Protein AF-A0A7S8HGG0-F1 (afdb_monomer_lite)

pLDDT: mean 82.35, std 10.44, range [28.17, 95.62]

Foldseek 3Di:
DAPVVCCVQAVPQNVVLLVCVVVVNDAQEAEEEAAPFLCQVVVLLLQQQLVPAPDHDSSGHPCPDPSNVCSVVVNQLQEEEDEDPPQADEQVSLVVVVVSVVDCRPPDQAHEYEYEALLRYDPNNLVSCLVCLVPPDGRHHYYYYHHDPPSRDVSVVVSHHYDYRYQDPLVVQLVLLVVVVQDNQQSLLLSQVHSDNVVSVVLSPDPLNVLLLVLLVVLVVCLQDDLVSNLVSCVPRVCVSQVDLVSVLVSLSSNLLLLVQLLQCLPPNPPRDHSRPVCNVVSVVVNVVDDNVLSVQLSVLSVVLSVCSSPPDDNSVSVSVSSCSNSDPWPQQFWFFWAQDQAADTATARAPPDQDDAQFWFWFQDPVGIGITGTHGHTDGDTPVVHDPPHGYTPGTDDPVLVVLVVVQVVVQVVLQVVLVVLCVVVVWQKAWQGWGAGSVNQEIETEIEHPDDTDCPVVLVVSCVVSVHHYHYDYDALVVSCLSVWDAKPVRHIQPCVHYPVDADDDDVVLCVLVVHDPDQVGQDIPSSHGRRVSVVCSVLSVVLPVLDDDQQDWAQAPVGIWGFHDADSVQQWTFTQDPVVNDTDIDHSVRSVVSVVVVVPDDD

Organism: NCBI:txid2593652

Structure (mmCIF, N/CA/C/O backbone):
data_AF-A0A7S8HGG0-F1
#
_entry.id   AF-A0A7S8HGG0-F1
#
loop_
_atom_site.group_PDB
_atom_site.id
_atom_site.type_symbol
_atom_site.label_atom_id
_atom_site.label_alt_id
_atom_site.label_comp_id
_atom_site.label_asym_id
_atom_site.label_entity_id
_atom_site.label_seq_id
_atom_site.pdbx_PDB_ins_code
_atom_site.Cartn_x
_atom_site.Cartn_y
_atom_site.Cartn_z
_atom_site.occupancy
_atom_site.B_iso_or_equiv
_atom_site.auth_seq_id
_atom_site.auth_comp_id
_atom_site.auth_asym_id
_atom_site.auth_atom_id
_atom_site.pdbx_PDB_model_num
ATOM 1 N N . MET A 1 1 ? 26.363 -1.290 -25.869 1.00 64.44 1 MET A N 1
ATOM 2 C CA . MET A 1 1 ? 26.290 -2.754 -25.612 1.00 64.44 1 MET A CA 1
ATOM 3 C C . MET A 1 1 ? 26.848 -3.484 -26.831 1.00 64.44 1 MET A C 1
ATOM 5 O O . MET A 1 1 ? 26.502 -3.084 -27.930 1.00 64.44 1 MET A O 1
ATOM 9 N N . LYS A 1 2 ? 27.721 -4.493 -26.679 1.00 79.56 2 LYS A N 1
ATOM 10 C CA . LYS A 1 2 ? 28.225 -5.301 -27.816 1.00 79.56 2 LYS A CA 1
ATOM 11 C C . LYS A 1 2 ? 27.275 -6.462 -28.144 1.00 79.56 2 LYS A C 1
ATOM 13 O O . LYS A 1 2 ? 26.515 -6.877 -27.272 1.00 79.56 2 LYS A O 1
ATOM 18 N N . TRP A 1 3 ? 27.349 -6.998 -29.365 1.00 81.69 3 TRP A N 1
ATOM 19 C CA . TRP A 1 3 ? 26.479 -8.088 -29.835 1.00 81.69 3 TRP A CA 1
ATOM 20 C C . TRP A 1 3 ? 26.568 -9.350 -28.959 1.00 81.69 3 TRP A C 1
ATOM 22 O O . TRP A 1 3 ? 25.542 -9.861 -28.514 1.00 81.69 3 TRP A O 1
ATOM 32 N N . ASP A 1 4 ? 27.779 -9.770 -28.585 1.00 79.56 4 ASP A N 1
ATOM 33 C CA . ASP A 1 4 ? 27.990 -10.926 -27.697 1.00 79.56 4 ASP A CA 1
ATOM 34 C C . ASP A 1 4 ? 27.328 -10.748 -26.324 1.00 79.56 4 ASP A C 1
ATOM 36 O O . ASP A 1 4 ? 26.725 -11.670 -25.777 1.00 79.56 4 ASP A O 1
ATOM 40 N N . ILE A 1 5 ? 27.393 -9.527 -25.784 1.00 77.31 5 ILE A N 1
ATOM 41 C CA . ILE A 1 5 ? 26.790 -9.174 -24.494 1.00 77.31 5 ILE A CA 1
ATOM 42 C C . ILE A 1 5 ? 25.261 -9.247 -24.590 1.00 77.31 5 ILE A C 1
ATOM 44 O O . ILE A 1 5 ? 24.608 -9.685 -23.645 1.00 77.31 5 ILE A O 1
ATOM 48 N N . PHE A 1 6 ? 24.679 -8.844 -25.723 1.00 81.94 6 PHE A N 1
ATOM 49 C CA . PHE A 1 6 ? 23.240 -8.970 -25.955 1.00 81.94 6 PHE A CA 1
ATOM 50 C C . PHE A 1 6 ? 22.801 -10.440 -25.990 1.00 81.94 6 PHE A C 1
ATOM 52 O O . PHE A 1 6 ? 21.831 -10.792 -25.317 1.00 81.94 6 PHE A O 1
ATOM 59 N N . ILE A 1 7 ? 23.543 -11.307 -26.689 1.00 84.88 7 ILE A N 1
ATOM 60 C CA . ILE A 1 7 ? 23.253 -12.749 -26.742 1.00 84.88 7 ILE A CA 1
ATOM 61 C C . ILE A 1 7 ? 23.331 -13.376 -25.347 1.00 84.88 7 ILE A C 1
ATOM 63 O O . ILE A 1 7 ? 22.435 -14.119 -24.954 1.00 84.88 7 ILE A O 1
ATOM 67 N N . GLN A 1 8 ? 24.370 -13.049 -24.576 1.00 78.50 8 GLN A N 1
ATOM 68 C CA . GLN A 1 8 ? 24.545 -13.584 -23.225 1.00 78.50 8 GLN A CA 1
ATOM 69 C C . GLN A 1 8 ? 23.457 -13.107 -22.258 1.00 78.50 8 GLN A C 1
ATOM 71 O O . GLN A 1 8 ? 22.949 -13.893 -21.462 1.00 78.50 8 GLN A O 1
ATOM 76 N N . ARG A 1 9 ? 23.086 -11.822 -22.317 1.00 77.00 9 ARG A N 1
ATOM 77 C CA . ARG A 1 9 ? 22.124 -11.227 -21.376 1.00 77.00 9 ARG A CA 1
ATOM 78 C C . ARG A 1 9 ? 20.674 -11.534 -21.718 1.00 77.00 9 ARG A C 1
ATOM 80 O O . ARG A 1 9 ? 19.849 -11.596 -20.814 1.00 77.00 9 ARG A O 1
ATOM 87 N N . GLN A 1 10 ? 20.352 -11.686 -23.000 1.00 84.62 10 GLN A N 1
ATOM 88 C CA . GLN A 1 10 ? 18.993 -11.936 -23.481 1.00 84.62 10 GLN A CA 1
ATOM 89 C C . GLN A 1 10 ? 18.995 -13.062 -24.535 1.00 84.62 10 GLN A C 1
ATOM 91 O O . GLN A 1 10 ? 18.701 -12.818 -25.712 1.00 84.62 10 GLN A O 1
ATOM 96 N N . PRO A 1 11 ? 19.309 -14.313 -24.146 1.00 83.56 11 PRO A N 1
ATOM 97 C CA . PRO A 1 11 ? 19.462 -15.427 -25.086 1.00 83.56 11 PRO A CA 1
ATOM 98 C C . PRO A 1 11 ? 18.160 -15.745 -25.831 1.00 83.56 11 PRO A C 1
ATOM 100 O O . PRO A 1 11 ? 18.168 -15.930 -27.043 1.00 83.56 11 PRO A O 1
ATOM 103 N N . LEU A 1 12 ? 17.017 -15.713 -25.136 1.00 84.94 12 LEU A N 1
ATOM 104 C CA . LEU A 1 12 ? 15.709 -15.966 -25.751 1.00 84.94 12 LEU A CA 1
ATOM 105 C C . LEU A 1 12 ? 15.341 -14.887 -26.777 1.00 84.94 12 LEU A C 1
ATOM 107 O O . LEU A 1 12 ? 14.920 -15.202 -27.889 1.00 84.94 12 LEU A O 1
ATOM 111 N N . ALA A 1 13 ? 15.521 -13.610 -26.421 1.00 87.25 13 ALA A N 1
ATOM 112 C CA . ALA A 1 13 ? 15.208 -12.504 -27.320 1.00 87.25 13 ALA A CA 1
ATOM 113 C C . ALA A 1 13 ? 16.126 -12.521 -28.551 1.00 87.25 13 ALA A C 1
ATOM 115 O O . ALA A 1 13 ? 15.637 -12.459 -29.679 1.00 87.25 13 ALA A O 1
ATOM 116 N N . SER A 1 14 ? 17.441 -12.653 -28.346 1.00 88.44 14 SER A N 1
ATOM 117 C CA . SER A 1 14 ? 18.423 -12.694 -29.436 1.00 88.44 14 SER A CA 1
ATOM 118 C C . SER A 1 14 ? 18.169 -13.860 -30.396 1.00 88.44 14 SER A C 1
ATOM 120 O O . SER A 1 14 ? 18.102 -13.645 -31.607 1.00 88.44 14 SER A O 1
ATOM 122 N N . GLU A 1 15 ? 17.910 -15.065 -29.884 1.00 88.31 15 GLU A N 1
ATOM 123 C CA . GLU A 1 15 ? 17.604 -16.235 -30.708 1.00 88.31 15 GLU A CA 1
ATOM 124 C C . GLU A 1 15 ? 16.311 -16.050 -31.522 1.00 88.31 15 GLU A C 1
ATOM 126 O O . GLU A 1 15 ? 16.266 -16.390 -32.709 1.00 88.31 15 GLU A O 1
ATOM 131 N N . MET A 1 16 ? 15.262 -15.470 -30.925 1.00 89.19 16 MET A N 1
ATOM 132 C CA . MET A 1 16 ? 14.014 -15.172 -31.636 1.00 89.19 16 MET A CA 1
ATOM 133 C C . MET A 1 16 ? 14.231 -14.199 -32.797 1.00 89.19 16 MET A C 1
ATOM 135 O O . MET A 1 16 ? 13.675 -14.414 -33.881 1.00 89.19 16 MET A O 1
ATOM 139 N N . PHE A 1 17 ? 15.030 -13.149 -32.596 1.00 90.38 17 PHE A N 1
ATOM 140 C CA . PHE A 1 17 ? 15.331 -12.175 -33.644 1.00 90.38 17 PHE A CA 1
ATOM 141 C C . PHE A 1 17 ? 16.177 -12.779 -34.763 1.00 90.38 17 PHE A C 1
ATOM 143 O O . PHE A 1 17 ? 15.799 -12.645 -35.927 1.00 90.38 17 PHE A O 1
ATOM 150 N N . ILE A 1 18 ? 17.249 -13.502 -34.425 1.00 89.19 18 ILE A N 1
ATOM 151 C CA . ILE A 1 18 ? 18.126 -14.165 -35.403 1.00 89.19 18 ILE A CA 1
ATOM 152 C C . ILE A 1 18 ? 17.312 -15.149 -36.257 1.00 89.19 18 ILE A C 1
ATOM 154 O O . ILE A 1 18 ? 17.275 -15.025 -37.481 1.00 89.19 18 ILE A O 1
ATOM 158 N N . LYS A 1 19 ? 16.534 -16.046 -35.633 1.00 88.75 19 LYS A N 1
ATOM 159 C CA . LYS A 1 19 ? 15.683 -17.009 -36.361 1.00 88.75 19 LYS A CA 1
ATOM 160 C C . LYS A 1 19 ? 14.619 -16.332 -37.229 1.00 88.75 19 LYS A C 1
ATOM 162 O O . LYS A 1 19 ? 14.245 -16.864 -38.276 1.00 88.75 19 LYS A O 1
ATOM 167 N N . SER A 1 20 ? 14.075 -15.197 -36.787 1.00 89.31 20 SER A N 1
ATOM 168 C CA . SER A 1 20 ? 13.072 -14.445 -37.555 1.00 89.31 20 SER A CA 1
ATOM 169 C C . SER A 1 20 ? 13.696 -13.726 -38.750 1.00 89.31 20 SER A C 1
ATOM 171 O O . SER A 1 20 ? 13.073 -13.674 -39.814 1.00 89.31 20 SER A O 1
ATOM 173 N N . TYR A 1 21 ? 14.925 -13.229 -38.595 1.00 88.06 21 TYR A N 1
ATOM 174 C CA . TYR A 1 21 ? 15.713 -12.622 -39.663 1.00 88.06 21 TYR A CA 1
ATOM 175 C C . TYR A 1 21 ? 16.076 -13.648 -40.741 1.00 88.06 21 TYR A C 1
ATOM 177 O O . TYR A 1 21 ? 15.724 -13.452 -41.902 1.00 88.06 21 TYR A O 1
ATOM 185 N N . GLU A 1 22 ? 16.646 -14.796 -40.357 1.00 88.31 22 GLU A N 1
ATOM 186 C CA . GLU A 1 22 ? 16.996 -15.892 -41.279 1.00 88.31 22 GLU A CA 1
ATOM 187 C C . GLU A 1 22 ? 15.798 -16.369 -42.113 1.00 88.31 22 GLU A C 1
ATOM 189 O O . GLU A 1 22 ? 15.918 -16.698 -43.294 1.00 88.31 22 GLU A O 1
ATOM 194 N N . LYS A 1 23 ? 14.607 -16.394 -41.502 1.00 87.62 23 LYS A N 1
ATOM 195 C CA . LYS A 1 23 ? 13.368 -16.837 -42.153 1.00 87.62 23 LYS A CA 1
ATOM 196 C C . LYS A 1 23 ? 12.653 -15.735 -42.937 1.00 87.62 23 LYS A C 1
ATOM 198 O O . LYS A 1 23 ? 11.596 -16.024 -43.496 1.00 87.62 23 LYS A O 1
ATOM 203 N N . ASN A 1 24 ? 13.181 -14.507 -42.981 1.00 83.94 24 ASN A N 1
ATOM 204 C CA . ASN A 1 24 ? 12.519 -13.326 -43.550 1.00 83.94 24 ASN A CA 1
ATOM 205 C C . ASN A 1 24 ? 11.093 -13.110 -42.998 1.00 83.94 24 ASN A C 1
ATOM 207 O O . ASN A 1 24 ? 10.153 -12.823 -43.739 1.00 83.94 24 ASN A O 1
ATOM 211 N N . ARG A 1 25 ? 10.918 -13.290 -41.682 1.00 87.62 25 ARG A N 1
ATOM 212 C CA . ARG A 1 25 ? 9.628 -13.198 -40.966 1.00 87.62 25 ARG A CA 1
ATOM 213 C C . ARG A 1 25 ? 9.642 -12.157 -39.848 1.00 87.62 25 ARG A C 1
ATOM 215 O O . ARG A 1 25 ? 8.936 -12.312 -38.855 1.00 87.62 25 ARG A O 1
ATOM 222 N N . LEU A 1 26 ? 10.455 -11.115 -39.986 1.00 87.31 26 LEU A N 1
ATOM 223 C CA . LEU A 1 26 ? 10.451 -10.018 -39.026 1.00 87.31 26 LEU A CA 1
ATOM 224 C C . LEU A 1 26 ? 9.078 -9.330 -39.004 1.00 87.31 26 LEU A C 1
ATOM 226 O O . LEU A 1 26 ? 8.495 -9.045 -40.052 1.00 87.31 26 LEU A O 1
ATOM 230 N N . ALA A 1 27 ? 8.560 -9.086 -37.802 1.00 88.75 27 ALA A N 1
ATOM 231 C CA . ALA A 1 27 ? 7.303 -8.385 -37.605 1.00 88.75 27 ALA A CA 1
ATOM 232 C C . ALA A 1 27 ? 7.464 -6.892 -37.918 1.00 88.75 27 ALA A C 1
ATOM 234 O O . ALA A 1 27 ? 8.534 -6.312 -37.760 1.00 88.75 27 ALA A O 1
ATOM 235 N N . HIS A 1 28 ? 6.370 -6.249 -38.319 1.00 88.88 28 HIS A N 1
ATOM 236 C CA . HIS A 1 28 ? 6.338 -4.801 -38.530 1.00 88.88 28 HIS A CA 1
ATOM 237 C C . HIS A 1 28 ? 6.375 -4.016 -37.205 1.00 88.88 28 HIS A C 1
ATOM 239 O O . HIS A 1 28 ? 6.660 -2.822 -37.211 1.00 88.88 28 HIS A O 1
ATOM 245 N N . ALA A 1 29 ? 6.098 -4.662 -36.067 1.00 92.81 29 ALA A N 1
ATOM 246 C CA . ALA A 1 29 ? 6.160 -4.033 -34.757 1.00 92.81 29 ALA A CA 1
ATOM 247 C C . ALA A 1 29 ? 6.543 -5.017 -33.647 1.00 92.81 29 ALA A C 1
ATOM 249 O O . ALA A 1 29 ? 5.951 -6.091 -33.520 1.00 92.81 29 ALA A O 1
ATOM 250 N N . TYR A 1 30 ? 7.490 -4.601 -32.810 1.00 94.81 30 TYR A N 1
ATOM 251 C CA . TYR A 1 30 ? 7.943 -5.304 -31.618 1.00 94.81 30 TYR A CA 1
ATOM 252 C C . TYR A 1 30 ? 7.646 -4.481 -30.368 1.00 94.81 30 TYR A C 1
ATOM 254 O O . TYR A 1 30 ? 7.861 -3.270 -30.340 1.00 94.81 30 TYR A O 1
ATOM 262 N N . LEU A 1 31 ? 7.176 -5.150 -29.319 1.00 95.31 31 LEU A N 1
ATOM 263 C CA . LEU A 1 31 ? 7.025 -4.581 -27.985 1.00 95.31 31 LEU A CA 1
ATOM 264 C C . LEU A 1 31 ? 8.015 -5.272 -27.050 1.00 95.31 31 LEU A C 1
ATOM 266 O O . LEU A 1 31 ? 7.864 -6.459 -26.766 1.00 95.31 31 LEU A O 1
ATOM 270 N N . LEU A 1 32 ? 9.019 -4.526 -26.595 1.00 94.69 32 LEU A N 1
ATOM 271 C CA . LEU A 1 32 ? 10.031 -4.997 -25.658 1.00 94.69 32 LEU A CA 1
ATOM 272 C C . LEU A 1 32 ? 9.589 -4.627 -24.239 1.00 94.69 32 LEU A C 1
ATOM 274 O O . LEU A 1 32 ? 9.593 -3.450 -23.865 1.00 94.69 32 LEU A O 1
ATOM 278 N N . GLU A 1 33 ? 9.198 -5.627 -23.456 1.00 91.88 33 GLU A N 1
ATOM 279 C CA . GLU A 1 33 ? 8.802 -5.459 -22.056 1.00 91.88 33 GLU A CA 1
ATOM 280 C C . GLU A 1 33 ? 9.957 -5.848 -21.143 1.00 91.88 33 GLU A C 1
ATOM 282 O O . GLU A 1 33 ? 10.535 -6.912 -21.298 1.00 91.88 33 GLU A O 1
ATOM 287 N N . GLY A 1 34 ? 10.274 -5.037 -20.140 1.00 84.69 34 GLY A N 1
ATOM 288 C CA . GLY A 1 34 ? 11.160 -5.474 -19.064 1.00 84.69 34 GLY A CA 1
ATOM 289 C C . GLY A 1 34 ? 11.436 -4.365 -18.069 1.00 84.69 34 GLY A C 1
ATOM 290 O O . GLY A 1 34 ? 11.157 -3.197 -18.341 1.00 84.69 34 GLY A O 1
ATOM 291 N N . ALA A 1 35 ? 12.031 -4.700 -16.929 1.00 75.69 35 ALA A N 1
ATOM 292 C CA . ALA A 1 35 ? 12.419 -3.706 -15.933 1.00 75.69 35 ALA A CA 1
ATOM 293 C C . ALA A 1 35 ? 13.409 -2.663 -16.501 1.00 75.69 35 ALA A C 1
ATOM 295 O O . ALA A 1 35 ? 14.033 -2.845 -17.555 1.00 75.69 35 ALA A O 1
ATOM 296 N N . LYS A 1 36 ? 13.563 -1.532 -15.809 1.00 72.38 36 LYS A N 1
ATOM 297 C CA . LYS A 1 36 ? 14.544 -0.508 -16.184 1.00 72.38 36 LYS A CA 1
ATOM 298 C C . LYS A 1 36 ? 15.961 -1.102 -16.189 1.00 72.38 36 LYS A C 1
ATOM 300 O O . LYS A 1 36 ? 16.347 -1.839 -15.283 1.00 72.38 36 LYS A O 1
ATOM 305 N N . GLY A 1 37 ? 16.740 -0.792 -17.225 1.00 68.62 37 GLY A N 1
ATOM 306 C CA . GLY A 1 37 ? 18.131 -1.241 -17.349 1.00 68.62 37 GLY A CA 1
ATOM 307 C C . GLY A 1 37 ? 18.342 -2.653 -17.909 1.00 68.62 37 GLY A C 1
ATOM 308 O O . GLY A 1 37 ? 19.487 -3.072 -18.010 1.00 68.62 37 GLY A O 1
ATOM 309 N N . THR A 1 38 ? 17.299 -3.374 -18.340 1.00 78.38 38 THR A N 1
ATOM 310 C CA . THR A 1 38 ? 17.458 -4.683 -19.017 1.00 78.38 38 THR A CA 1
ATOM 311 C C . THR A 1 38 ? 18.084 -4.603 -20.419 1.00 78.38 38 THR A C 1
ATOM 313 O O . THR A 1 38 ? 18.236 -5.628 -21.078 1.00 78.38 38 THR A O 1
ATOM 316 N N . GLY A 1 39 ? 18.464 -3.408 -20.886 1.00 81.38 39 GLY A N 1
ATOM 317 C CA . GLY A 1 39 ? 19.128 -3.212 -22.176 1.00 81.38 39 GLY A CA 1
ATOM 318 C C . GLY A 1 39 ? 18.185 -3.087 -23.375 1.00 81.38 39 GLY A C 1
ATOM 319 O O . GLY A 1 39 ? 18.585 -3.397 -24.492 1.00 81.38 39 GLY A O 1
ATOM 320 N N . LYS A 1 40 ? 16.913 -2.715 -23.163 1.00 88.75 40 LYS A N 1
ATOM 321 C CA . LYS A 1 40 ? 15.885 -2.694 -24.223 1.00 88.75 40 LYS A CA 1
ATOM 322 C C . LYS A 1 40 ? 16.221 -1.737 -25.367 1.00 88.75 40 LYS A C 1
ATOM 324 O O . LYS A 1 40 ? 16.048 -2.097 -26.528 1.00 88.75 40 LYS A O 1
ATOM 329 N N . LEU A 1 41 ? 16.672 -0.525 -25.034 1.00 89.25 41 LEU A N 1
ATOM 330 C CA . LEU A 1 41 ? 17.027 0.490 -26.026 1.00 89.25 41 LEU A CA 1
ATOM 331 C C . LEU A 1 41 ? 18.268 0.049 -26.796 1.00 89.25 41 LEU A C 1
ATOM 333 O O . LEU A 1 41 ? 18.270 0.053 -28.020 1.00 89.25 41 LEU A O 1
ATOM 337 N N . GLU A 1 42 ? 19.289 -0.406 -26.077 1.00 88.06 42 GLU A N 1
ATOM 338 C CA . GLU A 1 42 ? 20.535 -0.892 -26.653 1.00 88.06 42 GLU A CA 1
ATOM 339 C C . GLU A 1 42 ? 20.295 -2.090 -27.580 1.00 88.06 42 GLU A C 1
ATOM 341 O O . GLU A 1 42 ? 20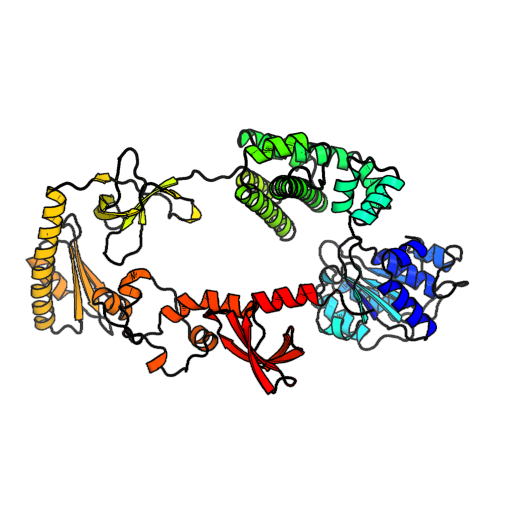.850 -2.134 -28.675 1.00 88.06 42 GLU A O 1
ATOM 346 N N . ALA A 1 43 ? 19.427 -3.027 -27.189 1.00 89.81 43 ALA A N 1
ATOM 347 C CA . ALA A 1 43 ? 19.038 -4.159 -28.022 1.00 89.81 43 ALA A CA 1
ATOM 348 C C . ALA A 1 43 ? 18.282 -3.719 -29.283 1.00 89.81 43 ALA A C 1
ATOM 350 O O . ALA A 1 43 ? 18.617 -4.170 -30.375 1.00 89.81 43 ALA A O 1
ATOM 351 N N . ALA A 1 44 ? 17.299 -2.819 -29.165 1.00 92.12 44 ALA A N 1
ATOM 352 C CA . ALA A 1 44 ? 16.578 -2.288 -30.324 1.00 92.12 44 ALA A CA 1
ATOM 353 C C . ALA A 1 44 ? 17.534 -1.590 -31.307 1.00 92.12 44 ALA A C 1
ATOM 355 O O . ALA A 1 44 ? 17.491 -1.858 -32.507 1.00 92.12 44 ALA A O 1
ATOM 356 N N . THR A 1 45 ? 18.453 -0.765 -30.799 1.00 91.00 45 THR A N 1
ATOM 357 C CA . THR A 1 45 ? 19.481 -0.096 -31.606 1.00 91.00 45 THR A CA 1
ATOM 358 C C . THR A 1 45 ? 20.406 -1.103 -32.295 1.00 91.00 45 THR A C 1
ATOM 360 O O . THR A 1 45 ? 20.629 -0.981 -33.498 1.00 91.00 45 THR A O 1
ATOM 363 N N . LEU A 1 46 ? 20.886 -2.133 -31.586 1.00 90.06 46 LEU A N 1
ATOM 364 C CA . LEU A 1 46 ? 21.725 -3.196 -32.158 1.00 90.06 46 LEU A CA 1
ATOM 365 C C . LEU A 1 46 ? 21.014 -3.973 -33.272 1.00 90.06 46 LEU A C 1
ATOM 367 O O . LEU A 1 46 ? 21.619 -4.271 -34.300 1.00 90.06 46 LEU A O 1
ATOM 371 N N . LEU A 1 47 ? 19.727 -4.278 -33.099 1.00 91.25 47 LEU A N 1
ATOM 372 C CA . LEU A 1 47 ? 18.928 -4.972 -34.111 1.00 91.25 47 LEU A CA 1
ATOM 373 C C . LEU A 1 47 ? 18.749 -4.113 -35.365 1.00 91.25 47 LEU A C 1
ATOM 375 O O . LEU A 1 47 ? 18.931 -4.604 -36.477 1.00 91.25 47 LEU A O 1
ATOM 379 N N . ILE A 1 48 ? 18.452 -2.822 -35.198 1.00 91.62 48 ILE A N 1
ATOM 380 C CA . ILE A 1 48 ? 18.342 -1.877 -36.318 1.00 91.62 48 ILE A CA 1
ATOM 381 C C . ILE A 1 48 ? 19.690 -1.736 -37.034 1.00 91.62 48 ILE A C 1
ATOM 383 O O . ILE A 1 48 ? 19.736 -1.781 -38.265 1.00 91.62 48 ILE A O 1
ATOM 387 N N . GLN A 1 49 ? 20.794 -1.629 -36.283 1.00 90.50 49 GLN A N 1
ATOM 388 C CA . GLN A 1 49 ? 22.144 -1.651 -36.846 1.00 90.50 49 GLN A CA 1
ATOM 389 C C . GLN A 1 49 ? 22.380 -2.925 -37.652 1.00 90.50 49 GLN A C 1
ATOM 391 O O . GLN A 1 49 ? 22.872 -2.830 -38.768 1.00 90.50 49 GLN A O 1
ATOM 396 N N . GLY A 1 50 ? 22.009 -4.092 -37.125 1.00 89.19 50 GLY A N 1
ATOM 397 C CA . GLY A 1 50 ? 22.132 -5.377 -37.808 1.00 89.19 50 GLY A CA 1
ATOM 398 C C . GLY A 1 50 ? 21.380 -5.423 -39.138 1.00 89.19 50 GLY A C 1
ATOM 399 O O . GLY A 1 50 ? 21.939 -5.834 -40.154 1.00 89.19 50 GLY A O 1
ATOM 400 N N . ILE A 1 51 ? 20.135 -4.936 -39.159 1.00 88.75 51 ILE A N 1
ATOM 401 C CA . ILE A 1 51 ? 19.287 -4.939 -40.360 1.00 88.75 51 ILE A CA 1
ATOM 402 C C . ILE A 1 51 ? 19.812 -3.968 -41.429 1.00 88.75 51 ILE A C 1
ATOM 404 O O . ILE A 1 51 ? 19.842 -4.320 -42.607 1.00 88.75 51 ILE A O 1
ATOM 408 N N . LEU A 1 52 ? 20.247 -2.766 -41.034 1.00 88.50 52 LEU A N 1
ATOM 409 C CA . LEU A 1 52 ? 20.741 -1.727 -41.952 1.00 88.50 52 LEU A CA 1
ATOM 410 C C . LEU A 1 52 ? 22.242 -1.832 -42.268 1.00 88.50 52 LEU A C 1
ATOM 412 O O . LEU A 1 52 ? 22.770 -1.038 -43.054 1.00 88.50 52 LEU A O 1
ATOM 416 N N . CYS A 1 53 ? 22.961 -2.767 -41.652 1.00 88.56 53 CYS A N 1
ATOM 417 C CA . CYS A 1 53 ? 24.395 -2.916 -41.848 1.00 88.56 53 CYS A CA 1
ATOM 418 C C . CYS A 1 53 ? 24.717 -3.460 -43.249 1.00 88.56 53 CYS A C 1
ATOM 420 O O . CYS A 1 53 ? 24.133 -4.432 -43.718 1.00 88.56 53 CYS A O 1
ATOM 422 N N . LEU A 1 54 ? 25.710 -2.845 -43.902 1.00 85.12 54 LEU A N 1
ATOM 423 C CA . LEU A 1 54 ? 26.154 -3.214 -45.253 1.00 85.12 54 LEU A CA 1
ATOM 424 C C . LEU A 1 54 ? 26.901 -4.557 -45.310 1.00 85.12 54 LEU A C 1
ATOM 426 O O . LEU A 1 54 ? 27.072 -5.122 -46.387 1.00 85.12 54 LEU A O 1
ATOM 430 N N . GLN A 1 55 ? 27.399 -5.024 -44.167 1.00 86.44 55 GLN A N 1
ATOM 431 C CA . GLN A 1 55 ? 28.246 -6.209 -44.022 1.00 86.44 55 GLN A CA 1
ATOM 432 C C . GLN A 1 55 ? 27.832 -7.004 -42.779 1.00 86.44 55 GLN A C 1
ATOM 434 O O . GLN A 1 55 ? 28.683 -7.404 -41.986 1.00 86.44 55 GLN A O 1
ATOM 439 N N . ASN A 1 56 ? 26.526 -7.148 -42.544 1.00 85.38 56 ASN A N 1
ATOM 440 C CA . ASN A 1 56 ? 26.074 -7.919 -41.393 1.00 85.38 56 ASN A CA 1
ATOM 441 C C . ASN A 1 56 ? 26.458 -9.398 -41.528 1.00 85.38 56 ASN A C 1
ATOM 443 O O . ASN A 1 56 ? 26.612 -9.924 -42.633 1.00 85.38 56 ASN A O 1
ATOM 447 N N . ASN A 1 57 ? 26.602 -10.062 -40.386 1.00 83.56 57 ASN A N 1
ATOM 448 C CA . ASN A 1 57 ? 26.769 -11.506 -40.312 1.00 83.56 57 ASN A CA 1
ATOM 449 C C . ASN A 1 57 ? 25.615 -12.094 -39.503 1.00 83.56 57 ASN A C 1
ATOM 451 O O . ASN A 1 57 ? 25.637 -12.080 -38.280 1.00 83.56 57 ASN A O 1
ATOM 455 N N . ASN A 1 58 ? 24.575 -12.580 -40.179 1.00 81.75 58 ASN A N 1
ATOM 456 C CA . ASN A 1 58 ? 23.403 -13.160 -39.520 1.00 81.75 58 ASN A CA 1
ATOM 457 C C . ASN A 1 58 ? 22.796 -12.249 -38.429 1.00 81.75 58 ASN A C 1
ATOM 459 O O . ASN A 1 58 ? 22.659 -12.644 -37.273 1.00 81.75 58 ASN A O 1
ATOM 463 N N . LEU A 1 59 ? 22.463 -11.010 -38.816 1.00 85.12 59 LEU A N 1
ATOM 464 C CA . LEU A 1 59 ? 21.969 -9.924 -37.951 1.00 85.12 59 LEU A CA 1
ATOM 465 C C . LEU A 1 59 ? 23.029 -9.263 -37.050 1.00 85.12 59 LEU A C 1
ATOM 467 O O . LEU A 1 59 ? 22.767 -8.184 -36.528 1.00 85.12 59 LEU A O 1
ATOM 471 N N . GLU A 1 60 ? 24.235 -9.820 -36.928 1.00 89.12 60 GLU A N 1
ATOM 472 C CA . GLU A 1 60 ? 25.339 -9.163 -36.224 1.00 89.12 60 GLU A CA 1
ATOM 473 C C . GLU A 1 60 ? 25.826 -7.927 -37.005 1.00 89.12 60 GLU A C 1
ATOM 475 O O . GLU A 1 60 ? 26.237 -8.054 -38.167 1.00 89.12 60 GLU A O 1
ATOM 480 N N . PRO A 1 61 ? 25.801 -6.720 -36.410 1.00 88.88 61 PRO A N 1
ATOM 481 C CA . PRO A 1 61 ? 26.326 -5.525 -37.055 1.00 88.88 61 PRO A CA 1
ATOM 482 C C . PRO A 1 61 ? 27.860 -5.521 -37.059 1.00 88.88 61 PRO A C 1
ATOM 484 O O . PRO A 1 61 ? 28.506 -5.810 -36.060 1.00 88.88 61 PRO A O 1
ATOM 487 N N . CYS A 1 62 ? 28.470 -5.083 -38.163 1.00 88.38 62 CYS A N 1
ATOM 488 C CA . CYS A 1 62 ? 29.936 -4.994 -38.278 1.00 88.38 62 CYS A CA 1
ATOM 489 C C . CYS A 1 62 ? 30.582 -3.868 -37.441 1.00 88.38 62 CYS A C 1
ATOM 491 O O . CYS A 1 62 ? 31.807 -3.739 -37.436 1.00 88.38 62 CYS A O 1
ATOM 493 N N . PHE A 1 63 ? 29.774 -2.986 -36.836 1.00 86.44 63 PHE A N 1
ATOM 494 C CA . PHE A 1 63 ? 30.157 -1.783 -36.069 1.00 86.44 63 PHE A CA 1
ATOM 495 C C . PHE A 1 63 ? 31.047 -0.741 -36.775 1.00 86.44 63 PHE A C 1
ATOM 497 O O . PHE A 1 63 ? 31.300 0.325 -36.223 1.00 86.44 63 PHE A O 1
ATOM 504 N N . THR A 1 64 ? 31.495 -1.001 -38.000 1.00 88.50 64 THR A N 1
ATOM 505 C CA . THR A 1 64 ? 32.483 -0.177 -38.715 1.00 88.50 64 THR A CA 1
ATOM 506 C C . THR A 1 64 ? 31.909 0.528 -39.941 1.00 88.50 64 THR A C 1
ATOM 508 O O . THR A 1 64 ? 32.453 1.540 -40.378 1.00 88.50 64 THR A O 1
ATOM 511 N N . CYS A 1 65 ? 30.798 0.037 -40.501 1.00 88.50 65 CYS A N 1
ATOM 512 C CA . CYS A 1 65 ? 30.175 0.653 -41.671 1.00 88.50 65 CYS A CA 1
ATOM 513 C C . CYS A 1 65 ? 29.463 1.973 -41.337 1.00 88.50 65 CYS A C 1
ATOM 515 O O . CYS A 1 65 ? 29.044 2.214 -40.202 1.00 88.50 65 CYS A O 1
ATOM 517 N N . THR A 1 66 ? 29.256 2.803 -42.362 1.00 88.00 66 THR A N 1
ATOM 518 C CA . THR A 1 66 ? 28.645 4.136 -42.246 1.00 88.00 66 THR A CA 1
ATOM 519 C C . THR A 1 66 ? 27.282 4.105 -41.556 1.00 88.00 66 THR A C 1
ATOM 521 O O . THR A 1 66 ? 27.007 4.970 -40.728 1.00 88.00 66 THR A O 1
ATOM 524 N N . ASN A 1 67 ? 26.452 3.094 -41.843 1.00 87.88 67 ASN A N 1
ATOM 525 C CA . ASN A 1 67 ? 25.125 2.956 -41.237 1.00 87.88 67 ASN A CA 1
ATOM 526 C C . ASN A 1 67 ? 25.229 2.631 -39.743 1.00 87.88 67 ASN A C 1
ATOM 528 O O . ASN A 1 67 ? 24.616 3.324 -38.938 1.00 87.88 67 ASN A O 1
ATOM 532 N N . CYS A 1 68 ? 26.060 1.655 -39.352 1.00 86.38 68 CYS A N 1
ATOM 533 C CA . CYS A 1 68 ? 26.262 1.304 -37.941 1.00 86.38 68 CYS A CA 1
ATOM 534 C C . CYS A 1 68 ? 26.734 2.511 -37.122 1.00 86.38 68 CYS A C 1
ATOM 536 O O . CYS A 1 68 ? 26.145 2.819 -36.091 1.00 86.38 68 CYS A O 1
ATOM 538 N N . VAL A 1 69 ? 27.742 3.239 -37.619 1.00 86.50 69 VAL A N 1
ATOM 539 C CA . VAL A 1 69 ? 28.287 4.415 -36.927 1.00 86.50 69 VAL A CA 1
ATOM 540 C C . VAL A 1 69 ? 27.248 5.535 -36.830 1.00 86.50 69 VAL A C 1
ATOM 542 O O . VAL A 1 69 ? 27.105 6.142 -35.772 1.00 86.50 69 VAL A O 1
ATOM 545 N N . ARG A 1 70 ? 26.493 5.814 -37.901 1.00 87.44 70 ARG A N 1
ATOM 546 C CA . ARG A 1 70 ? 25.444 6.851 -37.882 1.00 87.44 70 ARG A CA 1
ATOM 547 C C . ARG A 1 70 ? 24.308 6.515 -36.918 1.00 87.44 70 ARG A C 1
ATOM 549 O O . ARG A 1 70 ? 23.825 7.421 -36.247 1.00 87.44 70 ARG A O 1
ATOM 556 N N . ILE A 1 71 ? 23.899 5.248 -36.843 1.00 87.50 71 ILE A N 1
ATOM 557 C CA . ILE A 1 71 ? 22.844 4.786 -35.929 1.00 87.50 71 ILE A CA 1
ATOM 558 C C . ILE A 1 71 ? 23.314 4.878 -34.474 1.00 87.50 71 ILE A C 1
ATOM 560 O O . ILE A 1 71 ? 22.560 5.364 -33.640 1.00 87.50 71 ILE A O 1
ATOM 564 N N . GLU A 1 72 ? 24.563 4.499 -34.178 1.00 84.31 72 GLU A N 1
ATOM 565 C CA . GLU A 1 72 ? 25.138 4.619 -32.825 1.00 84.31 72 GLU A CA 1
ATOM 566 C C . GLU A 1 72 ? 25.131 6.070 -32.316 1.00 84.31 72 GLU A C 1
ATOM 568 O O . GLU A 1 72 ? 24.815 6.331 -31.161 1.00 84.31 72 GLU A O 1
ATOM 573 N N . HIS A 1 73 ? 25.419 7.032 -33.197 1.00 84.25 73 HIS A N 1
ATOM 574 C CA . HIS A 1 73 ? 25.399 8.460 -32.864 1.00 84.25 73 HIS A CA 1
ATOM 575 C C . HIS A 1 73 ? 24.008 9.109 -33.007 1.00 84.25 73 HIS A C 1
ATOM 577 O O . HIS A 1 73 ? 23.902 10.327 -32.882 1.00 84.25 73 HIS A O 1
ATOM 583 N N . GLY A 1 74 ? 22.957 8.341 -33.321 1.00 83.38 74 GLY A N 1
ATOM 584 C CA . GLY A 1 74 ? 21.586 8.851 -33.464 1.00 83.38 74 GLY A CA 1
ATOM 585 C C . GLY A 1 74 ? 21.342 9.764 -34.675 1.00 83.38 74 GLY A C 1
ATOM 586 O O . GLY A 1 74 ? 20.373 10.513 -34.687 1.00 83.38 74 GLY A O 1
ATOM 587 N N . ASN A 1 75 ? 22.202 9.718 -35.698 1.00 84.25 75 ASN A N 1
ATOM 588 C CA . ASN A 1 75 ? 22.174 10.622 -36.859 1.00 84.25 75 ASN A CA 1
ATOM 589 C C . ASN A 1 75 ? 21.705 9.945 -38.160 1.00 84.25 75 ASN A C 1
ATOM 591 O O . ASN A 1 75 ? 21.937 10.464 -39.254 1.00 84.25 75 ASN A O 1
ATOM 595 N N . HIS A 1 76 ? 21.107 8.756 -38.080 1.00 84.94 76 HIS A N 1
ATOM 596 C CA . HIS A 1 76 ? 20.650 8.039 -39.267 1.00 84.94 76 HIS A CA 1
ATOM 597 C C . HIS A 1 76 ? 19.285 8.578 -39.741 1.00 84.94 76 HIS A C 1
ATOM 599 O O . HIS A 1 76 ? 18.343 8.575 -38.953 1.00 84.94 76 HIS A O 1
ATOM 605 N N . PRO A 1 77 ? 19.130 8.990 -41.016 1.00 80.31 77 PRO A N 1
ATOM 606 C CA . PRO A 1 77 ? 17.918 9.667 -41.496 1.00 80.31 77 PRO A CA 1
ATOM 607 C C . PRO A 1 77 ? 16.656 8.794 -41.461 1.00 80.31 77 PRO A C 1
ATOM 609 O O . PRO A 1 77 ? 15.559 9.325 -41.336 1.00 80.31 77 PRO A O 1
ATOM 612 N N . ASP A 1 78 ? 16.808 7.470 -41.553 1.00 84.69 78 ASP A N 1
ATOM 613 C CA . ASP A 1 78 ? 15.689 6.513 -41.528 1.00 84.69 78 ASP A CA 1
ATOM 614 C C . ASP A 1 78 ? 15.450 5.855 -40.146 1.00 84.69 78 ASP A C 1
ATOM 616 O O . ASP A 1 78 ? 14.675 4.900 -40.048 1.00 84.69 78 ASP A O 1
ATOM 620 N N . VAL A 1 79 ? 16.114 6.328 -39.077 1.00 87.94 79 VAL A N 1
ATOM 621 C CA . VAL A 1 79 ? 15.931 5.825 -37.700 1.00 87.94 79 VAL A CA 1
ATOM 622 C C . VAL A 1 79 ? 15.519 6.971 -36.781 1.00 87.94 79 VAL A C 1
ATOM 624 O O . VAL A 1 79 ? 16.281 7.909 -36.572 1.00 87.94 79 VAL A O 1
ATOM 627 N N . HIS A 1 80 ? 14.328 6.876 -36.189 1.00 88.31 80 HIS A N 1
ATOM 628 C CA . HIS A 1 80 ? 13.801 7.904 -35.289 1.00 88.31 80 HIS A CA 1
ATOM 629 C C . HIS A 1 80 ? 13.565 7.361 -33.881 1.00 88.31 80 HIS A C 1
ATOM 631 O O . HIS A 1 80 ? 12.894 6.347 -33.703 1.00 88.31 80 HIS A O 1
ATOM 637 N N . ILE A 1 81 ? 14.073 8.062 -32.870 1.00 89.12 81 ILE A N 1
ATOM 638 C CA . ILE A 1 81 ? 13.882 7.712 -31.459 1.00 89.12 81 ILE A CA 1
ATOM 639 C C . ILE A 1 81 ? 12.997 8.783 -30.820 1.00 89.12 81 ILE A C 1
ATOM 641 O O . ILE A 1 81 ? 13.308 9.970 -30.894 1.00 89.12 81 ILE A O 1
ATOM 645 N N . ILE A 1 82 ? 11.880 8.368 -30.219 1.00 89.12 82 ILE A N 1
ATOM 646 C CA . ILE A 1 82 ? 11.011 9.228 -29.413 1.00 89.12 82 ILE A CA 1
ATOM 647 C C . ILE A 1 82 ? 11.213 8.883 -27.946 1.00 89.12 82 ILE A C 1
ATOM 649 O O . ILE A 1 82 ? 10.994 7.740 -27.540 1.00 89.12 82 ILE A O 1
ATOM 653 N N . SER A 1 83 ? 11.496 9.908 -27.149 1.00 85.69 83 SER A N 1
ATOM 654 C CA . SER A 1 83 ? 11.467 9.858 -25.693 1.00 85.69 83 SER A CA 1
ATOM 655 C C . SER A 1 83 ? 10.385 10.798 -25.119 1.00 85.69 83 SER A C 1
ATOM 657 O O . SER A 1 83 ? 9.935 11.735 -25.794 1.00 85.69 83 SER A O 1
ATOM 659 N N . PRO A 1 84 ? 9.887 10.543 -23.892 1.00 83.12 84 PRO A N 1
ATOM 660 C CA . PRO A 1 84 ? 8.869 11.382 -23.260 1.00 83.12 84 PRO A CA 1
ATOM 661 C C . PRO A 1 84 ? 9.334 12.825 -23.020 1.00 83.12 84 PRO A C 1
ATOM 663 O O . PRO A 1 84 ? 10.389 13.057 -22.434 1.00 83.12 84 PRO A O 1
ATOM 666 N N . GLU A 1 85 ? 8.490 13.802 -23.361 1.00 77.75 85 GLU A N 1
ATOM 667 C CA . GLU A 1 85 ? 8.670 15.192 -22.927 1.00 77.75 85 GLU A CA 1
ATOM 668 C C . GLU A 1 85 ? 8.134 15.362 -21.495 1.00 77.75 85 GLU A C 1
ATOM 670 O O . GLU A 1 85 ? 6.934 15.539 -21.253 1.00 77.75 85 GLU A O 1
ATOM 675 N N . GLY A 1 86 ? 9.031 15.270 -20.511 1.00 77.88 86 GLY A N 1
ATOM 676 C CA . GLY A 1 86 ? 8.672 15.295 -19.094 1.00 77.88 86 GLY A CA 1
ATOM 677 C C . GLY A 1 86 ? 8.052 13.970 -18.640 1.00 77.88 86 GLY A C 1
ATOM 678 O O . GLY A 1 86 ? 8.706 12.931 -18.656 1.00 77.88 86 GLY A O 1
ATOM 679 N N . GLN A 1 87 ? 6.791 13.988 -18.193 1.00 75.88 87 GLN A N 1
ATOM 680 C CA . GLN A 1 87 ? 6.132 12.795 -17.634 1.00 75.88 87 GLN A CA 1
ATOM 681 C C . GLN A 1 87 ? 5.354 11.953 -18.654 1.00 75.88 87 GLN A C 1
ATOM 683 O O . GLN A 1 87 ? 4.956 10.836 -18.328 1.00 75.88 87 GLN A O 1
ATOM 688 N N . SER A 1 88 ? 5.106 12.459 -19.865 1.00 84.94 88 SER A N 1
ATOM 689 C CA . SER A 1 88 ? 4.198 11.804 -20.813 1.00 84.94 88 SER A CA 1
ATOM 690 C C . SER A 1 88 ? 4.600 12.020 -22.265 1.00 84.94 88 SER A C 1
ATOM 692 O O . SER A 1 88 ? 5.054 13.107 -22.612 1.00 84.94 88 SER A O 1
ATOM 694 N N . ILE A 1 89 ? 4.305 11.043 -23.121 1.00 85.94 89 ILE A N 1
ATOM 695 C CA . ILE A 1 89 ? 4.386 11.192 -24.578 1.00 85.94 89 ILE A CA 1
ATOM 696 C C . ILE A 1 89 ? 3.051 11.735 -25.089 1.00 85.94 89 ILE A C 1
ATOM 698 O O . ILE A 1 89 ? 1.981 11.128 -24.912 1.00 85.94 89 ILE A O 1
ATOM 702 N N . LYS A 1 90 ? 3.111 12.913 -25.708 1.00 87.94 90 LYS A N 1
ATOM 703 C CA . LYS A 1 90 ? 1.931 13.637 -26.193 1.00 87.94 90 LYS A CA 1
ATOM 704 C C . LYS A 1 90 ? 1.604 13.265 -27.636 1.00 87.94 90 LYS A C 1
ATOM 706 O O . LYS A 1 90 ? 2.440 12.764 -28.383 1.00 87.94 90 LYS A O 1
ATOM 711 N N . LYS A 1 91 ? 0.357 13.534 -28.034 1.00 85.56 91 LYS A N 1
ATOM 712 C CA . LYS A 1 91 ? -0.144 13.256 -29.387 1.00 85.56 91 LYS A CA 1
ATOM 713 C C . LYS A 1 91 ? 0.727 13.905 -30.465 1.00 85.56 91 LYS A C 1
ATOM 715 O O . LYS A 1 91 ? 1.009 13.260 -31.468 1.00 85.56 91 LYS A O 1
ATOM 720 N N . ASP A 1 92 ? 1.161 15.141 -30.242 1.00 84.25 92 ASP A N 1
ATOM 721 C CA . ASP A 1 92 ? 1.894 15.921 -31.241 1.00 84.25 92 ASP A CA 1
ATOM 722 C C . ASP A 1 92 ? 3.229 15.267 -31.624 1.00 84.25 92 ASP A C 1
ATOM 724 O O . ASP A 1 92 ? 3.570 15.251 -32.803 1.00 84.25 92 ASP A O 1
ATOM 728 N N . GLN A 1 93 ? 3.916 14.616 -30.675 1.00 85.50 93 GLN A N 1
ATOM 729 C CA . GLN A 1 93 ? 5.143 13.854 -30.943 1.00 85.50 93 GLN A CA 1
ATOM 730 C C . GLN A 1 93 ? 4.879 12.658 -31.879 1.00 85.50 93 GLN A C 1
ATOM 732 O O . GLN A 1 93 ? 5.631 12.422 -32.822 1.00 85.50 93 GLN A O 1
ATOM 737 N N . ILE A 1 94 ? 3.774 11.931 -31.666 1.00 84.62 94 ILE A N 1
ATOM 738 C CA . ILE A 1 94 ? 3.376 10.795 -32.517 1.00 84.62 94 ILE A CA 1
ATOM 739 C C . ILE A 1 94 ? 2.923 11.269 -33.903 1.00 84.62 94 ILE A C 1
ATOM 741 O O . ILE A 1 94 ? 3.240 10.637 -34.908 1.00 84.62 94 ILE A O 1
ATOM 745 N N . VAL A 1 95 ? 2.196 12.386 -33.980 1.00 81.50 95 VAL A N 1
ATOM 746 C CA . VAL A 1 95 ? 1.734 12.949 -35.258 1.00 81.50 95 VAL A CA 1
ATOM 747 C C . VAL A 1 95 ? 2.906 13.495 -36.073 1.00 81.50 95 VAL A C 1
ATOM 749 O O . VAL A 1 95 ? 2.953 13.266 -37.279 1.00 81.50 95 VAL A O 1
ATOM 752 N N . PHE A 1 96 ? 3.867 14.167 -35.435 1.00 81.62 96 PHE A N 1
ATOM 753 C CA . PHE A 1 96 ? 5.098 14.616 -36.087 1.00 81.62 96 PHE A CA 1
ATOM 754 C C . PHE A 1 96 ? 5.862 13.433 -36.689 1.00 81.62 96 PHE A C 1
ATOM 756 O O . PHE A 1 96 ? 6.208 13.444 -37.868 1.00 81.62 96 PHE A O 1
ATOM 763 N N . LEU A 1 97 ? 6.018 12.362 -35.910 1.00 78.38 97 LEU A N 1
ATOM 764 C CA . LEU A 1 97 ? 6.629 11.125 -36.375 1.00 78.38 97 LEU A CA 1
ATOM 765 C C . LEU A 1 97 ? 5.887 10.554 -37.601 1.00 78.38 97 LEU A C 1
ATOM 767 O O . LEU A 1 97 ? 6.514 10.267 -38.617 1.00 78.38 97 LEU A O 1
ATOM 771 N N . GLN A 1 98 ? 4.552 10.473 -37.566 1.00 74.62 98 GLN A N 1
ATOM 772 C CA . GLN A 1 98 ? 3.734 10.036 -38.711 1.00 74.62 98 GLN A CA 1
ATOM 773 C C . GLN A 1 98 ? 3.917 10.903 -39.968 1.00 74.62 98 GLN A C 1
ATOM 775 O O . GLN A 1 98 ? 3.877 10.387 -41.085 1.00 74.62 98 GLN A O 1
ATOM 780 N N . GLN A 1 99 ? 4.141 12.210 -39.820 1.00 74.06 99 GLN A N 1
ATOM 781 C CA . GLN A 1 99 ? 4.376 13.107 -40.956 1.00 74.06 99 GLN A CA 1
ATOM 782 C C . GLN A 1 99 ? 5.740 12.869 -41.617 1.00 74.06 99 GLN A C 1
ATOM 784 O O . GLN A 1 99 ? 5.828 12.884 -42.846 1.00 74.06 99 GLN A O 1
ATOM 789 N N . GLU A 1 100 ? 6.783 12.576 -40.836 1.00 71.44 100 GLU A N 1
ATOM 790 C CA . GLU A 1 100 ? 8.092 12.174 -41.372 1.00 71.44 100 GLU A CA 1
ATOM 791 C C . GLU A 1 100 ? 8.029 10.809 -42.090 1.00 71.44 100 GLU A C 1
ATOM 793 O O . GLU A 1 100 ? 8.766 10.555 -43.049 1.00 71.44 100 GLU A O 1
ATOM 798 N N . PHE A 1 101 ? 7.074 9.948 -41.722 1.00 65.94 101 PHE A N 1
ATOM 799 C CA . PHE A 1 101 ? 6.854 8.666 -42.398 1.00 65.94 101 PHE A CA 1
ATOM 800 C C . PHE A 1 101 ? 6.286 8.786 -43.809 1.00 65.94 101 PHE A C 1
ATOM 802 O O . PHE A 1 101 ? 6.697 8.013 -44.676 1.00 65.94 101 PHE A O 1
ATOM 809 N N . HIS A 1 102 ? 5.401 9.756 -44.062 1.00 63.56 102 HIS A N 1
ATOM 810 C CA . HIS A 1 102 ? 4.801 9.967 -45.384 1.00 63.56 102 HIS A CA 1
ATOM 811 C C . HIS A 1 102 ? 5.797 10.456 -46.447 1.00 63.56 102 HIS A C 1
ATOM 813 O O . HIS A 1 102 ? 5.515 10.359 -47.642 1.00 63.56 102 HIS A O 1
ATOM 819 N N . LYS A 1 103 ? 6.963 10.963 -46.039 1.00 64.31 103 LYS A N 1
ATOM 820 C CA . LYS A 1 103 ? 8.050 11.314 -46.960 1.00 64.31 103 LYS A CA 1
ATOM 821 C C . LYS A 1 103 ? 8.746 10.030 -47.424 1.00 64.31 103 LYS A C 1
ATOM 823 O O . LYS A 1 103 ? 8.973 9.137 -46.614 1.00 64.31 103 LYS A O 1
ATOM 828 N N . ALA A 1 104 ? 9.097 9.901 -48.703 1.00 55.84 104 ALA A N 1
ATOM 829 C CA . ALA A 1 104 ? 9.886 8.754 -49.169 1.00 55.84 104 ALA A CA 1
ATOM 830 C C . ALA A 1 104 ? 11.222 8.673 -48.397 1.00 55.84 104 ALA A C 1
ATOM 832 O O . ALA A 1 104 ? 11.793 9.714 -48.072 1.00 55.84 104 ALA A O 1
ATOM 833 N N . GLY A 1 105 ? 11.681 7.459 -48.059 1.00 54.97 105 GLY A N 1
ATOM 834 C CA . GLY A 1 105 ? 12.987 7.252 -47.416 1.00 54.97 105 GLY A CA 1
ATOM 835 C C . GLY A 1 105 ? 14.098 7.866 -48.265 1.00 54.97 105 GLY A C 1
ATOM 836 O O . GLY A 1 105 ? 14.072 7.743 -49.491 1.00 54.97 105 GLY A O 1
ATOM 837 N N . VAL A 1 106 ? 15.017 8.592 -47.626 1.00 55.25 106 VAL A N 1
ATOM 838 C CA . VAL A 1 106 ? 16.029 9.389 -48.341 1.00 55.25 106 VAL A CA 1
ATOM 839 C C . VAL A 1 106 ? 17.195 8.505 -48.798 1.00 55.25 106 VAL A C 1
ATOM 841 O O . VAL A 1 106 ? 17.750 8.749 -49.867 1.00 55.25 106 VAL A O 1
ATOM 844 N N . GLU A 1 107 ? 17.536 7.459 -48.032 1.00 55.03 107 GLU A N 1
ATOM 845 C CA . GLU A 1 107 ? 18.695 6.590 -48.301 1.00 55.03 107 GLU A CA 1
ATOM 846 C C . GLU A 1 107 ? 18.363 5.080 -48.307 1.00 55.03 107 GLU A C 1
ATOM 848 O O . GLU A 1 107 ? 19.022 4.330 -49.030 1.00 55.03 107 GLU A O 1
ATOM 853 N N . SER A 1 108 ? 17.340 4.609 -47.577 1.00 59.22 108 SER A N 1
ATOM 854 C CA . SER A 1 108 ? 16.966 3.186 -47.536 1.00 59.22 108 SER A CA 1
ATOM 855 C C . SER A 1 108 ? 15.472 2.918 -47.788 1.00 59.22 108 SER A C 1
ATOM 857 O O . SER A 1 108 ? 14.600 3.752 -47.548 1.00 59.22 108 SER A O 1
ATOM 859 N N . ASN A 1 109 ? 15.160 1.705 -48.264 1.00 68.19 109 ASN A N 1
ATOM 860 C CA . ASN A 1 109 ? 13.779 1.224 -48.424 1.00 68.19 109 ASN A CA 1
ATOM 861 C C . ASN A 1 109 ? 13.140 0.782 -47.090 1.00 68.19 109 ASN A C 1
ATOM 863 O O . ASN A 1 109 ? 12.022 0.261 -47.109 1.00 68.19 109 ASN A O 1
ATOM 867 N N . GLN A 1 110 ? 13.844 0.925 -45.957 1.00 79.38 110 GLN A N 1
ATOM 868 C CA . GLN A 1 110 ? 13.380 0.479 -44.646 1.00 79.38 110 GLN A CA 1
ATOM 869 C C . GLN A 1 110 ? 13.498 1.577 -43.591 1.00 79.38 110 GLN A C 1
ATOM 871 O O . GLN A 1 110 ? 14.558 2.160 -43.414 1.00 79.38 110 GLN A O 1
ATOM 876 N N . LYS A 1 111 ? 12.418 1.833 -42.854 1.00 83.94 111 LYS A N 1
ATOM 877 C CA . LYS A 1 111 ? 12.384 2.842 -41.792 1.00 83.94 111 LYS A CA 1
ATOM 878 C C . LYS A 1 111 ? 12.170 2.197 -40.436 1.00 83.94 111 LYS A C 1
ATOM 880 O O . LYS A 1 111 ? 11.358 1.281 -40.306 1.00 83.94 111 LYS A O 1
ATOM 885 N N . PHE A 1 112 ? 12.839 2.730 -39.423 1.00 89.19 112 PHE A N 1
ATOM 886 C CA . PHE A 1 112 ? 12.761 2.228 -38.059 1.00 89.19 112 PHE A CA 1
ATOM 887 C C . PHE A 1 112 ? 12.374 3.338 -37.097 1.00 89.19 112 PHE A C 1
ATOM 889 O O . PHE A 1 112 ? 12.816 4.481 -37.228 1.00 89.19 112 PHE A O 1
ATOM 896 N N . TYR A 1 113 ? 11.574 2.991 -36.096 1.00 88.81 113 TYR A N 1
ATOM 897 C CA . TYR A 1 113 ? 11.333 3.884 -34.976 1.00 88.81 113 TYR A CA 1
ATOM 898 C C . TYR A 1 113 ? 11.379 3.160 -33.647 1.00 88.81 113 TYR A C 1
ATOM 900 O O . TYR A 1 113 ? 10.940 2.016 -33.525 1.00 88.81 113 TYR A O 1
ATOM 908 N N . ILE A 1 114 ? 11.889 3.871 -32.650 1.00 92.88 114 ILE A N 1
ATOM 909 C CA . ILE A 1 114 ? 11.944 3.432 -31.265 1.00 92.88 114 ILE A CA 1
ATOM 910 C C . ILE A 1 114 ? 11.103 4.403 -30.440 1.00 92.88 114 ILE A C 1
ATOM 912 O O . ILE A 1 114 ? 11.327 5.610 -30.483 1.00 92.88 114 ILE A O 1
ATOM 916 N N . ILE A 1 115 ? 10.128 3.885 -29.697 1.00 92.81 115 ILE A N 1
ATOM 917 C CA . ILE A 1 115 ? 9.367 4.651 -28.705 1.00 92.81 115 ILE A CA 1
ATOM 918 C C . ILE A 1 115 ? 9.824 4.190 -27.328 1.00 92.81 115 ILE A C 1
ATOM 920 O O . ILE A 1 115 ? 9.478 3.091 -26.886 1.00 92.81 115 ILE A O 1
ATOM 924 N N . GLU A 1 116 ? 10.601 5.027 -26.652 1.00 91.75 116 GLU A N 1
ATOM 925 C CA . GLU A 1 116 ? 11.006 4.797 -25.270 1.00 91.75 116 GLU A CA 1
ATOM 926 C C . GLU A 1 116 ? 9.839 5.058 -24.317 1.00 91.75 116 GLU A C 1
ATOM 928 O O . GLU A 1 116 ? 9.068 5.991 -24.519 1.00 91.75 116 GLU A O 1
ATOM 933 N N . HIS A 1 117 ? 9.719 4.261 -23.252 1.00 88.62 117 HIS A N 1
ATOM 934 C CA . HIS A 1 117 ? 8.658 4.399 -22.246 1.00 88.62 117 HIS A CA 1
ATOM 935 C C . HIS A 1 117 ? 7.247 4.500 -22.854 1.00 88.62 117 HIS A C 1
ATOM 937 O O . HIS A 1 117 ? 6.474 5.408 -22.541 1.00 88.62 117 HIS A O 1
ATOM 943 N N . ALA A 1 118 ? 6.887 3.551 -23.719 1.00 91.12 118 ALA A N 1
ATOM 944 C CA . ALA A 1 118 ? 5.580 3.466 -24.368 1.00 91.12 118 ALA A CA 1
ATOM 945 C C . ALA A 1 118 ? 4.400 3.471 -23.366 1.00 91.12 118 ALA A C 1
ATOM 947 O O . ALA A 1 118 ? 3.315 3.948 -23.695 1.00 91.12 118 ALA A O 1
ATOM 948 N N . ASP A 1 119 ? 4.614 3.019 -22.124 1.00 89.94 119 ASP A N 1
ATOM 949 C CA . ASP A 1 119 ? 3.651 3.088 -21.009 1.00 89.94 119 ASP A CA 1
ATOM 950 C C . ASP A 1 119 ? 3.348 4.514 -20.518 1.00 89.94 119 ASP A C 1
ATOM 952 O O . ASP A 1 119 ? 2.373 4.725 -19.796 1.00 89.94 119 ASP A O 1
ATOM 956 N N . ARG A 1 120 ? 4.147 5.505 -20.926 1.00 88.56 120 ARG A N 1
ATOM 957 C CA . ARG A 1 120 ? 3.929 6.931 -20.645 1.00 88.56 120 ARG A CA 1
ATOM 958 C C . ARG A 1 120 ? 3.180 7.653 -21.765 1.00 88.56 120 ARG A C 1
ATOM 960 O O . ARG A 1 120 ? 3.033 8.876 -21.716 1.00 88.56 120 ARG A O 1
ATOM 967 N N . MET A 1 121 ? 2.698 6.943 -22.786 1.00 90.31 121 MET A N 1
ATOM 968 C CA . MET A 1 121 ? 1.832 7.544 -23.798 1.00 90.31 121 MET A CA 1
ATOM 969 C C . MET A 1 121 ? 0.499 7.977 -23.197 1.00 90.31 121 MET A C 1
ATOM 971 O O . MET A 1 121 ? -0.177 7.229 -22.496 1.00 90.31 121 MET A O 1
ATOM 975 N N . THR A 1 122 ? 0.070 9.190 -23.539 1.00 89.12 122 THR A N 1
ATOM 976 C CA . THR A 1 122 ? -1.322 9.587 -23.305 1.00 89.12 122 THR A CA 1
ATOM 977 C C . THR A 1 122 ? -2.265 8.702 -24.129 1.00 89.12 122 THR A C 1
ATOM 979 O O . THR A 1 122 ? -1.921 8.294 -25.240 1.00 89.12 122 THR A O 1
ATOM 982 N N . ASN A 1 123 ? -3.495 8.469 -23.656 1.00 87.06 123 ASN A N 1
ATOM 983 C CA . ASN A 1 123 ? -4.501 7.705 -24.415 1.00 87.06 123 ASN A CA 1
ATOM 984 C C . ASN A 1 123 ? -4.693 8.249 -25.841 1.00 87.06 123 ASN A C 1
ATOM 986 O O . ASN A 1 123 ? -4.875 7.491 -26.791 1.00 87.06 123 ASN A O 1
ATOM 990 N N . SER A 1 124 ? -4.613 9.573 -26.015 1.00 87.12 124 SER A N 1
ATOM 991 C CA . SER A 1 124 ? -4.700 10.191 -27.338 1.00 87.12 124 SER A CA 1
ATOM 992 C C . SER A 1 124 ? -3.483 9.896 -28.224 1.00 87.12 124 SER A C 1
ATOM 994 O O . SER A 1 124 ? -3.657 9.770 -29.437 1.00 87.12 124 SER A O 1
ATOM 996 N N . ALA A 1 125 ? -2.275 9.815 -27.661 1.00 88.44 125 ALA A N 1
ATOM 997 C CA . ALA A 1 125 ? -1.063 9.450 -28.393 1.00 88.44 125 ALA A CA 1
ATOM 998 C C . ALA A 1 125 ? -1.104 7.974 -28.814 1.00 88.44 125 ALA A C 1
ATOM 1000 O O . ALA A 1 125 ? -0.943 7.670 -29.995 1.00 88.44 125 ALA A O 1
ATOM 1001 N N . ALA A 1 126 ? -1.448 7.083 -27.881 1.00 88.62 126 ALA A N 1
ATOM 1002 C CA . ALA A 1 126 ? -1.572 5.648 -28.123 1.00 88.62 126 ALA A CA 1
ATOM 1003 C C . ALA A 1 126 ? -2.606 5.329 -29.222 1.00 88.62 126 ALA A C 1
ATOM 1005 O O . ALA A 1 126 ? -2.313 4.586 -30.155 1.00 88.62 126 ALA A O 1
ATOM 1006 N N . ASN A 1 127 ? -3.784 5.963 -29.185 1.00 87.69 127 ASN A N 1
ATOM 1007 C CA . ASN A 1 127 ? -4.803 5.789 -30.227 1.00 87.69 127 ASN A CA 1
ATOM 1008 C C . ASN A 1 127 ? -4.378 6.346 -31.593 1.00 87.69 127 ASN A C 1
ATOM 1010 O O . ASN A 1 127 ? -4.777 5.811 -32.623 1.00 87.69 127 ASN A O 1
ATOM 1014 N N . SER A 1 128 ? -3.559 7.401 -31.618 1.00 86.25 128 SER A N 1
ATOM 1015 C CA . SER A 1 128 ? -3.035 7.939 -32.881 1.00 86.25 128 SER A CA 1
ATOM 1016 C C . SER A 1 128 ? -2.038 6.970 -33.522 1.00 86.25 128 SER A C 1
ATOM 1018 O O . SER A 1 128 ? -2.008 6.856 -34.745 1.00 86.25 128 SER A O 1
ATOM 1020 N N . LEU A 1 129 ? -1.280 6.225 -32.708 1.00 87.19 129 LEU A N 1
ATOM 1021 C CA . LEU A 1 129 ? -0.343 5.198 -33.167 1.00 87.19 129 LEU A CA 1
ATOM 1022 C C . LEU A 1 129 ? -1.049 3.957 -33.746 1.00 87.19 129 LEU A C 1
ATOM 1024 O O . LEU A 1 129 ? -0.505 3.321 -34.644 1.00 87.19 129 LEU A O 1
ATOM 1028 N N . LEU A 1 130 ? -2.264 3.625 -33.291 1.00 85.31 130 LEU A N 1
ATOM 1029 C CA . LEU A 1 130 ? -2.988 2.422 -33.739 1.00 85.31 130 LEU A CA 1
ATOM 1030 C C . LEU A 1 130 ? -3.195 2.368 -35.249 1.00 85.31 130 LEU A C 1
ATOM 1032 O O . LEU A 1 130 ? -2.944 1.328 -35.845 1.00 85.31 130 LEU A O 1
ATOM 1036 N N . LYS A 1 131 ? -3.573 3.492 -35.868 1.00 80.06 131 LYS A N 1
ATOM 1037 C CA . LYS A 1 131 ? -3.770 3.567 -37.324 1.00 80.06 131 LYS A CA 1
ATOM 1038 C C . LYS A 1 131 ? -2.520 3.119 -38.091 1.00 80.06 131 LYS A C 1
ATOM 1040 O O . LYS A 1 131 ? -2.615 2.496 -39.139 1.00 80.06 131 LYS A O 1
ATOM 1045 N N . PHE A 1 132 ? -1.348 3.424 -37.545 1.00 78.69 132 PHE A N 1
ATOM 1046 C CA . PHE A 1 132 ? -0.065 3.076 -38.136 1.00 78.69 132 PHE A CA 1
ATOM 1047 C C . PHE A 1 132 ? 0.310 1.603 -37.917 1.00 78.69 132 PHE A C 1
ATOM 1049 O O . PHE A 1 132 ? 0.860 0.969 -38.810 1.00 78.69 132 PHE A O 1
ATOM 1056 N N . LEU A 1 133 ? -0.003 1.050 -36.742 1.00 84.38 133 LEU A N 1
ATOM 1057 C CA . LEU A 1 133 ? 0.203 -0.373 -36.447 1.00 84.38 133 LEU A CA 1
ATOM 1058 C C . LEU A 1 133 ? -0.787 -1.274 -37.208 1.00 84.38 133 LEU A C 1
ATOM 1060 O O . LEU A 1 133 ? -0.486 -2.429 -37.470 1.00 84.38 133 LEU A O 1
ATOM 1064 N N . GLU A 1 134 ? -1.970 -0.762 -37.556 1.00 82.62 134 GLU A N 1
ATOM 1065 C CA . GLU A 1 134 ? -2.978 -1.467 -38.361 1.00 82.62 134 GLU A CA 1
ATOM 1066 C C . GLU A 1 134 ? -2.605 -1.553 -39.838 1.00 82.62 134 GLU A C 1
ATOM 1068 O O . GLU A 1 134 ? -2.744 -2.609 -40.454 1.00 82.62 134 GLU A O 1
ATOM 1073 N N . GLU A 1 135 ? -2.126 -0.446 -40.399 1.00 77.56 135 GLU A N 1
ATOM 1074 C CA . GLU A 1 135 ? -1.774 -0.326 -41.811 1.00 77.56 135 GLU A CA 1
ATOM 1075 C C . GLU A 1 135 ? -0.317 0.146 -41.949 1.00 77.56 135 GLU A C 1
ATOM 1077 O O . GLU A 1 135 ? -0.065 1.287 -42.352 1.00 77.56 135 GLU A O 1
ATOM 1082 N N . PRO A 1 136 ? 0.672 -0.705 -41.605 1.00 75.50 136 PRO A N 1
ATOM 1083 C CA . PRO A 1 136 ? 2.072 -0.314 -41.661 1.00 75.50 136 PRO A CA 1
ATOM 1084 C C . PRO A 1 136 ? 2.498 -0.050 -43.107 1.00 75.50 136 PRO A C 1
ATOM 1086 O O . PRO A 1 136 ? 2.240 -0.838 -44.025 1.00 75.50 136 PRO A O 1
ATOM 1089 N N . HIS A 1 137 ? 3.209 1.055 -43.323 1.00 73.75 137 HIS A N 1
ATOM 1090 C CA . HIS A 1 137 ? 3.822 1.332 -44.617 1.00 73.75 137 HIS A CA 1
ATOM 1091 C C . HIS A 1 137 ? 4.875 0.267 -44.957 1.00 73.75 137 HIS A C 1
ATOM 1093 O O . HIS A 1 137 ? 5.606 -0.216 -44.087 1.00 73.75 137 HIS A O 1
ATOM 1099 N N . LYS A 1 138 ? 4.978 -0.094 -46.245 1.00 72.94 138 LYS A N 1
ATOM 1100 C CA . LYS A 1 138 ? 5.957 -1.087 -46.713 1.00 72.94 138 LYS A CA 1
ATOM 1101 C C . LYS A 1 138 ? 7.368 -0.684 -46.277 1.00 72.94 138 LYS A C 1
ATOM 1103 O O . LYS A 1 138 ? 7.786 0.441 -46.526 1.00 72.94 138 LYS A O 1
ATOM 1108 N N . GLY A 1 139 ? 8.075 -1.619 -45.644 1.00 77.75 139 GLY A N 1
ATOM 1109 C CA . GLY A 1 139 ? 9.437 -1.408 -45.154 1.00 77.75 139 GLY A CA 1
ATOM 1110 C C . GLY A 1 139 ? 9.533 -0.700 -43.802 1.00 77.75 139 GLY A C 1
ATOM 1111 O O . GLY A 1 139 ? 10.629 -0.319 -43.425 1.00 77.75 139 GLY A O 1
ATOM 1112 N N . THR A 1 140 ? 8.441 -0.518 -43.055 1.00 84.31 140 THR A N 1
ATOM 1113 C CA . THR A 1 140 ? 8.523 0.139 -41.740 1.00 84.31 140 THR A CA 1
ATOM 1114 C C . THR A 1 140 ? 8.489 -0.854 -40.583 1.00 84.31 140 THR A C 1
ATOM 1116 O O . THR A 1 140 ? 7.686 -1.787 -40.600 1.00 84.31 140 THR A O 1
ATOM 1119 N N . MET A 1 141 ? 9.340 -0.634 -39.578 1.00 89.12 141 MET A N 1
ATOM 1120 C CA . MET A 1 141 ? 9.413 -1.441 -38.362 1.00 89.12 141 MET A CA 1
ATOM 1121 C C . MET A 1 141 ? 9.416 -0.590 -37.086 1.00 89.12 141 MET A C 1
ATOM 1123 O O . MET A 1 141 ? 10.126 0.411 -36.987 1.00 89.12 141 MET A O 1
ATOM 1127 N N . ALA A 1 142 ? 8.643 -1.034 -36.096 1.00 91.12 142 ALA A N 1
ATOM 1128 C CA . ALA A 1 142 ? 8.502 -0.411 -34.785 1.00 91.12 142 ALA A CA 1
ATOM 1129 C C . ALA A 1 142 ? 9.224 -1.172 -33.674 1.00 91.12 142 ALA A C 1
ATOM 1131 O O . ALA A 1 142 ? 9.081 -2.392 -33.582 1.00 91.12 142 ALA A O 1
ATOM 1132 N N . PHE A 1 143 ? 9.830 -0.443 -32.742 1.00 94.50 143 PHE A N 1
ATOM 1133 C CA . PHE A 1 143 ? 10.202 -0.938 -31.420 1.00 94.50 143 PHE A CA 1
ATOM 1134 C C . PHE A 1 143 ? 9.542 -0.074 -30.345 1.00 94.50 143 PHE A C 1
ATOM 1136 O O . PHE A 1 143 ? 9.847 1.106 -30.196 1.00 94.50 143 PHE A O 1
ATOM 1143 N N . LEU A 1 144 ? 8.618 -0.654 -29.587 1.00 94.75 144 LEU A N 1
ATOM 1144 C CA . LEU A 1 144 ? 7.997 -0.017 -28.431 1.00 94.75 144 LEU A CA 1
ATOM 1145 C C . LEU A 1 144 ? 8.661 -0.573 -27.175 1.00 94.75 144 LEU A C 1
ATOM 1147 O O . LEU A 1 144 ? 8.661 -1.783 -26.971 1.00 94.75 144 LEU A O 1
ATOM 1151 N N . LEU A 1 145 ? 9.225 0.288 -26.334 1.00 94.81 145 LEU A N 1
ATOM 1152 C CA . LEU A 1 145 ? 9.902 -0.124 -25.107 1.00 94.81 145 LEU A CA 1
ATOM 1153 C C . LEU A 1 145 ? 9.013 0.207 -23.914 1.00 94.81 145 LEU A C 1
ATOM 1155 O O . LEU A 1 145 ? 8.614 1.358 -23.754 1.00 94.81 145 LEU A O 1
ATOM 1159 N N . THR A 1 146 ? 8.719 -0.767 -23.056 1.00 92.38 146 THR A N 1
ATOM 1160 C CA . THR A 1 146 ? 7.881 -0.534 -21.874 1.00 92.38 146 THR A CA 1
ATOM 1161 C C . THR A 1 146 ? 8.432 -1.194 -20.616 1.00 92.38 146 THR A C 1
ATOM 1163 O O . THR A 1 146 ? 9.101 -2.227 -20.670 1.00 92.38 146 THR A O 1
ATOM 1166 N N . GLU A 1 147 ? 8.163 -0.565 -19.472 1.00 88.44 147 GLU A N 1
ATOM 1167 C CA . GLU A 1 147 ? 8.408 -1.132 -18.139 1.00 88.44 147 GLU A CA 1
ATOM 1168 C C . GLU A 1 147 ? 7.133 -1.703 -17.501 1.00 88.44 147 GLU A C 1
ATOM 1170 O O . GLU A 1 147 ? 7.209 -2.447 -16.527 1.00 88.44 147 GLU A O 1
ATOM 1175 N N . GLN A 1 148 ? 5.956 -1.339 -18.021 1.00 84.81 148 GLN A N 1
ATOM 1176 C CA . GLN A 1 148 ? 4.659 -1.644 -17.422 1.00 84.81 148 GLN A CA 1
ATOM 1177 C C . GLN A 1 148 ? 3.656 -2.061 -18.497 1.00 84.81 148 GLN A C 1
ATOM 1179 O O . GLN A 1 148 ? 2.871 -1.246 -18.984 1.00 84.81 148 GLN A O 1
ATOM 1184 N N . LEU A 1 149 ? 3.629 -3.356 -18.822 1.00 86.69 149 LEU A N 1
ATOM 1185 C CA . LEU A 1 149 ? 2.753 -3.904 -19.862 1.00 86.69 149 LEU A CA 1
ATOM 1186 C C . LEU A 1 149 ? 1.270 -3.573 -19.641 1.00 86.69 149 LEU A C 1
ATOM 1188 O O . LEU A 1 149 ? 0.559 -3.252 -20.587 1.00 86.69 149 LEU A O 1
ATOM 1192 N N . HIS A 1 150 ? 0.815 -3.569 -18.385 1.00 86.31 150 HIS A N 1
ATOM 1193 C CA . HIS A 1 150 ? -0.575 -3.273 -18.019 1.00 86.31 150 HIS A CA 1
ATOM 1194 C C . HIS A 1 150 ? -1.029 -1.841 -18.361 1.00 86.31 150 HIS A C 1
ATOM 1196 O O . HIS A 1 150 ? -2.230 -1.582 -18.403 1.00 86.31 150 HIS A O 1
ATOM 1202 N N . ARG A 1 151 ? -0.098 -0.901 -18.585 1.00 86.25 151 ARG A N 1
ATOM 1203 C CA . ARG A 1 151 ? -0.417 0.470 -19.021 1.00 86.25 151 ARG A CA 1
ATOM 1204 C C . ARG A 1 151 ? -0.525 0.612 -20.536 1.00 86.25 151 ARG A C 1
ATOM 1206 O O . ARG A 1 151 ? -1.017 1.632 -21.014 1.00 86.25 151 ARG A O 1
ATOM 1213 N N . ILE A 1 152 ? -0.085 -0.387 -21.295 1.00 91.50 152 ILE A N 1
ATOM 1214 C CA . ILE A 1 152 ? -0.216 -0.400 -22.749 1.00 91.50 152 ILE A CA 1
ATOM 1215 C C . ILE A 1 152 ? -1.644 -0.797 -23.124 1.00 91.50 152 ILE A C 1
ATOM 1217 O O . ILE A 1 152 ? -2.214 -1.740 -22.575 1.00 91.50 152 ILE A O 1
ATOM 1221 N N . LEU A 1 153 ? -2.232 -0.088 -24.092 1.00 88.38 153 LEU A N 1
ATOM 1222 C CA . LEU A 1 153 ? -3.573 -0.410 -24.573 1.00 88.38 153 LEU A CA 1
ATOM 1223 C C . LEU A 1 153 ? -3.607 -1.833 -25.165 1.00 88.38 153 LEU A C 1
ATOM 1225 O O . LEU A 1 153 ? -2.767 -2.151 -26.013 1.00 88.38 153 LEU A O 1
ATOM 1229 N N . PRO A 1 154 ? -4.618 -2.662 -24.834 1.00 88.62 154 PRO A N 1
ATOM 1230 C CA . PRO A 1 154 ? -4.763 -4.005 -25.405 1.00 88.62 154 PRO A CA 1
ATOM 1231 C C . PRO A 1 154 ? -4.774 -4.028 -26.942 1.00 88.62 154 PRO A C 1
ATOM 1233 O O . PRO A 1 154 ? -4.319 -4.981 -27.571 1.00 88.62 154 PRO A O 1
ATOM 1236 N N . THR A 1 155 ? -5.249 -2.947 -27.564 1.00 89.81 155 THR A N 1
ATOM 1237 C CA . THR A 1 155 ? -5.256 -2.763 -29.020 1.00 89.81 155 THR A CA 1
ATOM 1238 C C . THR A 1 155 ? -3.850 -2.679 -29.618 1.00 89.81 155 THR A C 1
ATOM 1240 O O . THR A 1 155 ? -3.633 -3.226 -30.699 1.00 89.81 155 THR A O 1
ATOM 1243 N N . ILE A 1 156 ? -2.886 -2.082 -28.907 1.00 90.62 156 ILE A N 1
ATOM 1244 C CA . ILE A 1 156 ? -1.465 -2.076 -29.287 1.00 90.62 156 ILE A CA 1
ATOM 1245 C C . ILE A 1 156 ? -0.868 -3.468 -29.061 1.00 90.62 156 ILE A C 1
ATOM 1247 O O . ILE A 1 156 ? -0.225 -4.001 -29.960 1.00 90.62 156 ILE A O 1
ATOM 1251 N N . LEU A 1 157 ? -1.147 -4.094 -27.909 1.00 90.50 157 LEU A N 1
ATOM 1252 C CA . LEU A 1 157 ? -0.644 -5.439 -27.586 1.00 90.50 157 LEU A CA 1
ATOM 1253 C C . LEU A 1 157 ? -1.014 -6.469 -28.660 1.00 90.50 157 LEU A C 1
ATOM 1255 O O . LEU A 1 157 ? -0.177 -7.263 -29.066 1.00 90.50 157 LEU A O 1
ATOM 1259 N N . SER A 1 158 ? -2.245 -6.414 -29.176 1.00 89.62 158 SER A N 1
ATOM 1260 C CA . SER A 1 158 ? -2.712 -7.335 -30.224 1.00 89.62 158 SER A CA 1
ATOM 1261 C C . SER A 1 158 ? -2.012 -7.190 -31.586 1.00 89.62 158 SER A C 1
ATOM 1263 O O . SER A 1 158 ? -2.162 -8.068 -32.431 1.00 89.62 158 SER A O 1
ATOM 1265 N N . ARG A 1 159 ? -1.281 -6.090 -31.822 1.00 90.50 159 ARG A N 1
ATOM 1266 C CA . ARG A 1 159 ? -0.643 -5.757 -33.113 1.00 90.50 159 ARG A CA 1
ATOM 1267 C C . ARG A 1 159 ? 0.883 -5.770 -33.058 1.00 90.50 159 ARG A C 1
ATOM 1269 O O . ARG A 1 159 ? 1.525 -5.683 -34.098 1.00 90.50 159 ARG A O 1
ATOM 1276 N N . CYS A 1 160 ? 1.461 -5.911 -31.870 1.00 91.62 160 CYS A N 1
ATOM 1277 C CA . CYS A 1 160 ? 2.901 -5.997 -31.677 1.00 91.62 160 CYS A CA 1
ATOM 1278 C C . CYS A 1 160 ? 3.308 -7.427 -31.324 1.00 91.62 160 CYS A C 1
ATOM 1280 O O . CYS A 1 160 ? 2.641 -8.103 -30.541 1.00 91.62 160 CYS A O 1
ATOM 1282 N N . GLN A 1 161 ? 4.453 -7.873 -31.835 1.00 92.12 161 GLN A N 1
ATOM 1283 C CA . GLN A 1 161 ? 5.088 -9.076 -31.317 1.00 92.12 161 GLN A CA 1
ATOM 1284 C C . GLN A 1 161 ? 5.731 -8.755 -29.967 1.00 92.12 161 GLN A C 1
ATOM 1286 O O . GLN A 1 161 ? 6.645 -7.933 -29.876 1.00 92.12 161 GLN A O 1
ATOM 1291 N N . HIS A 1 162 ? 5.234 -9.398 -28.917 1.00 92.00 162 HIS A N 1
ATOM 1292 C CA . HIS A 1 162 ? 5.719 -9.200 -27.561 1.00 92.00 162 HIS A CA 1
ATOM 1293 C C . HIS A 1 162 ? 6.999 -10.004 -27.299 1.00 92.00 162 HIS A C 1
ATOM 1295 O O . HIS A 1 162 ? 7.035 -11.207 -27.565 1.00 92.00 162 HIS A O 1
ATOM 1301 N N . ILE A 1 163 ? 8.033 -9.341 -26.777 1.00 92.06 163 ILE A N 1
ATOM 1302 C CA . ILE A 1 163 ? 9.304 -9.963 -26.403 1.00 92.06 163 ILE A CA 1
ATOM 1303 C C . ILE A 1 163 ? 9.664 -9.538 -24.973 1.00 92.06 163 ILE A C 1
ATOM 1305 O O . ILE A 1 163 ? 9.984 -8.365 -24.751 1.00 92.06 163 ILE A O 1
ATOM 1309 N N . PRO A 1 164 ? 9.633 -10.473 -24.006 1.00 86.69 164 PRO A N 1
ATOM 1310 C CA . PRO A 1 164 ? 10.033 -10.189 -22.639 1.00 86.69 164 PRO A CA 1
ATOM 1311 C C . PRO A 1 164 ? 11.561 -10.105 -22.526 1.00 86.69 164 PRO A C 1
ATOM 1313 O O . PRO A 1 164 ? 12.298 -10.932 -23.060 1.00 86.69 164 PRO A O 1
ATOM 1316 N N . PHE A 1 165 ? 12.027 -9.098 -21.798 1.00 87.44 165 PHE A N 1
ATOM 1317 C CA . PHE A 1 165 ? 13.408 -8.882 -21.393 1.00 87.44 165 PHE A CA 1
ATOM 1318 C C . PHE A 1 165 ? 13.511 -9.182 -19.908 1.00 87.44 165 PHE A C 1
ATOM 1320 O O . PHE A 1 165 ? 12.930 -8.488 -19.065 1.00 87.44 165 PHE A O 1
ATOM 1327 N N . HIS A 1 166 ? 14.275 -10.215 -19.588 1.00 77.50 166 HIS A N 1
ATOM 1328 C CA . HIS A 1 166 ? 14.422 -10.666 -18.217 1.00 77.50 166 HIS A CA 1
ATOM 1329 C C . HIS A 1 166 ? 15.500 -9.859 -17.491 1.00 77.50 166 HIS A C 1
ATOM 1331 O O . HIS A 1 166 ? 16.452 -9.359 -18.096 1.00 77.50 166 HIS A O 1
ATOM 1337 N N . LEU A 1 167 ? 15.322 -9.705 -16.178 1.00 66.19 167 LEU A N 1
ATOM 1338 C CA . LEU A 1 167 ? 16.357 -9.170 -15.302 1.00 66.19 167 LEU A CA 1
ATOM 1339 C C . LEU A 1 167 ? 17.550 -10.122 -15.313 1.00 66.19 167 LEU A C 1
ATOM 1341 O O . LEU A 1 167 ? 17.383 -11.336 -15.200 1.00 66.19 167 LEU A O 1
ATOM 1345 N N . ILE A 1 168 ? 18.746 -9.556 -15.424 1.00 65.00 168 ILE A N 1
ATOM 1346 C CA . ILE A 1 168 ? 19.974 -10.315 -15.223 1.00 65.00 168 ILE A CA 1
ATOM 1347 C C . ILE A 1 168 ? 19.999 -10.697 -13.738 1.00 65.00 168 ILE A C 1
ATOM 1349 O O . ILE A 1 168 ? 19.818 -9.813 -12.895 1.00 65.00 168 ILE A O 1
ATOM 1353 N N . PRO A 1 169 ? 20.192 -11.979 -13.390 1.00 65.44 169 PRO A N 1
ATOM 1354 C CA . PRO A 1 169 ? 20.396 -12.374 -12.006 1.00 65.44 169 PRO A CA 1
ATOM 1355 C C . PRO A 1 169 ? 21.490 -11.515 -11.362 1.00 65.44 169 PRO A C 1
ATOM 1357 O O . PRO A 1 169 ? 22.584 -11.386 -11.910 1.00 65.44 169 PRO A O 1
ATOM 1360 N N . SER A 1 170 ? 21.207 -10.929 -10.197 1.00 64.81 170 SER A N 1
ATOM 1361 C CA . SER A 1 170 ? 22.090 -9.943 -9.557 1.00 64.81 170 SER A CA 1
ATOM 1362 C C . SER A 1 170 ? 23.502 -10.464 -9.275 1.00 64.81 170 SER A C 1
ATOM 1364 O O . SER A 1 170 ? 24.431 -9.666 -9.217 1.00 64.81 170 SER A O 1
ATOM 1366 N N . HIS A 1 171 ? 23.680 -11.783 -9.143 1.00 72.06 171 HIS A N 1
ATOM 1367 C CA . HIS A 1 171 ? 24.993 -12.406 -8.967 1.00 72.06 171 HIS A CA 1
ATOM 1368 C C . HIS A 1 171 ? 25.880 -12.290 -10.219 1.00 72.06 171 HIS A C 1
ATOM 1370 O O . HIS A 1 171 ? 27.055 -11.976 -10.089 1.00 72.06 171 HIS A O 1
ATOM 1376 N N . LEU A 1 172 ? 25.323 -12.436 -11.430 1.00 71.81 172 LEU A N 1
ATOM 1377 C CA . LEU A 1 172 ? 26.094 -12.285 -12.673 1.00 71.81 172 LEU A CA 1
ATOM 1378 C C . LEU A 1 172 ? 26.543 -10.836 -12.875 1.00 71.81 172 LEU A C 1
ATOM 1380 O O . LEU A 1 172 ? 27.669 -10.572 -13.281 1.00 71.81 172 LEU A O 1
ATOM 1384 N N . LEU A 1 173 ? 25.668 -9.883 -12.544 1.00 79.06 173 LEU A N 1
ATOM 1385 C CA . LEU A 1 173 ? 26.016 -8.468 -12.601 1.00 79.06 173 LEU A CA 1
ATOM 1386 C C . LEU A 1 173 ? 27.070 -8.094 -11.551 1.00 79.06 173 LEU A C 1
ATOM 1388 O O . LEU A 1 173 ? 27.931 -7.260 -11.819 1.00 79.06 173 LEU A O 1
ATOM 1392 N N . LEU A 1 174 ? 27.002 -8.694 -10.361 1.00 83.44 174 LEU A N 1
ATOM 1393 C CA . LEU A 1 174 ? 27.998 -8.499 -9.315 1.00 83.44 174 LEU A CA 1
ATOM 1394 C C . LEU A 1 174 ? 29.386 -8.940 -9.794 1.00 83.44 174 LEU A C 1
ATOM 1396 O O . LEU A 1 174 ? 30.339 -8.175 -9.649 1.00 83.44 174 LEU A O 1
ATOM 1400 N N . ASP A 1 175 ? 29.483 -10.121 -10.406 1.00 83.44 175 ASP A N 1
ATOM 1401 C CA . ASP A 1 175 ? 30.737 -10.641 -10.955 1.00 83.44 175 ASP A CA 1
ATOM 1402 C C . ASP A 1 175 ? 31.297 -9.723 -12.051 1.00 83.44 175 ASP A C 1
ATOM 1404 O O . ASP A 1 175 ? 32.475 -9.358 -12.004 1.00 83.44 175 ASP A O 1
ATOM 1408 N N . ASP A 1 176 ? 30.448 -9.274 -12.983 1.00 81.69 176 ASP A N 1
ATOM 1409 C CA . ASP A 1 176 ? 30.830 -8.320 -14.031 1.00 81.69 176 ASP A CA 1
ATOM 1410 C C . ASP A 1 176 ? 31.354 -6.994 -13.439 1.00 81.69 176 ASP A C 1
ATOM 1412 O O . ASP A 1 176 ? 32.356 -6.449 -13.907 1.00 81.69 176 ASP A O 1
ATOM 1416 N N . LEU A 1 177 ? 30.700 -6.459 -12.399 1.00 85.94 177 LEU A N 1
ATOM 1417 C CA . LEU A 1 177 ? 31.107 -5.211 -11.738 1.00 85.94 177 LEU A CA 1
ATOM 1418 C C . LEU A 1 177 ? 32.454 -5.359 -11.020 1.00 85.94 177 LEU A C 1
ATOM 1420 O O . LEU A 1 177 ? 33.298 -4.464 -11.104 1.00 85.94 177 LEU A O 1
ATOM 1424 N N . LEU A 1 178 ? 32.675 -6.486 -10.338 1.00 88.50 178 LEU A N 1
ATOM 1425 C CA . LEU A 1 178 ? 33.947 -6.787 -9.679 1.00 88.50 178 LEU A CA 1
ATOM 1426 C C . LEU A 1 178 ? 35.084 -6.911 -10.702 1.00 88.50 178 LEU A C 1
ATOM 1428 O O . LEU A 1 178 ? 36.161 -6.351 -10.495 1.00 88.50 178 LEU A O 1
ATOM 1432 N N . GLN A 1 179 ? 34.839 -7.584 -11.830 1.00 87.25 179 GLN A N 1
ATOM 1433 C CA . GLN A 1 179 ? 35.808 -7.687 -12.927 1.00 87.25 179 GLN A CA 1
ATOM 1434 C C . GLN A 1 179 ? 36.098 -6.331 -13.580 1.00 87.25 179 GLN A C 1
ATOM 1436 O O . GLN A 1 179 ? 37.240 -6.057 -13.948 1.00 87.25 179 GLN A O 1
ATOM 1441 N N . ALA A 1 180 ? 35.093 -5.457 -13.672 1.00 84.94 180 ALA A N 1
ATOM 1442 C CA . ALA A 1 180 ? 35.238 -4.090 -14.168 1.00 84.94 180 ALA A CA 1
ATOM 1443 C C . ALA A 1 180 ? 35.958 -3.139 -13.184 1.00 84.94 180 ALA A C 1
ATOM 1445 O O . ALA A 1 180 ? 36.142 -1.961 -13.492 1.00 84.94 180 ALA A O 1
ATOM 1446 N N . GLY A 1 181 ? 36.392 -3.632 -12.017 1.00 86.50 181 GLY A N 1
ATOM 1447 C CA . GLY A 1 181 ? 37.185 -2.880 -11.043 1.00 86.50 181 GLY A CA 1
ATOM 1448 C C . GLY A 1 181 ? 36.368 -2.122 -9.993 1.00 86.50 181 GLY A C 1
ATOM 1449 O O . GLY A 1 181 ? 36.932 -1.303 -9.267 1.00 86.50 181 GLY A O 1
ATOM 1450 N N . VAL A 1 182 ? 35.060 -2.380 -9.879 1.00 89.25 182 VAL A N 1
ATOM 1451 C CA . VAL A 1 182 ? 34.234 -1.815 -8.803 1.00 89.25 182 VAL A CA 1
ATOM 1452 C C . VAL A 1 182 ? 34.596 -2.484 -7.477 1.00 89.25 182 VAL A C 1
ATOM 1454 O O . VAL A 1 182 ? 34.689 -3.706 -7.381 1.00 89.25 182 VAL A O 1
ATOM 1457 N N . HIS A 1 183 ? 34.787 -1.683 -6.426 1.00 89.06 183 HIS A N 1
ATOM 1458 C CA . HIS A 1 183 ? 35.171 -2.190 -5.109 1.00 89.06 183 HIS A CA 1
ATOM 1459 C C . HIS A 1 183 ? 34.097 -3.122 -4.520 1.00 89.06 183 HIS A C 1
ATOM 1461 O O . HIS A 1 183 ? 32.900 -2.830 -4.593 1.00 89.06 183 HIS A O 1
ATOM 1467 N N . SER A 1 184 ? 34.520 -4.202 -3.856 1.00 87.25 184 SER A N 1
ATOM 1468 C CA . SER A 1 184 ? 33.630 -5.236 -3.300 1.00 87.25 184 SER A CA 1
ATOM 1469 C C . SER A 1 184 ? 32.624 -4.716 -2.271 1.00 87.25 184 SER A C 1
ATOM 1471 O O . SER A 1 184 ? 31.565 -5.310 -2.097 1.00 87.25 184 SER A O 1
ATOM 1473 N N . SER A 1 185 ? 32.907 -3.582 -1.622 1.00 86.94 185 SER A N 1
ATOM 1474 C CA . SER A 1 185 ? 31.959 -2.936 -0.704 1.00 86.94 185 SER A CA 1
ATOM 1475 C C . SER A 1 185 ? 30.813 -2.187 -1.390 1.00 86.94 185 SER A C 1
ATOM 1477 O O . SER A 1 185 ? 29.784 -1.951 -0.764 1.00 86.94 185 SER A O 1
ATOM 1479 N N . LEU A 1 186 ? 30.981 -1.792 -2.655 1.00 88.69 186 LEU A N 1
ATOM 1480 C CA . LEU A 1 186 ? 29.989 -1.026 -3.415 1.00 88.69 186 LEU A CA 1
ATOM 1481 C C . LEU A 1 186 ? 29.301 -1.862 -4.492 1.00 88.69 186 LEU A C 1
ATOM 1483 O O . LEU A 1 186 ? 28.169 -1.555 -4.856 1.00 88.69 186 LEU A O 1
ATOM 1487 N N . ALA A 1 187 ? 29.954 -2.911 -4.993 1.00 89.00 187 ALA A N 1
ATOM 1488 C CA . ALA A 1 187 ? 29.420 -3.731 -6.073 1.00 89.00 187 ALA A CA 1
ATOM 1489 C C . ALA A 1 187 ? 28.036 -4.350 -5.751 1.00 89.00 187 ALA A C 1
ATOM 1491 O O . ALA A 1 187 ? 27.152 -4.220 -6.600 1.00 89.00 187 ALA A O 1
ATOM 1492 N N . PRO A 1 188 ? 27.765 -4.907 -4.544 1.00 89.75 188 PRO A N 1
ATOM 1493 C CA . PRO A 1 188 ? 26.435 -5.427 -4.201 1.00 89.75 188 PRO A CA 1
ATOM 1494 C C . PRO A 1 188 ? 25.356 -4.343 -4.190 1.00 89.75 188 PRO A C 1
ATOM 1496 O O . PRO A 1 188 ? 24.267 -4.550 -4.721 1.00 89.75 188 PRO A O 1
ATOM 1499 N N . LEU A 1 189 ? 25.674 -3.166 -3.645 1.00 89.75 189 LEU A N 1
ATOM 1500 C CA . LEU A 1 189 ? 24.781 -2.010 -3.627 1.00 89.75 189 LEU A CA 1
ATOM 1501 C C . LEU A 1 189 ? 24.431 -1.558 -5.049 1.00 89.75 189 LEU A C 1
ATOM 1503 O O . LEU A 1 189 ? 23.262 -1.387 -5.386 1.00 89.75 189 LEU A O 1
ATOM 1507 N N . ILE A 1 190 ? 25.444 -1.391 -5.898 1.00 88.81 190 ILE A N 1
ATOM 1508 C CA . ILE A 1 190 ? 25.284 -0.930 -7.280 1.00 88.81 190 ILE A CA 1
ATOM 1509 C C . ILE A 1 190 ? 24.502 -1.955 -8.107 1.00 88.81 190 ILE A C 1
ATOM 1511 O O . ILE A 1 190 ? 23.621 -1.562 -8.870 1.00 88.81 190 ILE A O 1
ATOM 1515 N N . ALA A 1 191 ? 24.739 -3.252 -7.896 1.00 87.38 191 ALA A N 1
ATOM 1516 C CA . ALA A 1 191 ? 24.006 -4.325 -8.564 1.00 87.38 191 ALA A CA 1
ATOM 1517 C C . ALA A 1 191 ? 22.495 -4.327 -8.251 1.00 87.38 191 ALA A C 1
ATOM 1519 O O . ALA A 1 191 ? 21.717 -4.889 -9.016 1.00 87.38 191 ALA A O 1
ATOM 1520 N N . GLN A 1 192 ? 22.059 -3.703 -7.148 1.00 84.75 192 GLN A N 1
ATOM 1521 C CA . GLN A 1 192 ? 20.633 -3.525 -6.836 1.00 84.75 192 GLN A CA 1
ATOM 1522 C C . GLN A 1 192 ? 20.033 -2.247 -7.449 1.00 84.75 192 GLN A C 1
ATOM 1524 O O . GLN A 1 192 ? 18.813 -2.142 -7.564 1.00 84.75 192 GLN A O 1
ATOM 1529 N N . LEU A 1 193 ? 20.863 -1.270 -7.828 1.00 84.50 193 LEU A N 1
ATOM 1530 C CA . LEU A 1 193 ? 20.426 0.041 -8.328 1.00 84.50 193 LEU A CA 1
ATOM 1531 C C . LEU A 1 193 ? 20.429 0.138 -9.857 1.00 84.50 193 LEU A C 1
ATOM 1533 O O . LEU A 1 193 ? 19.693 0.935 -10.439 1.00 84.50 193 LEU A O 1
ATOM 1537 N N . THR A 1 194 ? 21.281 -0.639 -10.520 1.00 80.38 194 THR A N 1
ATOM 1538 C CA . THR A 1 194 ? 21.400 -0.671 -11.979 1.00 80.38 194 THR A CA 1
ATOM 1539 C C . THR A 1 194 ? 21.479 -2.107 -12.467 1.00 80.38 194 THR A C 1
ATOM 1541 O O . THR A 1 194 ? 21.938 -2.982 -11.752 1.00 80.38 194 THR A O 1
ATOM 1544 N N . ASN A 1 195 ? 21.065 -2.324 -13.713 1.00 71.81 195 ASN A N 1
ATOM 1545 C CA . ASN A 1 195 ? 21.231 -3.585 -14.440 1.00 71.81 195 ASN A CA 1
ATOM 1546 C C . ASN A 1 195 ? 22.301 -3.475 -15.548 1.00 71.81 195 ASN A C 1
ATOM 1548 O O . ASN A 1 195 ? 22.452 -4.366 -16.382 1.00 71.81 195 ASN A O 1
ATOM 1552 N N . ASN A 1 196 ? 23.030 -2.354 -15.585 1.00 73.81 196 ASN A N 1
ATOM 1553 C CA . ASN A 1 196 ? 24.064 -2.055 -16.570 1.00 73.81 196 ASN A CA 1
ATOM 1554 C C . ASN A 1 196 ? 25.416 -1.835 -15.869 1.00 73.81 196 ASN A C 1
ATOM 1556 O O . ASN A 1 196 ? 25.520 -0.977 -14.990 1.00 73.81 196 ASN A O 1
ATOM 1560 N N . VAL A 1 197 ? 26.427 -2.602 -16.293 1.00 77.06 197 VAL A N 1
ATOM 1561 C CA . VAL A 1 197 ? 27.806 -2.585 -15.774 1.00 77.06 197 VAL A CA 1
ATOM 1562 C C . VAL A 1 197 ? 28.483 -1.242 -16.008 1.00 77.06 197 VAL A C 1
ATOM 1564 O O . VAL A 1 197 ? 29.025 -0.691 -15.060 1.00 77.06 197 VAL A O 1
ATOM 1567 N N . ASP A 1 198 ? 28.398 -0.675 -17.214 1.00 75.12 198 ASP A N 1
ATOM 1568 C CA . ASP A 1 198 ? 29.052 0.598 -17.552 1.00 75.12 198 ASP A CA 1
ATOM 1569 C C . ASP A 1 198 ? 28.517 1.724 -16.659 1.00 75.12 198 ASP A C 1
ATOM 1571 O O . ASP A 1 198 ? 29.273 2.464 -16.031 1.00 75.12 198 ASP A O 1
ATOM 1575 N N . LYS A 1 199 ? 27.188 1.770 -16.504 1.00 79.94 199 LYS A N 1
ATOM 1576 C CA . LYS A 1 199 ? 26.522 2.691 -15.576 1.00 79.94 199 LYS A CA 1
ATOM 1577 C C . LYS A 1 199 ? 26.895 2.411 -14.118 1.00 79.94 199 LYS A C 1
ATOM 1579 O O . LYS A 1 199 ? 26.968 3.329 -13.308 1.00 79.94 199 LYS A O 1
ATOM 1584 N N . GLY A 1 200 ? 27.107 1.148 -13.758 1.00 84.06 200 GLY A N 1
ATOM 1585 C CA . GLY A 1 200 ? 27.550 0.764 -12.422 1.00 84.06 200 GLY A CA 1
ATOM 1586 C C . GLY A 1 200 ? 28.972 1.234 -12.116 1.00 84.06 200 GLY A C 1
ATOM 1587 O O . GLY A 1 200 ? 29.217 1.761 -11.033 1.00 84.06 200 GLY A O 1
ATOM 1588 N N . VAL A 1 201 ? 29.886 1.127 -13.083 1.00 84.88 201 VAL A N 1
ATOM 1589 C CA . VAL A 1 201 ? 31.248 1.670 -12.986 1.00 84.88 201 VAL A CA 1
ATOM 1590 C C . VAL A 1 201 ? 31.197 3.190 -12.854 1.00 84.88 201 VAL A C 1
ATOM 1592 O O . VAL A 1 201 ? 31.830 3.733 -11.949 1.00 84.88 201 VAL A O 1
ATOM 1595 N N . GLU A 1 202 ? 30.386 3.867 -13.670 1.00 86.56 202 GLU A N 1
ATOM 1596 C CA . GLU A 1 202 ? 30.171 5.315 -13.572 1.00 86.56 202 GLU A CA 1
ATOM 1597 C C . GLU A 1 202 ? 29.676 5.714 -12.173 1.00 86.56 202 GLU A C 1
ATOM 1599 O O . GLU A 1 202 ? 30.276 6.572 -11.529 1.00 86.56 202 GLU A O 1
ATOM 1604 N N . LEU A 1 203 ? 28.642 5.042 -11.649 1.00 86.88 203 LEU A N 1
ATOM 1605 C CA . LEU A 1 203 ? 28.120 5.287 -10.299 1.00 86.88 203 LEU A CA 1
ATOM 1606 C C . LEU A 1 203 ? 29.172 5.047 -9.210 1.00 86.88 203 LEU A C 1
ATOM 1608 O O . LEU A 1 203 ? 29.215 5.795 -8.235 1.00 86.88 203 LEU A O 1
ATOM 1612 N N . SER A 1 204 ? 30.033 4.038 -9.373 1.00 88.75 204 SER A N 1
ATOM 1613 C CA . SER A 1 204 ? 31.085 3.725 -8.398 1.00 88.75 204 SER A CA 1
ATOM 1614 C C . SER A 1 204 ? 32.145 4.824 -8.282 1.00 88.75 204 SER A C 1
ATOM 1616 O O . SER A 1 204 ? 32.715 5.013 -7.208 1.00 88.75 204 SER A O 1
ATOM 1618 N N . GLN A 1 205 ? 32.390 5.559 -9.370 1.00 88.56 205 GLN A N 1
ATOM 1619 C CA . GLN A 1 205 ? 33.374 6.643 -9.438 1.00 88.56 205 GLN A CA 1
ATOM 1620 C C . GLN A 1 205 ? 32.743 8.021 -9.193 1.00 88.56 205 GLN A C 1
ATOM 1622 O O . GLN A 1 205 ? 33.447 9.024 -9.093 1.00 88.56 205 GLN A O 1
ATOM 1627 N N . ASN A 1 206 ? 31.417 8.087 -9.093 1.00 91.12 206 ASN A N 1
ATOM 1628 C CA . ASN A 1 206 ? 30.684 9.337 -9.009 1.00 91.12 206 ASN A CA 1
ATOM 1629 C C . ASN A 1 206 ? 30.696 9.914 -7.578 1.00 91.12 206 ASN A C 1
ATOM 1631 O O . ASN A 1 206 ? 30.143 9.327 -6.642 1.00 91.12 206 ASN A O 1
ATOM 1635 N N . GLU A 1 207 ? 31.264 11.115 -7.415 1.00 90.69 207 GLU A N 1
ATOM 1636 C CA . GLU A 1 207 ? 31.315 11.819 -6.124 1.00 90.69 207 GLU A CA 1
ATOM 1637 C C . GLU A 1 207 ? 29.923 12.115 -5.544 1.00 90.69 207 GLU A C 1
ATOM 1639 O O . GLU A 1 207 ? 29.713 12.007 -4.332 1.00 90.69 207 GLU A O 1
ATOM 1644 N N . TRP A 1 208 ? 28.945 12.443 -6.396 1.00 92.81 208 TRP A N 1
ATOM 1645 C CA . TRP A 1 208 ? 27.570 12.692 -5.965 1.00 92.81 208 TRP A CA 1
ATOM 1646 C C . TRP A 1 208 ? 26.940 11.433 -5.363 1.00 92.81 208 TRP A C 1
ATOM 1648 O O . TRP A 1 208 ? 26.249 11.523 -4.345 1.00 92.81 208 TRP A O 1
ATOM 1658 N N . PHE A 1 209 ? 27.211 10.257 -5.939 1.00 92.25 209 PHE A N 1
ATOM 1659 C CA . PHE A 1 209 ? 26.701 8.982 -5.429 1.00 92.25 209 PHE A CA 1
ATOM 1660 C C . PHE A 1 209 ? 27.352 8.600 -4.094 1.00 92.25 209 PHE A C 1
ATOM 1662 O O . PHE A 1 209 ? 26.657 8.210 -3.151 1.00 92.25 209 PHE A O 1
ATOM 1669 N N . ALA A 1 210 ? 28.669 8.788 -3.967 1.00 90.81 210 ALA A N 1
ATOM 1670 C CA . ALA A 1 210 ? 29.377 8.590 -2.702 1.00 90.81 210 ALA A CA 1
ATOM 1671 C C . ALA A 1 210 ? 28.801 9.482 -1.586 1.00 90.81 210 ALA A C 1
ATOM 1673 O O . ALA A 1 210 ? 28.569 9.024 -0.460 1.00 90.81 210 ALA A O 1
ATOM 1674 N N . GLN A 1 211 ? 28.497 10.741 -1.913 1.00 93.19 211 GLN A N 1
ATOM 1675 C CA . GLN A 1 211 ? 27.860 11.674 -0.990 1.00 93.19 211 GLN A CA 1
ATOM 1676 C C . GLN A 1 211 ? 26.416 11.272 -0.653 1.00 93.19 211 GLN A C 1
ATOM 1678 O O . GLN A 1 211 ? 26.045 11.296 0.522 1.00 93.19 211 GLN A O 1
ATOM 1683 N N . ALA A 1 212 ? 25.625 10.843 -1.641 1.00 93.75 212 ALA A N 1
ATOM 1684 C CA . ALA A 1 212 ? 24.257 10.363 -1.440 1.00 93.75 212 ALA A CA 1
ATOM 1685 C C . ALA A 1 212 ? 24.220 9.189 -0.452 1.00 93.75 212 ALA A C 1
ATOM 1687 O O . ALA A 1 212 ? 23.474 9.217 0.527 1.00 93.75 212 ALA A O 1
ATOM 1688 N N . ARG A 1 213 ? 25.100 8.198 -0.649 1.00 94.31 213 ARG A N 1
ATOM 1689 C CA . ARG A 1 213 ? 25.264 7.053 0.254 1.00 94.31 213 ARG A CA 1
ATOM 1690 C C . ARG A 1 213 ? 25.556 7.499 1.688 1.00 94.31 213 ARG A C 1
ATOM 1692 O O . ARG A 1 213 ? 24.933 7.001 2.624 1.00 94.31 213 ARG A O 1
ATOM 1699 N N . ARG A 1 214 ? 26.474 8.455 1.868 1.00 94.56 214 ARG A N 1
ATOM 1700 C CA . ARG A 1 214 ? 26.841 8.995 3.187 1.00 94.56 214 ARG A CA 1
ATOM 1701 C C . ARG A 1 214 ? 25.667 9.692 3.877 1.00 94.56 214 ARG A C 1
ATOM 1703 O O . ARG A 1 214 ? 25.464 9.480 5.069 1.00 94.56 214 ARG A O 1
ATOM 1710 N N . ILE A 1 215 ? 24.901 10.500 3.145 1.00 95.44 215 ILE A N 1
ATOM 1711 C CA . ILE A 1 215 ? 23.737 11.219 3.682 1.00 95.44 215 ILE A CA 1
ATOM 1712 C C . ILE A 1 215 ? 22.647 10.239 4.119 1.00 95.44 215 ILE A C 1
ATOM 1714 O O . ILE A 1 215 ? 22.100 10.388 5.207 1.00 95.44 215 ILE A O 1
ATOM 1718 N N . VAL A 1 216 ? 22.368 9.206 3.320 1.00 95.50 216 VAL A N 1
ATOM 1719 C CA . VAL A 1 216 ? 21.354 8.193 3.651 1.00 95.50 216 VAL A CA 1
ATOM 1720 C C . VAL A 1 216 ? 21.743 7.412 4.909 1.00 95.50 216 VAL A C 1
ATOM 1722 O O . VAL A 1 216 ? 20.917 7.225 5.802 1.00 95.50 216 VAL A O 1
ATOM 1725 N N . LEU A 1 217 ? 23.012 7.009 5.023 1.00 94.12 217 LEU A N 1
ATOM 1726 C CA . LEU A 1 217 ? 23.528 6.337 6.219 1.00 94.12 217 LEU A CA 1
ATOM 1727 C C . LEU A 1 217 ? 23.477 7.251 7.452 1.00 94.12 217 LEU A C 1
ATOM 1729 O O . LEU A 1 217 ? 23.059 6.810 8.522 1.00 94.12 217 LEU A O 1
ATOM 1733 N N . LYS A 1 218 ? 23.833 8.535 7.300 1.00 93.62 218 LYS A N 1
ATOM 1734 C CA . LYS A 1 218 ? 23.709 9.543 8.365 1.00 93.62 218 LYS A CA 1
ATOM 1735 C C . LYS A 1 218 ? 22.253 9.693 8.810 1.00 93.62 218 LYS A C 1
ATOM 1737 O O . LYS A 1 218 ? 21.990 9.661 10.010 1.00 93.62 218 LYS A O 1
ATOM 1742 N N . LEU A 1 219 ? 21.311 9.794 7.870 1.00 93.12 219 LEU A N 1
ATOM 1743 C CA . LEU A 1 219 ? 19.885 9.870 8.180 1.00 93.12 219 LEU A CA 1
ATOM 1744 C C . LEU A 1 219 ? 19.440 8.632 8.968 1.00 93.12 219 LEU A C 1
ATOM 1746 O O . LEU A 1 219 ? 18.854 8.780 10.035 1.00 93.12 219 LEU A O 1
ATOM 1750 N N . TYR A 1 220 ? 19.791 7.424 8.513 1.00 92.69 220 TYR A N 1
ATOM 1751 C CA . TYR A 1 220 ? 19.494 6.178 9.228 1.00 92.69 220 TYR A CA 1
ATOM 1752 C C . TYR A 1 220 ? 20.015 6.169 10.674 1.00 92.69 220 TYR A C 1
ATOM 1754 O O . TYR A 1 220 ? 19.303 5.755 11.590 1.00 92.69 220 TYR A O 1
ATOM 1762 N N . GLU A 1 221 ? 21.235 6.653 10.910 1.00 90.31 221 GLU A N 1
ATOM 1763 C CA . GLU A 1 221 ? 21.796 6.742 12.261 1.00 90.31 221 GLU A CA 1
ATOM 1764 C C . GLU A 1 221 ? 21.046 7.730 13.153 1.00 90.31 221 GLU A C 1
ATOM 1766 O O . GLU A 1 221 ? 20.839 7.472 14.341 1.00 90.31 221 GLU A O 1
ATOM 1771 N N . VAL A 1 222 ? 20.654 8.871 12.592 1.00 90.50 222 VAL A N 1
ATOM 1772 C CA . VAL A 1 222 ? 19.952 9.922 13.328 1.00 90.50 222 VAL A CA 1
ATOM 1773 C C . VAL A 1 222 ? 18.493 9.541 13.587 1.00 90.50 222 VAL A C 1
ATOM 1775 O O . VAL A 1 222 ? 17.971 9.885 14.645 1.00 90.50 222 VAL A O 1
ATOM 1778 N N . LEU A 1 223 ? 17.860 8.752 12.710 1.00 87.81 223 LEU A N 1
ATOM 1779 C CA . LEU A 1 223 ? 16.496 8.241 12.905 1.00 87.81 223 LEU A CA 1
ATOM 1780 C C . LEU A 1 223 ? 16.336 7.462 14.221 1.00 87.81 223 LEU A C 1
ATOM 1782 O O . LEU A 1 223 ? 15.244 7.428 14.780 1.00 87.81 223 LEU A O 1
ATOM 1786 N N . LYS A 1 224 ? 17.413 6.867 14.742 1.00 79.75 224 LYS A N 1
ATOM 1787 C CA . LYS A 1 224 ? 17.415 6.142 16.026 1.00 79.75 224 LYS A CA 1
ATOM 1788 C C . LYS A 1 224 ? 17.534 7.036 17.255 1.00 79.75 224 LYS A C 1
ATOM 1790 O O . LYS A 1 224 ? 17.413 6.547 18.374 1.00 79.75 224 LYS A O 1
ATOM 1795 N N . LYS A 1 225 ? 17.875 8.305 17.049 1.00 80.94 225 LYS A N 1
ATOM 1796 C CA . LYS A 1 225 ? 18.080 9.299 18.099 1.00 80.94 225 LYS A CA 1
ATOM 1797 C C . LYS A 1 225 ? 16.815 10.154 18.218 1.00 80.94 225 LYS A C 1
ATOM 1799 O O . LYS A 1 225 ? 15.703 9.640 18.177 1.00 80.94 225 LYS A O 1
ATOM 1804 N N . ASP A 1 226 ? 16.993 11.455 18.389 1.00 77.19 226 ASP A N 1
ATOM 1805 C CA . ASP A 1 226 ? 15.920 12.412 18.606 1.00 77.19 226 ASP A CA 1
ATOM 1806 C C . ASP A 1 226 ? 15.239 12.846 17.282 1.00 77.19 226 ASP A C 1
ATOM 1808 O O . ASP A 1 226 ? 15.940 13.095 16.290 1.00 77.19 226 ASP A O 1
ATOM 1812 N N . PRO A 1 227 ? 13.895 12.973 17.244 1.00 76.19 227 PRO A N 1
ATOM 1813 C CA . PRO A 1 227 ? 13.154 13.425 16.064 1.00 76.19 227 PRO A CA 1
ATOM 1814 C C . PRO A 1 227 ? 13.551 14.793 15.520 1.00 76.19 227 PRO A C 1
ATOM 1816 O O . PRO A 1 227 ? 13.589 14.984 14.305 1.00 76.19 227 PRO A O 1
ATOM 1819 N N . LEU A 1 228 ? 13.905 15.741 16.386 1.00 81.12 228 LEU A N 1
ATOM 1820 C CA . LEU A 1 228 ? 14.328 17.071 15.957 1.00 81.12 228 LEU A CA 1
ATOM 1821 C C . LEU A 1 228 ? 15.667 16.998 15.223 1.00 81.12 228 LEU A C 1
ATOM 1823 O O . LEU A 1 228 ? 15.840 17.659 14.203 1.00 81.12 228 LEU A O 1
ATOM 1827 N N . ILE A 1 229 ? 16.595 16.150 15.679 1.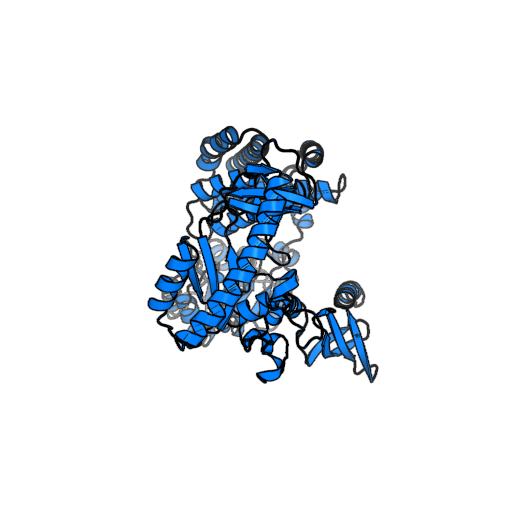00 85.94 229 ILE A N 1
ATOM 1828 C CA . ILE A 1 229 ? 17.889 15.963 15.003 1.00 85.94 229 ILE A CA 1
ATOM 1829 C C . ILE A 1 229 ? 17.679 15.309 13.630 1.00 85.94 229 ILE A C 1
ATOM 1831 O O . ILE A 1 229 ? 18.333 15.700 12.661 1.00 85.94 229 ILE A O 1
ATOM 1835 N N . ALA A 1 230 ? 16.749 14.353 13.521 1.00 87.88 230 ALA A N 1
ATOM 1836 C CA . ALA A 1 230 ? 16.408 13.727 12.241 1.00 87.88 230 ALA A CA 1
ATOM 1837 C C . ALA A 1 230 ? 15.823 14.742 11.256 1.00 87.88 230 ALA A C 1
ATOM 1839 O O . ALA A 1 230 ? 16.228 14.763 10.094 1.00 87.88 230 ALA A O 1
ATOM 1840 N N . MET A 1 231 ? 14.952 15.634 11.732 1.00 88.06 231 MET A N 1
ATOM 1841 C CA . MET A 1 231 ? 14.399 16.717 10.920 1.00 88.06 231 MET A CA 1
ATOM 1842 C C . MET A 1 231 ? 15.462 17.721 10.476 1.00 88.06 231 MET A C 1
ATOM 1844 O O . MET A 1 231 ? 15.478 18.106 9.311 1.00 88.06 231 MET A O 1
ATOM 1848 N N . VAL A 1 232 ? 16.394 18.106 11.351 1.00 88.62 232 VAL A N 1
ATOM 1849 C CA . VAL A 1 232 ? 17.509 18.990 10.968 1.00 88.62 232 VAL A CA 1
ATOM 1850 C C . VAL A 1 232 ? 18.380 18.334 9.895 1.00 88.62 232 VAL A C 1
ATOM 1852 O O . VAL A 1 232 ? 18.644 18.953 8.869 1.00 88.62 232 VAL A O 1
ATOM 1855 N N . SER A 1 233 ? 18.759 17.063 10.069 1.00 89.81 233 SER A N 1
ATOM 1856 C CA . SER A 1 233 ? 19.551 16.338 9.062 1.00 89.81 233 SER A CA 1
ATOM 1857 C C . SER A 1 233 ? 18.795 16.175 7.737 1.00 89.81 233 SER A C 1
ATOM 1859 O O . SER A 1 233 ? 19.395 16.272 6.665 1.00 89.81 233 SER A O 1
ATOM 1861 N N . LEU A 1 234 ? 17.471 16.000 7.785 1.00 91.50 234 LEU A N 1
ATOM 1862 C CA . LEU A 1 234 ? 16.635 15.989 6.588 1.00 91.50 234 LEU A CA 1
ATOM 1863 C C . LEU A 1 234 ? 16.701 17.337 5.847 1.00 91.50 234 LEU A C 1
ATOM 1865 O O . LEU A 1 234 ? 16.923 17.356 4.638 1.00 91.50 234 LEU A O 1
ATOM 1869 N N . GLN A 1 235 ? 16.540 18.461 6.549 1.00 89.12 235 GLN A N 1
ATOM 1870 C CA . GLN A 1 235 ? 16.550 19.792 5.931 1.00 89.12 235 GLN A CA 1
ATOM 1871 C C . GLN A 1 235 ? 17.934 20.191 5.403 1.00 89.12 235 GLN A C 1
ATOM 1873 O O . GLN A 1 235 ? 18.051 20.675 4.278 1.00 89.12 235 GLN A O 1
ATOM 1878 N N . GLU A 1 236 ? 18.979 19.994 6.207 1.00 89.62 236 GLU A N 1
ATOM 1879 C CA . GLU A 1 236 ? 20.326 20.491 5.911 1.00 89.62 236 GLU A CA 1
ATOM 1880 C C . GLU A 1 236 ? 21.105 19.579 4.960 1.00 89.62 236 GLU A C 1
ATOM 1882 O O . GLU A 1 236 ? 21.804 20.078 4.078 1.00 89.62 236 GLU A O 1
ATOM 1887 N N . ASP A 1 237 ? 20.992 18.254 5.114 1.00 92.00 237 ASP A N 1
ATOM 1888 C CA . ASP A 1 237 ? 21.761 17.300 4.312 1.00 92.00 237 ASP A CA 1
ATOM 1889 C C . ASP A 1 237 ? 20.929 16.741 3.150 1.00 92.00 237 ASP A C 1
ATOM 1891 O O . ASP A 1 237 ? 21.327 16.832 1.987 1.00 92.00 237 ASP A O 1
ATOM 1895 N N . TRP A 1 238 ? 19.767 16.147 3.450 1.00 93.19 238 TRP A N 1
ATOM 1896 C CA . TRP A 1 238 ? 18.990 15.395 2.459 1.00 93.19 238 TRP A CA 1
ATOM 1897 C C . TRP A 1 238 ? 18.369 16.308 1.402 1.00 93.19 238 TRP A C 1
ATOM 1899 O O . TRP A 1 238 ? 18.632 16.140 0.210 1.00 93.19 238 TRP A O 1
ATOM 1909 N N . MET A 1 239 ? 17.584 17.304 1.817 1.00 90.44 239 MET A N 1
ATOM 1910 C CA . MET A 1 239 ? 16.899 18.213 0.890 1.00 90.44 239 MET A CA 1
ATOM 1911 C C . MET A 1 239 ? 17.877 19.091 0.094 1.00 90.44 239 MET A C 1
ATOM 1913 O O . MET A 1 239 ? 17.567 19.504 -1.024 1.00 90.44 239 MET A O 1
ATOM 1917 N N . ALA A 1 240 ? 19.074 19.347 0.629 1.00 90.62 240 ALA A N 1
ATOM 1918 C CA . ALA A 1 240 ? 20.123 20.073 -0.081 1.00 90.62 240 ALA A CA 1
ATOM 1919 C C . ALA A 1 240 ? 20.774 19.243 -1.204 1.00 90.62 240 ALA A C 1
ATOM 1921 O O . ALA A 1 240 ? 21.195 19.814 -2.215 1.00 90.62 240 ALA A O 1
ATOM 1922 N N . HIS A 1 241 ? 20.850 17.916 -1.041 1.00 92.81 241 HIS A N 1
ATOM 1923 C CA . HIS A 1 241 ? 21.522 17.005 -1.977 1.00 92.81 241 HIS A CA 1
ATOM 1924 C C . HIS A 1 241 ? 20.584 16.398 -3.026 1.00 92.81 241 HIS A C 1
ATOM 1926 O O . HIS A 1 241 ? 20.961 16.293 -4.193 1.00 92.81 241 HIS A O 1
ATOM 1932 N N . PHE A 1 242 ? 19.361 16.027 -2.633 1.00 92.88 242 PHE A N 1
ATOM 1933 C CA . PHE A 1 242 ? 18.365 15.379 -3.494 1.00 92.88 242 PHE A CA 1
ATOM 1934 C C . PHE A 1 242 ? 17.318 16.388 -3.987 1.00 92.88 242 PHE A C 1
ATOM 1936 O O . PHE A 1 242 ? 16.186 16.427 -3.503 1.00 92.88 242 PHE A O 1
ATOM 1943 N N . LYS A 1 243 ? 17.705 17.238 -4.944 1.00 86.88 243 LYS A N 1
ATOM 1944 C CA . LYS A 1 243 ? 16.862 18.353 -5.420 1.00 86.88 243 LYS A CA 1
ATOM 1945 C C . LYS A 1 243 ? 15.817 17.912 -6.438 1.00 86.88 243 LYS A C 1
ATOM 1947 O O . LYS A 1 243 ? 14.715 18.454 -6.482 1.00 86.88 243 LYS A O 1
ATOM 1952 N N . GLU A 1 244 ? 16.180 16.946 -7.272 1.00 86.06 244 GLU A N 1
ATOM 1953 C CA . GLU A 1 244 ? 15.333 16.443 -8.350 1.00 86.06 244 GLU A CA 1
ATOM 1954 C C . GLU A 1 244 ? 14.601 15.164 -7.937 1.00 86.06 244 GLU A C 1
ATOM 1956 O O . GLU A 1 244 ? 15.062 14.413 -7.079 1.00 86.06 244 GLU A O 1
ATOM 1961 N N . LYS A 1 245 ? 13.461 14.877 -8.578 1.00 83.44 245 LYS A N 1
ATOM 1962 C CA . LYS A 1 245 ? 12.676 13.666 -8.279 1.00 83.44 245 LYS A CA 1
ATOM 1963 C C . LYS A 1 245 ? 13.476 12.385 -8.510 1.00 83.44 245 LYS A C 1
ATOM 1965 O O . LYS A 1 245 ? 13.416 11.485 -7.685 1.00 83.44 245 LYS A O 1
ATOM 1970 N N . GLU A 1 246 ? 14.261 12.333 -9.583 1.00 82.81 246 GLU A N 1
ATOM 1971 C CA . GLU A 1 246 ? 15.102 11.175 -9.908 1.00 82.81 246 GLU A CA 1
ATOM 1972 C C . GLU A 1 246 ? 16.193 10.955 -8.852 1.00 82.81 246 GLU A C 1
ATOM 1974 O O . GLU A 1 246 ? 16.467 9.827 -8.454 1.00 82.81 246 GLU A O 1
ATOM 1979 N N . GLN A 1 247 ? 16.771 12.041 -8.333 1.00 89.88 247 GLN A N 1
ATOM 1980 C CA . GLN A 1 247 ? 17.740 11.990 -7.241 1.00 89.88 247 GLN A CA 1
ATOM 1981 C C . GLN A 1 247 ? 17.086 11.502 -5.943 1.00 89.88 247 GLN A C 1
ATOM 1983 O O . GLN A 1 247 ? 17.645 10.652 -5.251 1.00 89.88 247 GLN A O 1
ATOM 1988 N N . LEU A 1 248 ? 15.893 12.009 -5.624 1.00 89.25 248 LEU A N 1
ATOM 1989 C CA . LEU A 1 248 ? 15.128 11.596 -4.449 1.00 89.25 248 LEU A CA 1
ATOM 1990 C C . LEU A 1 248 ? 14.764 10.106 -4.497 1.00 89.25 248 LEU A C 1
ATOM 1992 O O . LEU A 1 248 ? 14.881 9.419 -3.485 1.00 89.25 248 LEU A O 1
ATOM 1996 N N . GLU A 1 249 ? 14.373 9.599 -5.669 1.00 88.44 249 GLU A N 1
ATOM 1997 C CA . GLU A 1 249 ? 14.126 8.170 -5.889 1.00 88.44 249 GLU A CA 1
ATOM 1998 C C . GLU A 1 249 ? 15.371 7.331 -5.578 1.00 88.44 249 GLU A C 1
ATOM 2000 O O . GLU A 1 249 ? 15.257 6.342 -4.857 1.00 88.44 249 GLU A O 1
ATOM 2005 N N . VAL A 1 250 ? 16.559 7.762 -6.025 1.00 90.44 250 VAL A N 1
ATOM 2006 C CA . VAL A 1 250 ? 17.828 7.092 -5.684 1.00 90.44 250 VAL A CA 1
ATOM 2007 C C . VAL A 1 250 ? 18.081 7.116 -4.175 1.00 90.44 250 VAL A C 1
ATOM 2009 O O . VAL A 1 250 ? 18.468 6.100 -3.604 1.00 90.44 250 VAL A O 1
ATOM 2012 N N . GLY A 1 251 ? 17.841 8.247 -3.505 1.00 93.62 251 GLY A N 1
ATOM 2013 C CA . GLY A 1 251 ? 17.970 8.348 -2.049 1.00 93.62 251 GLY A CA 1
ATOM 2014 C C . GLY A 1 251 ? 17.058 7.362 -1.310 1.00 93.62 251 GLY A C 1
ATOM 2015 O O . GLY A 1 251 ? 17.511 6.654 -0.408 1.00 93.62 251 GLY A O 1
ATOM 2016 N N . LEU A 1 252 ? 15.788 7.270 -1.715 1.00 93.38 252 LEU A N 1
ATOM 2017 C CA . LEU A 1 252 ? 14.844 6.304 -1.148 1.00 93.38 252 LEU A CA 1
ATOM 2018 C C . LEU A 1 252 ? 15.233 4.856 -1.451 1.00 93.38 252 LEU A C 1
ATOM 2020 O O . LEU A 1 252 ? 15.063 4.008 -0.580 1.00 93.38 252 LEU A O 1
ATOM 2024 N N . ASP A 1 253 ? 15.788 4.570 -2.630 1.00 92.69 253 ASP A N 1
ATOM 2025 C CA . ASP A 1 253 ? 16.296 3.237 -2.961 1.00 92.69 253 ASP A CA 1
ATOM 2026 C C . ASP A 1 253 ? 17.457 2.832 -2.055 1.00 92.69 253 ASP A C 1
ATOM 2028 O O . ASP A 1 253 ? 17.451 1.736 -1.499 1.00 92.69 253 ASP A O 1
ATOM 2032 N N . LEU A 1 254 ? 18.404 3.738 -1.808 1.00 94.88 254 LEU A N 1
ATOM 2033 C CA . LEU A 1 254 ? 19.482 3.508 -0.845 1.00 94.88 254 LEU A CA 1
ATOM 2034 C C . LEU A 1 254 ? 18.926 3.228 0.563 1.00 94.88 254 LEU A C 1
ATOM 2036 O O . LEU A 1 254 ? 19.362 2.292 1.231 1.00 94.88 254 LEU A O 1
ATOM 2040 N N . LEU A 1 255 ? 17.930 3.998 1.011 1.00 95.62 255 LEU A N 1
ATOM 2041 C CA . LEU A 1 255 ? 17.311 3.802 2.324 1.00 95.62 255 LEU A CA 1
ATOM 2042 C C . LEU A 1 255 ? 16.543 2.474 2.412 1.00 95.62 255 LEU A C 1
ATOM 2044 O O . LEU A 1 255 ? 16.603 1.783 3.430 1.00 95.62 255 LEU A O 1
ATOM 2048 N N . LEU A 1 256 ? 15.849 2.093 1.339 1.00 95.06 256 LEU A N 1
ATOM 2049 C CA . LEU A 1 256 ? 15.135 0.825 1.234 1.00 95.06 256 LEU A CA 1
ATOM 2050 C C . LEU A 1 256 ? 16.096 -0.365 1.334 1.00 95.06 256 LEU A C 1
ATOM 2052 O O . LEU A 1 256 ? 15.786 -1.342 2.016 1.00 95.06 256 LEU A O 1
ATOM 2056 N N . LEU A 1 257 ? 17.265 -0.275 0.692 1.00 94.06 257 LEU A N 1
ATOM 2057 C CA . LEU A 1 257 ? 18.286 -1.323 0.728 1.00 94.06 257 LEU A CA 1
ATOM 2058 C C . LEU A 1 257 ? 18.879 -1.512 2.132 1.00 94.06 257 LEU A C 1
ATOM 2060 O O . LEU A 1 257 ? 19.140 -2.647 2.516 1.00 94.06 257 LEU A O 1
ATOM 2064 N N . ILE A 1 258 ? 18.981 -0.453 2.946 1.00 95.44 258 ILE A N 1
ATOM 2065 C CA . ILE A 1 258 ? 19.354 -0.587 4.368 1.00 95.44 258 ILE A CA 1
ATOM 2066 C C . ILE A 1 258 ? 18.325 -1.441 5.125 1.00 95.44 258 ILE A C 1
ATOM 2068 O O . ILE A 1 258 ? 18.698 -2.353 5.862 1.00 95.44 258 ILE A O 1
ATOM 2072 N N . TYR A 1 259 ? 17.024 -1.180 4.951 1.00 94.06 259 TYR A N 1
ATOM 2073 C CA . TYR A 1 259 ? 15.983 -1.976 5.615 1.00 94.06 259 TYR A CA 1
ATOM 2074 C C . TYR A 1 259 ? 15.888 -3.404 5.068 1.00 94.06 259 TYR A C 1
ATOM 2076 O O . TYR A 1 259 ? 15.635 -4.325 5.844 1.00 94.06 259 TYR A O 1
ATOM 2084 N N . LYS A 1 260 ? 16.159 -3.605 3.772 1.00 93.38 260 LYS A N 1
ATOM 2085 C CA . LYS A 1 260 ? 16.302 -4.937 3.169 1.00 93.38 260 LYS A CA 1
ATOM 2086 C C . LYS A 1 260 ? 17.432 -5.720 3.831 1.00 93.38 260 LYS A C 1
ATOM 2088 O O . LYS A 1 260 ? 17.235 -6.877 4.180 1.00 93.38 260 LYS A O 1
ATOM 2093 N N . ASP A 1 261 ? 18.579 -5.094 4.061 1.00 94.69 261 ASP A N 1
ATOM 2094 C CA . ASP A 1 261 ? 19.704 -5.765 4.703 1.00 94.69 261 ASP A CA 1
ATOM 2095 C C . ASP A 1 261 ? 19.436 -6.075 6.181 1.00 94.69 261 ASP A C 1
ATOM 2097 O O . ASP A 1 261 ? 19.719 -7.182 6.633 1.00 94.69 261 ASP A O 1
ATOM 2101 N N . LEU A 1 262 ? 18.797 -5.165 6.926 1.00 92.62 262 LEU A N 1
ATOM 2102 C CA . LEU A 1 262 ? 18.339 -5.437 8.298 1.00 92.62 262 LEU A CA 1
ATOM 2103 C C . LEU A 1 262 ? 17.351 -6.609 8.365 1.00 92.62 262 LEU A C 1
ATOM 2105 O O . LEU A 1 262 ? 17.389 -7.395 9.315 1.00 92.62 262 LEU A O 1
ATOM 2109 N N . PHE A 1 263 ? 16.469 -6.726 7.370 1.00 92.81 263 PHE A N 1
ATOM 2110 C CA . PHE A 1 263 ? 15.563 -7.861 7.224 1.00 92.81 263 PHE A CA 1
ATOM 2111 C C . PHE A 1 263 ? 16.344 -9.148 6.927 1.00 92.81 263 PHE A C 1
ATOM 2113 O O . PHE A 1 263 ? 16.146 -10.154 7.607 1.00 92.81 263 PHE A O 1
ATOM 2120 N N . SER A 1 264 ? 17.276 -9.114 5.970 1.00 91.56 264 SER A N 1
ATOM 2121 C CA . SER A 1 264 ? 18.117 -10.264 5.622 1.00 91.56 264 SER A CA 1
ATOM 2122 C C . SER A 1 264 ? 18.919 -10.765 6.822 1.00 91.56 264 SER A C 1
ATOM 2124 O O . SER A 1 264 ? 18.951 -11.967 7.070 1.00 91.56 264 SER A O 1
ATOM 2126 N N . VAL A 1 265 ? 19.511 -9.867 7.617 1.00 93.12 265 VAL A N 1
ATOM 2127 C CA . VAL A 1 265 ? 20.231 -10.232 8.849 1.00 93.12 265 VAL A CA 1
ATOM 2128 C C . VAL A 1 265 ? 19.287 -10.845 9.887 1.00 93.12 265 VAL A C 1
ATOM 2130 O O . VAL A 1 265 ? 19.652 -11.828 10.524 1.00 93.12 265 VAL A O 1
ATOM 2133 N N . HIS A 1 266 ? 18.060 -10.333 10.033 1.00 88.25 266 HIS A N 1
ATOM 2134 C CA . HIS A 1 266 ? 17.053 -10.922 10.926 1.00 88.25 266 HIS A CA 1
ATOM 2135 C C . HIS A 1 266 ? 16.688 -12.367 10.564 1.00 88.25 266 HIS A C 1
ATOM 2137 O O . HIS A 1 266 ? 16.473 -13.185 11.455 1.00 88.25 266 HIS A O 1
ATOM 2143 N N . VAL A 1 267 ? 16.553 -12.657 9.267 1.00 89.31 267 VAL A N 1
ATOM 2144 C CA . VAL A 1 267 ? 16.044 -13.947 8.776 1.00 89.31 267 VAL A CA 1
ATOM 2145 C C . VAL A 1 267 ? 17.166 -14.969 8.603 1.00 89.31 267 VAL A C 1
ATOM 2147 O O . VAL A 1 267 ? 17.002 -16.131 8.968 1.00 89.31 267 VAL A O 1
ATOM 2150 N N . PHE A 1 268 ? 18.302 -14.544 8.053 1.00 90.06 268 PHE A N 1
ATOM 2151 C CA . PHE A 1 268 ? 19.391 -15.430 7.635 1.00 90.06 268 PHE A CA 1
ATOM 2152 C C . PHE A 1 268 ? 20.640 -15.332 8.523 1.00 90.06 268 PHE A C 1
ATOM 2154 O O . PHE A 1 268 ? 21.561 -16.136 8.369 1.00 90.06 268 PHE A O 1
ATOM 2161 N N . GLY A 1 269 ? 20.695 -14.373 9.454 1.00 87.75 269 GLY A N 1
ATOM 2162 C CA . GLY A 1 269 ? 21.818 -14.201 10.375 1.00 87.75 269 GLY A CA 1
ATOM 2163 C C . GLY A 1 269 ? 23.147 -13.995 9.645 1.00 87.75 269 GLY A C 1
ATOM 2164 O O . GLY A 1 269 ? 23.267 -13.148 8.759 1.00 87.75 269 GLY A O 1
ATOM 2165 N N . GLU A 1 270 ? 24.156 -14.795 9.996 1.00 82.25 270 GLU A N 1
ATOM 2166 C CA . GLU A 1 270 ? 25.496 -14.723 9.395 1.00 82.25 270 GLU A CA 1
ATOM 2167 C C . GLU A 1 270 ? 25.521 -15.081 7.899 1.00 82.25 270 GLU A C 1
ATOM 2169 O O . GLU A 1 270 ? 26.412 -14.627 7.175 1.00 82.25 270 GLU A O 1
ATOM 2174 N N . HIS A 1 271 ? 24.532 -15.836 7.413 1.00 84.25 271 HIS A N 1
ATOM 2175 C CA . HIS A 1 271 ? 24.420 -16.229 6.006 1.00 84.25 271 HIS A CA 1
ATOM 2176 C C . HIS A 1 271 ? 23.721 -15.178 5.134 1.00 84.25 271 HIS A C 1
ATOM 2178 O O . HIS A 1 271 ? 23.535 -15.404 3.942 1.00 84.25 271 HIS A O 1
ATOM 2184 N N . ALA A 1 272 ? 23.335 -14.031 5.701 1.00 85.81 272 ALA A N 1
ATOM 2185 C CA . ALA A 1 272 ? 22.701 -12.961 4.946 1.00 85.81 272 ALA A CA 1
ATOM 2186 C C . ALA A 1 272 ? 23.643 -12.394 3.872 1.00 85.81 272 ALA A C 1
ATOM 2188 O O . ALA A 1 272 ? 24.747 -11.933 4.174 1.00 85.81 272 ALA A O 1
ATOM 2189 N N . GLU A 1 273 ? 23.186 -12.374 2.623 1.00 86.50 273 GLU A N 1
ATOM 2190 C CA . GLU A 1 273 ? 23.807 -11.582 1.563 1.00 86.50 273 GLU A CA 1
ATOM 2191 C C . GLU A 1 273 ? 23.365 -10.123 1.699 1.00 86.50 273 GLU A C 1
ATOM 2193 O O . GLU A 1 273 ? 22.179 -9.830 1.861 1.00 86.50 273 GLU A O 1
ATOM 2198 N N . LEU A 1 274 ? 24.339 -9.215 1.679 1.00 90.44 274 LEU A N 1
ATOM 2199 C CA . LEU A 1 274 ? 24.184 -7.830 2.111 1.00 90.44 274 LEU A CA 1
ATOM 2200 C C . LEU A 1 274 ? 24.481 -6.855 0.974 1.00 90.44 274 LEU A C 1
ATOM 2202 O O . LEU A 1 274 ? 25.507 -6.980 0.305 1.00 90.44 274 LEU A O 1
ATOM 2206 N N . CYS A 1 275 ? 23.634 -5.841 0.808 1.00 90.44 275 CYS A N 1
ATOM 2207 C CA . CYS A 1 275 ? 23.842 -4.766 -0.159 1.00 90.44 275 CYS A CA 1
ATOM 2208 C C . CYS A 1 275 ? 24.945 -3.797 0.307 1.00 90.44 275 CYS A C 1
ATOM 2210 O O . CYS A 1 275 ? 25.728 -3.329 -0.514 1.00 90.44 275 CYS A O 1
ATOM 2212 N N . TYR A 1 276 ? 25.058 -3.533 1.614 1.00 92.88 276 TYR A N 1
ATOM 2213 C CA . TYR A 1 276 ? 26.191 -2.817 2.240 1.00 92.88 276 TYR A CA 1
ATOM 2214 C C . TYR A 1 276 ? 27.026 -3.769 3.118 1.00 92.88 276 TYR A C 1
ATOM 2216 O O . TYR A 1 276 ? 26.902 -3.782 4.347 1.00 92.88 276 TYR A O 1
ATOM 2224 N N . PRO A 1 277 ? 27.907 -4.585 2.523 1.00 89.62 277 PRO A N 1
ATOM 2225 C CA . PRO A 1 277 ? 28.698 -5.554 3.282 1.00 89.62 277 PRO A CA 1
ATOM 2226 C C . PRO A 1 277 ? 29.619 -4.900 4.329 1.00 89.62 277 PRO A C 1
ATOM 2228 O O . PRO A 1 277 ? 29.917 -5.518 5.347 1.00 89.62 277 PRO A O 1
ATOM 2231 N N . ASP A 1 278 ? 30.021 -3.640 4.134 1.00 92.94 278 ASP A N 1
ATOM 2232 C CA . ASP A 1 278 ? 30.826 -2.848 5.074 1.00 92.94 278 ASP A CA 1
ATOM 2233 C C . ASP A 1 278 ? 30.066 -2.405 6.339 1.00 92.94 278 ASP A C 1
ATOM 2235 O O . ASP A 1 278 ? 30.691 -1.946 7.293 1.00 92.94 278 ASP A O 1
ATOM 2239 N N . PHE A 1 279 ? 28.740 -2.575 6.385 1.00 93.00 279 PHE A N 1
ATOM 2240 C CA . PHE A 1 279 ? 27.901 -2.258 7.548 1.00 93.00 279 PHE A CA 1
ATOM 2241 C C . PHE A 1 279 ? 27.359 -3.494 8.278 1.00 93.00 279 PHE A C 1
ATOM 2243 O O . PHE A 1 279 ? 26.554 -3.345 9.200 1.00 93.00 279 PHE A O 1
ATOM 2250 N N . ARG A 1 280 ? 27.837 -4.701 7.936 1.00 91.06 280 ARG A N 1
ATOM 2251 C CA . ARG A 1 280 ? 27.400 -5.970 8.544 1.00 91.06 280 ARG A CA 1
ATOM 2252 C C . ARG A 1 280 ? 27.374 -5.920 10.071 1.00 91.06 280 ARG A C 1
ATOM 2254 O O . ARG A 1 280 ? 26.323 -6.142 10.662 1.00 91.06 280 ARG A O 1
ATOM 2261 N N . ASP A 1 281 ? 28.498 -5.587 10.703 1.00 90.44 281 ASP A N 1
ATOM 2262 C CA . ASP A 1 281 ? 28.611 -5.589 12.169 1.00 90.44 281 ASP A CA 1
ATOM 2263 C C . ASP A 1 281 ? 27.613 -4.627 12.821 1.00 90.44 281 ASP A C 1
ATOM 2265 O O . ASP A 1 281 ? 27.013 -4.926 13.856 1.00 90.44 281 ASP A O 1
ATOM 2269 N N . LYS A 1 282 ? 27.386 -3.478 12.175 1.00 91.06 282 LYS A N 1
ATOM 2270 C CA . LYS A 1 282 ? 26.428 -2.477 12.637 1.00 91.06 282 LYS A CA 1
ATOM 2271 C C . LYS A 1 282 ? 24.999 -2.997 12.547 1.00 91.06 282 LYS A C 1
ATOM 2273 O O . LYS A 1 282 ? 24.248 -2.857 13.505 1.00 91.06 282 LYS A O 1
ATOM 2278 N N . TRP A 1 283 ? 24.621 -3.623 11.437 1.00 93.19 283 TRP A N 1
ATOM 2279 C CA . TRP A 1 283 ? 23.282 -4.190 11.292 1.00 93.19 283 TRP A CA 1
ATOM 2280 C C . TRP A 1 283 ? 23.027 -5.346 12.235 1.00 93.19 283 TRP A C 1
ATOM 2282 O O . TRP A 1 283 ? 21.953 -5.397 12.820 1.00 93.19 283 TRP A O 1
ATOM 2292 N N . THR A 1 284 ? 24.012 -6.214 12.453 1.00 89.19 284 THR A N 1
ATOM 2293 C CA . THR A 1 284 ? 23.910 -7.283 13.449 1.00 89.19 284 THR A CA 1
ATOM 2294 C C . THR A 1 284 ? 23.638 -6.711 14.841 1.00 89.19 284 THR A C 1
ATOM 2296 O O . THR A 1 284 ? 22.757 -7.204 15.538 1.00 89.19 284 THR A O 1
ATOM 2299 N N . ALA A 1 285 ? 24.320 -5.627 15.231 1.00 88.62 285 ALA A N 1
ATOM 2300 C CA . ALA A 1 285 ? 24.054 -4.946 16.500 1.00 88.62 285 ALA A CA 1
ATOM 2301 C C . ALA A 1 285 ? 22.666 -4.279 16.537 1.00 88.62 285 ALA A C 1
ATOM 2303 O O . ALA A 1 285 ? 21.965 -4.336 17.547 1.00 88.62 285 ALA A O 1
ATOM 2304 N N . ASP A 1 286 ? 22.257 -3.665 15.430 1.00 86.00 286 ASP A N 1
ATOM 2305 C CA . ASP A 1 286 ? 20.991 -2.948 15.312 1.00 86.00 286 ASP A CA 1
ATOM 2306 C C . ASP A 1 286 ? 19.773 -3.883 15.350 1.00 86.00 286 ASP A C 1
ATOM 2308 O O . ASP A 1 286 ? 18.752 -3.544 15.951 1.00 86.00 286 ASP A O 1
ATOM 2312 N N . VAL A 1 287 ? 19.890 -5.063 14.735 1.00 87.38 287 VAL A N 1
ATOM 2313 C CA . VAL A 1 287 ? 18.867 -6.118 14.692 1.00 87.38 287 VAL A CA 1
ATOM 2314 C C . VAL A 1 287 ? 18.513 -6.627 16.091 1.00 87.38 287 VAL A C 1
ATOM 2316 O O . VAL A 1 287 ? 17.361 -6.960 16.335 1.00 87.38 287 VAL A O 1
ATOM 2319 N N . LEU A 1 288 ? 19.441 -6.576 17.052 1.00 82.62 288 LEU A N 1
ATOM 2320 C CA . LEU A 1 288 ? 19.159 -6.935 18.449 1.00 82.62 288 LEU A CA 1
ATOM 2321 C C . LEU A 1 288 ? 18.179 -5.974 19.146 1.00 82.62 288 LEU A C 1
ATOM 2323 O O . LEU A 1 288 ? 17.618 -6.322 20.183 1.00 82.62 288 LEU A O 1
ATOM 2327 N N . GLN A 1 289 ? 17.990 -4.762 18.615 1.00 78.25 289 GLN A N 1
ATOM 2328 C CA . GLN A 1 289 ? 17.184 -3.701 19.236 1.00 78.25 289 GLN A CA 1
ATOM 2329 C C . GLN A 1 289 ? 15.872 -3.411 18.499 1.00 78.25 289 GLN A C 1
ATOM 2331 O O . GLN A 1 289 ? 15.066 -2.605 18.967 1.00 78.25 289 GLN A O 1
ATOM 2336 N N . ILE A 1 290 ? 15.644 -4.028 17.341 1.00 81.44 290 ILE A N 1
ATOM 2337 C CA . ILE A 1 290 ? 14.469 -3.792 16.500 1.00 81.44 290 ILE A CA 1
ATOM 2338 C C . ILE A 1 290 ? 13.807 -5.125 16.168 1.00 81.44 290 ILE A C 1
ATOM 2340 O O . ILE A 1 290 ? 14.493 -6.099 15.915 1.00 81.44 290 ILE A O 1
ATOM 2344 N N . SER A 1 291 ? 12.476 -5.187 16.161 1.00 84.25 291 SER A N 1
ATOM 2345 C CA . SER A 1 291 ? 11.767 -6.405 15.758 1.00 84.25 291 SER A CA 1
ATOM 2346 C C . SER A 1 291 ? 11.646 -6.515 14.236 1.00 84.25 291 SER A C 1
ATOM 2348 O O . SER A 1 291 ? 11.569 -5.504 13.532 1.00 84.25 291 SER A O 1
ATOM 2350 N N . LEU A 1 292 ? 11.510 -7.743 13.726 1.00 83.38 292 LEU A N 1
ATOM 2351 C CA . LEU A 1 292 ? 11.239 -8.010 12.308 1.00 83.38 292 LEU A CA 1
ATOM 2352 C C . LEU A 1 292 ? 9.996 -7.261 11.787 1.00 83.38 292 LEU A C 1
ATOM 2354 O O . LEU A 1 292 ? 10.011 -6.708 10.687 1.00 83.38 292 LEU A O 1
ATOM 2358 N N . GLN A 1 293 ? 8.933 -7.179 12.595 1.00 83.00 293 GLN A N 1
ATOM 2359 C CA . GLN A 1 293 ? 7.721 -6.422 12.253 1.00 83.00 293 GLN A CA 1
ATOM 2360 C C . GLN A 1 293 ? 8.003 -4.922 12.116 1.00 83.00 293 GLN A C 1
ATOM 2362 O O . GLN A 1 293 ? 7.510 -4.280 11.191 1.00 83.00 293 GLN A O 1
ATOM 2367 N N . ALA A 1 294 ? 8.823 -4.355 13.005 1.00 82.25 294 ALA A N 1
ATOM 2368 C CA . ALA A 1 294 ? 9.201 -2.950 12.923 1.00 82.25 294 ALA A CA 1
ATOM 2369 C C . ALA A 1 294 ? 10.091 -2.663 11.704 1.00 82.25 294 ALA A C 1
ATOM 2371 O O . ALA A 1 294 ? 9.933 -1.612 11.086 1.00 82.25 294 ALA A O 1
ATOM 2372 N N . VAL A 1 295 ? 10.993 -3.580 11.330 1.00 87.06 295 VAL A N 1
ATOM 2373 C CA . VAL A 1 295 ? 11.781 -3.475 10.086 1.00 87.06 295 VAL A CA 1
ATOM 2374 C C . VAL A 1 295 ? 10.859 -3.495 8.865 1.00 87.06 295 VAL A C 1
ATOM 2376 O O . VAL A 1 295 ? 10.957 -2.610 8.019 1.00 87.06 295 VAL A O 1
ATOM 2379 N N . THR A 1 296 ? 9.914 -4.437 8.821 1.00 87.19 296 THR A N 1
ATOM 2380 C CA . THR A 1 296 ? 8.959 -4.585 7.709 1.00 87.19 296 THR A CA 1
ATOM 2381 C C . THR A 1 296 ? 8.096 -3.333 7.545 1.00 87.19 296 THR A C 1
ATOM 2383 O O . THR A 1 296 ? 8.023 -2.769 6.459 1.00 87.19 296 THR A O 1
ATOM 2386 N N . LYS A 1 297 ? 7.541 -2.803 8.642 1.00 86.75 297 LYS A N 1
ATOM 2387 C CA . LYS A 1 297 ? 6.732 -1.574 8.617 1.00 86.75 297 LYS A CA 1
ATOM 2388 C C . LYS A 1 297 ? 7.522 -0.353 8.131 1.00 86.75 297 LYS A C 1
ATOM 2390 O O . LYS A 1 297 ? 6.992 0.503 7.428 1.00 86.75 297 LYS A O 1
ATOM 2395 N N . LYS A 1 298 ? 8.805 -0.258 8.495 1.00 90.69 298 LYS A N 1
ATOM 2396 C CA . LYS A 1 298 ? 9.697 0.803 8.001 1.00 90.69 298 LYS A CA 1
ATOM 2397 C C . LYS A 1 298 ? 9.981 0.641 6.509 1.00 90.69 298 LYS A C 1
ATOM 2399 O O . LYS A 1 298 ? 9.961 1.627 5.781 1.00 90.69 298 LYS A O 1
ATOM 2404 N N . GLN A 1 299 ? 10.184 -0.591 6.050 1.00 91.88 299 GLN A N 1
ATOM 2405 C CA . GLN A 1 299 ? 10.360 -0.904 4.634 1.00 91.88 299 GLN A CA 1
ATOM 2406 C C . GLN A 1 299 ? 9.115 -0.529 3.811 1.00 91.88 299 GLN A C 1
ATOM 2408 O O . GLN A 1 299 ? 9.241 0.110 2.767 1.00 91.88 299 GLN A O 1
ATOM 2413 N N . GLU A 1 300 ? 7.919 -0.851 4.309 1.00 89.31 300 GLU A N 1
ATOM 2414 C CA . GLU A 1 300 ? 6.637 -0.457 3.708 1.00 89.31 300 GLU A CA 1
ATOM 2415 C C . GLU A 1 300 ? 6.490 1.064 3.611 1.00 89.31 300 GLU A C 1
ATOM 2417 O O . GLU A 1 300 ? 6.143 1.572 2.546 1.00 89.31 300 GLU A O 1
ATOM 2422 N N . ALA A 1 301 ? 6.830 1.803 4.674 1.00 90.31 301 ALA A N 1
ATOM 2423 C CA . ALA A 1 301 ? 6.773 3.264 4.666 1.00 90.31 301 ALA A CA 1
ATOM 2424 C C . ALA A 1 301 ? 7.672 3.876 3.575 1.00 90.31 301 ALA A C 1
ATOM 2426 O O . ALA A 1 301 ? 7.250 4.793 2.870 1.00 90.31 301 ALA A O 1
ATOM 2427 N N . VAL A 1 302 ? 8.888 3.347 3.379 1.00 93.50 302 VAL A N 1
ATOM 2428 C CA . VAL A 1 302 ? 9.788 3.802 2.300 1.00 93.50 302 VAL A CA 1
ATOM 2429 C C . VAL A 1 302 ? 9.199 3.492 0.918 1.00 93.50 302 VAL A C 1
ATOM 2431 O O . VAL A 1 302 ? 9.240 4.345 0.028 1.00 93.50 302 VAL A O 1
ATOM 2434 N N . LEU A 1 303 ? 8.620 2.300 0.730 1.00 89.06 303 LEU A N 1
ATOM 2435 C CA . LEU A 1 303 ? 7.981 1.901 -0.531 1.00 89.06 303 LEU A CA 1
ATOM 2436 C C . LEU A 1 303 ? 6.771 2.780 -0.872 1.00 89.06 303 LEU A C 1
ATOM 2438 O O . LEU A 1 303 ? 6.617 3.202 -2.022 1.00 89.06 303 LEU A O 1
ATOM 2442 N N . GLU A 1 304 ? 5.932 3.083 0.116 1.00 87.38 304 GLU A N 1
ATOM 2443 C CA . GLU A 1 304 ? 4.781 3.968 -0.051 1.00 87.38 304 GLU A CA 1
ATOM 2444 C C . GLU A 1 304 ? 5.227 5.386 -0.423 1.00 87.38 304 GLU A C 1
ATOM 2446 O O . GLU A 1 304 ? 4.724 5.963 -1.392 1.00 87.38 304 GLU A O 1
ATOM 2451 N N . SER A 1 305 ? 6.241 5.921 0.265 1.00 89.12 305 SER A N 1
ATOM 2452 C CA . SER A 1 305 ? 6.821 7.217 -0.089 1.00 89.12 305 SER A CA 1
ATOM 2453 C C . SER A 1 305 ? 7.362 7.229 -1.517 1.00 89.12 305 SER A C 1
ATOM 2455 O O . SER A 1 305 ? 7.077 8.165 -2.262 1.00 89.12 305 SER A O 1
ATOM 2457 N N . LYS A 1 306 ? 8.057 6.170 -1.954 1.00 87.12 306 LYS A N 1
ATOM 2458 C CA . LYS A 1 306 ? 8.552 6.063 -3.335 1.00 87.12 306 LYS A CA 1
ATOM 2459 C C . LYS A 1 306 ? 7.411 6.097 -4.355 1.00 87.12 306 LYS A C 1
ATOM 2461 O O . LYS A 1 306 ? 7.501 6.805 -5.357 1.00 87.12 306 LYS A O 1
ATOM 2466 N N . LYS A 1 307 ? 6.307 5.392 -4.089 1.00 82.50 307 LYS A N 1
ATOM 2467 C CA . LYS A 1 307 ? 5.114 5.401 -4.952 1.00 82.50 307 LYS A CA 1
ATOM 2468 C C . LYS A 1 307 ? 4.514 6.808 -5.088 1.00 82.50 307 LYS A C 1
ATOM 2470 O O . LYS A 1 307 ? 4.109 7.195 -6.185 1.00 82.50 307 LYS A O 1
ATOM 2475 N N . ASN A 1 308 ? 4.507 7.581 -4.003 1.00 81.12 308 ASN A N 1
ATOM 2476 C CA . ASN A 1 308 ? 3.894 8.911 -3.948 1.00 81.12 308 ASN A CA 1
ATOM 2477 C C . ASN A 1 308 ? 4.732 10.023 -4.620 1.00 81.12 308 ASN A C 1
ATOM 2479 O O . ASN A 1 308 ? 4.181 11.066 -4.981 1.00 81.12 308 ASN A O 1
ATOM 2483 N N . ILE A 1 309 ? 6.033 9.812 -4.883 1.00 79.62 309 ILE A N 1
ATOM 2484 C CA . ILE A 1 309 ? 6.860 10.752 -5.679 1.00 79.62 309 ILE A CA 1
ATOM 2485 C C . ILE A 1 309 ? 6.290 10.929 -7.098 1.00 79.62 309 ILE A C 1
ATOM 2487 O O . ILE A 1 309 ? 6.292 12.037 -7.660 1.00 79.62 309 ILE A O 1
ATOM 2491 N N . GLY A 1 310 ? 5.757 9.841 -7.666 1.00 64.06 310 GLY A N 1
ATOM 2492 C CA . GLY A 1 310 ? 5.157 9.825 -8.998 1.00 64.06 310 GLY A CA 1
ATOM 2493 C C . GLY A 1 310 ? 3.869 10.649 -9.108 1.00 64.06 310 GLY A C 1
ATOM 2494 O O . GLY A 1 310 ? 3.524 11.100 -10.198 1.00 64.06 310 GLY A O 1
ATOM 2495 N N . SER A 1 311 ? 3.175 10.906 -7.995 1.00 64.44 311 SER A N 1
ATOM 2496 C CA . SER A 1 311 ? 1.855 11.545 -7.960 1.00 64.44 311 SER A CA 1
ATOM 2497 C C . SER A 1 311 ? 1.906 12.995 -7.464 1.00 64.44 311 SER A C 1
ATOM 2499 O O . SER A 1 311 ? 1.374 13.278 -6.403 1.00 64.44 311 SER A O 1
ATOM 2501 N N . ASN A 1 312 ? 2.547 13.914 -8.204 1.00 60.41 312 ASN A N 1
ATOM 2502 C CA . ASN A 1 312 ? 2.506 15.390 -8.019 1.00 60.41 312 ASN A CA 1
ATOM 2503 C C . ASN A 1 312 ? 2.493 15.946 -6.569 1.00 60.41 312 ASN A C 1
ATOM 2505 O O . ASN A 1 312 ? 2.004 17.049 -6.332 1.00 60.41 312 ASN A O 1
ATOM 2509 N N . MET A 1 313 ? 3.053 15.216 -5.604 1.00 68.06 313 MET A N 1
ATOM 2510 C CA . MET A 1 313 ? 3.047 15.574 -4.190 1.00 68.06 313 MET A CA 1
ATOM 2511 C C . MET A 1 313 ? 4.259 16.451 -3.866 1.00 68.06 313 MET A C 1
ATOM 2513 O O . MET A 1 313 ? 5.298 16.364 -4.527 1.00 68.06 313 MET A O 1
ATOM 2517 N N . ASN A 1 314 ? 4.129 17.310 -2.854 1.00 82.69 314 ASN A N 1
ATOM 2518 C CA . ASN A 1 314 ? 5.250 18.093 -2.347 1.00 82.69 314 ASN A CA 1
ATOM 2519 C C . ASN A 1 314 ? 6.294 17.140 -1.734 1.00 82.69 314 ASN A C 1
ATOM 2521 O O . ASN A 1 314 ? 6.015 16.473 -0.738 1.00 82.69 314 ASN A O 1
ATOM 2525 N N . THR A 1 315 ? 7.480 17.070 -2.345 1.00 84.31 315 THR A N 1
ATOM 2526 C CA . THR A 1 315 ? 8.567 16.157 -1.956 1.00 84.31 315 THR A CA 1
ATOM 2527 C C . THR A 1 315 ? 9.097 16.435 -0.555 1.00 84.31 315 THR A C 1
ATOM 2529 O O . THR A 1 315 ? 9.514 15.510 0.130 1.00 84.31 315 THR A O 1
ATOM 2532 N N . HIS A 1 316 ? 9.042 17.689 -0.113 1.00 87.31 316 HIS A N 1
ATOM 2533 C CA . HIS A 1 316 ? 9.492 18.100 1.212 1.00 87.31 316 HIS A CA 1
ATOM 2534 C C . HIS A 1 316 ? 8.575 17.535 2.306 1.00 87.31 316 HIS A C 1
ATOM 2536 O O . HIS A 1 316 ? 9.035 16.779 3.158 1.00 87.31 316 HIS A O 1
ATOM 2542 N N . LEU A 1 317 ? 7.260 17.758 2.182 1.00 85.75 317 LEU A N 1
ATOM 2543 C CA . LEU A 1 317 ? 6.252 17.196 3.091 1.00 85.75 317 LEU A CA 1
ATOM 2544 C C . LEU A 1 317 ? 6.279 15.661 3.106 1.00 85.75 317 LEU A C 1
ATOM 2546 O O . LEU A 1 317 ? 6.149 15.040 4.158 1.00 85.75 317 LEU A O 1
ATOM 2550 N N . LEU A 1 318 ? 6.458 15.045 1.933 1.00 88.12 318 LEU A N 1
ATOM 2551 C CA . LEU A 1 318 ? 6.560 13.593 1.804 1.00 88.12 318 LEU A CA 1
ATOM 2552 C C . LEU A 1 318 ? 7.724 13.032 2.634 1.00 88.12 318 LEU A C 1
ATOM 2554 O O . LEU A 1 318 ? 7.568 12.009 3.300 1.00 88.12 318 LEU A O 1
ATOM 2558 N N . MET A 1 319 ? 8.880 13.696 2.595 1.00 90.44 319 MET A N 1
ATOM 2559 C CA . MET A 1 319 ? 10.056 13.271 3.348 1.00 90.44 319 MET A CA 1
ATOM 2560 C C . MET A 1 319 ? 9.910 13.520 4.848 1.00 90.44 319 MET A C 1
ATOM 2562 O O . MET A 1 319 ? 10.307 12.662 5.634 1.00 90.44 319 MET A O 1
ATOM 2566 N N . GLU A 1 320 ? 9.308 14.638 5.261 1.00 88.38 320 GLU A N 1
ATOM 2567 C CA . GLU A 1 320 ? 8.999 14.888 6.675 1.00 88.38 320 GLU A CA 1
ATOM 2568 C C . GLU A 1 320 ? 8.071 13.799 7.231 1.00 88.38 320 GLU A C 1
ATOM 2570 O O . GLU A 1 320 ? 8.351 13.207 8.274 1.00 88.38 320 GLU A O 1
ATOM 2575 N N . GLN A 1 321 ? 7.014 13.456 6.490 1.00 86.56 321 GLN A N 1
ATOM 2576 C CA . GLN A 1 321 ? 6.105 12.374 6.860 1.00 86.56 321 GLN A CA 1
ATOM 2577 C C . GLN A 1 321 ? 6.823 11.018 6.914 1.00 86.56 321 GLN A C 1
ATOM 2579 O O . GLN A 1 321 ? 6.598 10.242 7.844 1.00 86.56 321 GLN A O 1
ATOM 2584 N N . LEU A 1 322 ? 7.715 10.733 5.958 1.00 90.50 322 LEU A N 1
ATOM 2585 C CA . LEU A 1 322 ? 8.514 9.508 5.971 1.00 90.50 322 LEU A CA 1
ATOM 2586 C C . LEU A 1 322 ? 9.385 9.426 7.229 1.00 90.50 322 LEU A C 1
ATOM 2588 O O . LEU A 1 322 ? 9.369 8.400 7.902 1.00 90.50 322 LEU A O 1
ATOM 2592 N N . VAL A 1 323 ? 10.109 10.492 7.582 1.00 90.50 323 VAL A N 1
ATOM 2593 C CA . VAL A 1 323 ? 10.944 10.527 8.795 1.00 90.50 323 VAL A CA 1
ATOM 2594 C C . VAL A 1 323 ? 10.094 10.262 10.040 1.00 90.50 323 VAL A C 1
ATOM 2596 O O . VAL A 1 323 ? 10.442 9.388 10.833 1.00 90.50 323 VAL A O 1
ATOM 2599 N N . LEU A 1 324 ? 8.934 10.911 10.171 1.00 84.56 324 LEU A N 1
ATOM 2600 C CA . LEU A 1 324 ? 8.008 10.678 11.287 1.00 84.56 324 LEU A CA 1
ATOM 2601 C C . LEU A 1 324 ? 7.500 9.231 11.351 1.00 84.56 324 LEU A C 1
ATOM 2603 O O . LEU A 1 324 ? 7.395 8.663 12.443 1.00 84.56 324 LEU A O 1
ATOM 2607 N N . ASN A 1 325 ? 7.209 8.623 10.201 1.00 85.38 325 ASN A N 1
ATOM 2608 C CA . ASN A 1 325 ? 6.780 7.228 10.110 1.00 85.38 325 ASN A CA 1
ATOM 2609 C C . ASN A 1 325 ? 7.915 6.261 10.485 1.00 85.38 325 ASN A C 1
ATOM 2611 O O . ASN A 1 325 ? 7.686 5.287 11.203 1.00 85.38 325 ASN A O 1
ATOM 2615 N N . LEU A 1 326 ? 9.148 6.544 10.050 1.00 86.06 326 LEU A N 1
ATOM 2616 C CA . LEU A 1 326 ? 10.329 5.711 10.301 1.00 86.06 326 LEU A CA 1
ATOM 2617 C C . LEU A 1 326 ? 10.815 5.760 11.750 1.00 86.06 326 LEU A C 1
ATOM 2619 O O . LEU A 1 326 ? 11.309 4.752 12.265 1.00 86.06 326 LEU A O 1
ATOM 2623 N N . GLN A 1 327 ? 10.666 6.904 12.417 1.00 79.81 327 GLN A N 1
ATOM 2624 C CA . GLN A 1 327 ? 10.946 7.030 13.850 1.00 79.81 327 GLN A CA 1
ATOM 2625 C C . GLN A 1 327 ? 9.852 6.395 14.708 1.00 79.81 327 GLN A C 1
ATOM 2627 O O . GLN A 1 327 ? 10.061 6.157 15.894 1.00 79.81 327 GLN A O 1
ATOM 2632 N N . GLY A 1 328 ? 8.714 6.057 14.097 1.00 63.66 328 GLY A N 1
ATOM 2633 C CA . GLY A 1 328 ? 7.551 5.583 14.814 1.00 63.66 328 GLY A CA 1
ATOM 2634 C C . GLY A 1 328 ? 6.951 6.730 15.609 1.00 63.66 328 GLY A C 1
ATOM 2635 O O . GLY A 1 328 ? 7.049 6.764 16.831 1.00 63.66 328 GLY A O 1
ATOM 2636 N N . SER A 1 329 ? 6.285 7.663 14.935 1.00 42.88 329 SER A N 1
ATOM 2637 C CA . SER A 1 329 ? 5.278 8.480 15.609 1.00 42.88 329 SER A CA 1
ATOM 2638 C C . SER A 1 329 ? 4.154 7.567 16.058 1.00 42.88 329 SER A C 1
ATOM 2640 O O . SER A 1 329 ? 3.193 7.429 15.316 1.00 42.88 329 SER A O 1
ATOM 2642 N N . ARG A 1 330 ? 4.277 6.920 17.220 1.00 48.81 330 ARG A N 1
ATOM 2643 C CA . ARG A 1 330 ? 3.125 6.432 17.980 1.00 48.81 330 ARG A CA 1
ATOM 2644 C C . ARG A 1 330 ? 3.422 6.534 19.473 1.00 48.81 330 ARG A C 1
ATOM 2646 O O . ARG A 1 330 ? 4.112 5.666 20.008 1.00 48.81 330 ARG A O 1
ATOM 2653 N N . PRO A 1 331 ? 2.908 7.554 20.181 1.00 47.75 331 PRO A N 1
ATOM 2654 C CA . PRO A 1 331 ? 2.593 7.348 21.584 1.00 47.75 331 PRO A CA 1
ATOM 2655 C C . PRO A 1 331 ? 1.690 6.112 21.655 1.00 47.75 331 PRO A C 1
ATOM 2657 O O . PRO A 1 331 ? 0.573 6.115 21.145 1.00 47.75 331 PRO A O 1
ATOM 2660 N N . LEU A 1 332 ? 2.199 5.020 22.222 1.00 51.88 332 LEU A N 1
ATOM 2661 C CA . LEU A 1 332 ? 1.336 3.928 22.639 1.00 51.88 332 LEU A CA 1
ATOM 2662 C C . LEU A 1 332 ? 0.405 4.527 23.689 1.00 51.88 332 LEU A C 1
ATOM 2664 O O . LEU A 1 332 ? 0.867 5.031 24.715 1.00 51.88 332 LEU A O 1
ATOM 2668 N N . TYR A 1 333 ? -0.894 4.524 23.421 1.00 64.00 333 TYR A N 1
ATOM 2669 C CA . TYR A 1 333 ? -1.851 4.982 24.410 1.00 64.00 333 TYR A CA 1
ATOM 2670 C C . TYR A 1 333 ? -2.135 3.817 25.345 1.00 64.00 333 TYR A C 1
ATOM 2672 O O . TYR A 1 333 ? -2.534 2.731 24.911 1.00 64.00 333 TYR A O 1
ATOM 2680 N N . LYS A 1 334 ? -1.906 4.035 26.639 1.00 77.12 334 LYS A N 1
ATOM 2681 C CA . LYS A 1 334 ? -2.379 3.120 27.670 1.00 77.12 334 LYS A CA 1
ATOM 2682 C C . LYS A 1 334 ? -3.901 3.229 27.692 1.00 77.12 334 LYS A C 1
ATOM 2684 O O . LYS A 1 334 ? -4.426 4.303 27.973 1.00 77.12 334 LYS A O 1
ATOM 2689 N N . VAL A 1 335 ? -4.607 2.149 27.368 1.00 84.00 335 VAL A N 1
ATOM 2690 C CA . VAL A 1 335 ? -6.074 2.138 27.382 1.00 84.00 335 VAL A CA 1
ATOM 2691 C C . VAL A 1 335 ? -6.629 0.946 28.139 1.00 84.00 335 VAL A C 1
ATOM 2693 O O . VAL A 1 335 ? -5.978 -0.087 28.290 1.00 84.00 335 VAL A O 1
ATOM 2696 N N . ILE A 1 336 ? -7.887 1.078 28.544 1.00 86.69 336 ILE A N 1
ATOM 2697 C CA . ILE A 1 336 ? -8.744 -0.024 28.971 1.00 86.69 336 ILE A CA 1
ATOM 2698 C C . ILE A 1 336 ? -9.959 -0.127 28.049 1.00 86.69 336 ILE A C 1
ATOM 2700 O O . ILE A 1 336 ? -10.449 0.878 27.528 1.00 86.69 336 ILE A O 1
ATOM 2704 N N . GLY A 1 337 ? -10.465 -1.343 27.847 1.00 84.06 337 GLY A N 1
ATOM 2705 C CA . GLY A 1 337 ? -11.673 -1.575 27.055 1.00 84.06 337 GLY A CA 1
ATOM 2706 C C . GLY A 1 337 ? -12.909 -1.658 27.940 1.00 84.06 337 GLY A C 1
ATOM 2707 O O . GLY A 1 337 ? -13.092 -2.639 28.666 1.00 84.06 337 GLY A O 1
ATOM 2708 N N . VAL A 1 338 ? -13.791 -0.665 27.839 1.00 84.94 338 VAL A N 1
ATOM 2709 C CA . VAL A 1 338 ? -15.033 -0.572 28.615 1.00 84.94 338 VAL A CA 1
ATOM 2710 C C . VAL A 1 338 ? -16.234 -0.887 27.728 1.00 84.94 338 VAL A C 1
ATOM 2712 O O . VAL A 1 338 ? -16.356 -0.410 26.598 1.00 84.94 338 VAL A O 1
ATOM 2715 N N . ARG A 1 339 ? -17.154 -1.700 28.246 1.00 82.81 339 ARG A N 1
ATOM 2716 C CA . ARG A 1 339 ? -18.401 -2.077 27.582 1.00 82.81 339 ARG A CA 1
ATOM 2717 C C . ARG A 1 339 ? -19.599 -1.711 28.458 1.00 82.81 339 ARG A C 1
ATOM 2719 O O . ARG A 1 339 ? -19.714 -2.176 29.589 1.00 82.81 339 ARG A O 1
ATOM 2726 N N . PHE A 1 340 ? -20.525 -0.932 27.905 1.00 80.75 340 PHE A N 1
ATOM 2727 C CA . PHE A 1 340 ? -21.720 -0.454 28.618 1.00 80.75 340 PHE A CA 1
ATOM 2728 C C . PHE A 1 340 ? -22.907 -1.422 28.555 1.00 80.75 340 PHE A C 1
ATOM 2730 O O . PHE A 1 340 ? -23.659 -1.565 29.513 1.00 80.75 340 PHE A O 1
ATOM 2737 N N . LYS A 1 341 ? -23.081 -2.120 27.425 1.00 72.12 341 LYS A N 1
ATOM 2738 C CA . LYS A 1 341 ? -24.186 -3.069 27.198 1.00 72.12 341 LYS A CA 1
ATOM 2739 C C . LYS A 1 341 ? -23.645 -4.479 26.981 1.00 72.12 341 LYS A C 1
ATOM 2741 O O . LYS A 1 341 ? -22.573 -4.640 26.408 1.00 72.12 341 LYS A O 1
ATOM 2746 N N . LYS A 1 342 ? -24.395 -5.517 27.374 1.00 63.56 342 LYS A N 1
ATOM 2747 C CA . LYS A 1 342 ? -23.963 -6.930 27.257 1.00 63.56 342 LYS A CA 1
ATOM 2748 C C . LYS A 1 342 ? -23.469 -7.309 25.848 1.00 63.56 342 LYS A C 1
ATOM 2750 O O . LYS A 1 342 ? -22.490 -8.041 25.744 1.00 63.56 342 LYS A O 1
ATOM 2755 N N . ALA A 1 343 ? -24.084 -6.748 24.805 1.00 57.94 343 ALA A N 1
ATOM 2756 C CA . ALA A 1 343 ? -23.719 -6.928 23.399 1.00 57.94 343 ALA A CA 1
ATOM 2757 C C . ALA A 1 343 ? -23.514 -5.583 22.673 1.00 57.94 343 ALA A C 1
ATOM 2759 O O . ALA A 1 343 ? -24.194 -5.253 21.700 1.00 57.94 343 ALA A O 1
ATOM 2760 N N . GLY A 1 344 ? -22.623 -4.753 23.216 1.00 62.28 344 GLY A N 1
ATOM 2761 C CA . GLY A 1 344 ? -22.241 -3.460 22.645 1.00 62.28 344 GLY A CA 1
ATOM 2762 C C . GLY A 1 344 ? -20.777 -3.412 22.210 1.00 62.28 344 GLY A C 1
ATOM 2763 O O . GLY A 1 344 ? -19.974 -4.260 22.610 1.00 62.28 344 GLY A O 1
ATOM 2764 N N . LYS A 1 345 ? -20.437 -2.379 21.426 1.00 66.06 345 LYS A N 1
ATOM 2765 C CA . LYS A 1 345 ? -19.049 -2.042 21.093 1.00 66.06 345 LYS A CA 1
ATOM 2766 C C . LYS A 1 345 ? -18.227 -1.834 22.363 1.00 66.06 345 LYS A C 1
ATOM 2768 O O . LYS A 1 345 ? -18.734 -1.348 23.377 1.00 66.06 345 LYS A O 1
ATOM 2773 N N . ILE A 1 346 ? -16.965 -2.240 22.291 1.00 77.06 346 ILE A N 1
ATOM 2774 C CA . ILE A 1 346 ? -15.971 -1.923 23.311 1.00 77.06 346 ILE A CA 1
ATOM 2775 C C . ILE A 1 346 ? -15.439 -0.535 22.975 1.00 77.06 346 ILE A C 1
ATOM 2777 O O . ILE A 1 346 ? -15.054 -0.283 21.836 1.00 77.06 346 ILE A O 1
ATOM 2781 N N . TYR A 1 347 ? -15.457 0.356 23.954 1.00 78.62 347 TYR A N 1
ATOM 2782 C CA . TYR A 1 347 ? -14.900 1.694 23.837 1.00 78.62 347 TYR A CA 1
ATOM 2783 C C . TYR A 1 347 ? -13.603 1.753 24.636 1.00 78.62 347 TYR A C 1
ATOM 2785 O O . TYR A 1 347 ? -13.538 1.224 25.748 1.00 78.62 347 TYR A O 1
ATOM 2793 N N . TYR A 1 348 ? -12.581 2.383 24.066 1.00 83.50 348 TYR A N 1
ATOM 2794 C CA . TYR A 1 348 ? -11.288 2.548 24.718 1.00 83.50 348 TYR A CA 1
ATOM 2795 C C . TYR A 1 348 ? -11.241 3.858 25.503 1.00 83.50 348 TYR A C 1
ATOM 2797 O O . TYR A 1 348 ? -11.641 4.906 24.995 1.00 83.50 348 TYR A O 1
ATOM 2805 N N . PHE A 1 349 ? -10.757 3.783 26.741 1.00 83.75 349 PHE A N 1
ATOM 2806 C CA . PHE A 1 349 ? -10.594 4.921 27.648 1.00 83.75 349 PHE A CA 1
ATOM 2807 C C . PHE A 1 349 ? -9.199 4.913 28.270 1.00 83.75 349 PHE A C 1
ATOM 2809 O O . PHE A 1 349 ? -8.604 3.849 28.433 1.00 83.75 349 PHE A O 1
ATOM 2816 N N . ASP A 1 350 ? -8.703 6.090 28.644 1.00 84.75 350 ASP A N 1
ATOM 2817 C CA . ASP A 1 350 ? -7.435 6.252 29.363 1.00 84.75 350 ASP A CA 1
ATOM 2818 C C . ASP A 1 350 ? -7.639 5.940 30.866 1.00 84.75 350 ASP A C 1
ATOM 2820 O O . ASP A 1 350 ? -8.452 6.618 31.510 1.00 84.75 350 ASP A O 1
ATOM 2824 N N . PRO A 1 351 ? -6.952 4.928 31.440 1.00 82.38 351 PRO A N 1
ATOM 2825 C CA . PRO A 1 351 ? -7.067 4.582 32.858 1.00 82.38 351 PRO A CA 1
ATOM 2826 C C . PRO A 1 351 ? -6.440 5.626 33.798 1.00 82.38 351 PRO A C 1
ATOM 2828 O O . PRO A 1 351 ? -6.738 5.616 34.992 1.00 82.38 351 PRO A O 1
ATOM 2831 N N . GLY A 1 352 ? -5.589 6.531 33.297 1.00 81.06 352 GLY A N 1
ATOM 2832 C CA . GLY A 1 352 ? -4.813 7.448 34.130 1.00 81.06 352 GLY A CA 1
ATOM 2833 C C . GLY A 1 352 ? -3.929 6.693 35.131 1.00 81.06 352 GLY A C 1
ATOM 2834 O O . GLY A 1 352 ? -3.233 5.746 34.764 1.00 81.06 352 GLY A O 1
ATOM 2835 N N . ASP A 1 353 ? -3.995 7.095 36.403 1.00 76.44 353 ASP A N 1
ATOM 2836 C CA . ASP A 1 353 ? -3.241 6.486 37.514 1.00 76.44 353 ASP A CA 1
ATOM 2837 C C . ASP A 1 353 ? -4.044 5.415 38.285 1.00 76.44 353 ASP A C 1
ATOM 2839 O O . ASP A 1 353 ? -3.620 4.948 39.344 1.00 76.44 353 ASP A O 1
ATOM 2843 N N . LEU A 1 354 ? -5.234 5.040 37.800 1.00 78.25 354 LEU A N 1
ATOM 2844 C CA . LEU A 1 354 ? -6.097 4.063 38.466 1.00 78.25 354 LEU A CA 1
ATOM 2845 C C . LEU A 1 354 ? -5.666 2.633 38.126 1.00 78.25 354 LEU A C 1
ATOM 2847 O O . LEU A 1 354 ? -5.492 2.291 36.960 1.00 78.25 354 LEU A O 1
ATOM 2851 N N . VAL A 1 355 ? -5.573 1.774 39.144 1.00 78.12 355 VAL A N 1
ATOM 2852 C CA . VAL A 1 355 ? -5.348 0.332 38.967 1.00 78.12 355 VAL A CA 1
ATOM 2853 C C . VAL A 1 355 ? -6.704 -0.347 38.794 1.00 78.12 355 VAL A C 1
ATOM 2855 O O . VAL A 1 355 ? -7.473 -0.444 39.750 1.00 78.12 355 VAL A O 1
ATOM 2858 N N . ILE A 1 356 ? -7.008 -0.777 37.571 1.00 82.00 356 ILE A N 1
ATOM 2859 C CA . ILE A 1 356 ? -8.316 -1.321 37.187 1.00 82.00 356 ILE A CA 1
ATOM 2860 C C . ILE A 1 356 ? -8.136 -2.766 36.712 1.00 82.00 356 ILE A C 1
ATOM 2862 O O . ILE A 1 356 ? -7.322 -3.025 35.827 1.00 82.00 356 ILE A O 1
ATOM 2866 N N . SER A 1 357 ? -8.900 -3.703 37.278 1.00 82.06 357 SER A N 1
ATOM 2867 C CA . SER A 1 357 ? -8.819 -5.128 36.932 1.00 82.06 357 SER A CA 1
ATOM 2868 C C . SER A 1 357 ? -9.903 -5.542 35.932 1.00 82.06 357 SER A C 1
ATOM 2870 O O . SER A 1 357 ? -10.938 -4.885 35.775 1.00 82.06 357 SER A O 1
ATOM 2872 N N . LEU A 1 358 ? -9.695 -6.672 35.246 1.00 79.81 358 LEU A N 1
ATOM 2873 C CA . LEU A 1 358 ? -10.724 -7.276 34.397 1.00 79.81 358 LEU A CA 1
ATOM 2874 C C . LEU A 1 358 ? -12.002 -7.521 35.214 1.00 79.81 358 LEU A C 1
ATOM 2876 O O . LEU A 1 358 ? -11.938 -8.068 36.310 1.00 79.81 358 LEU A O 1
ATOM 2880 N N . HIS A 1 359 ? -13.169 -7.232 34.635 1.00 82.31 359 HIS A N 1
ATOM 2881 C CA . HIS A 1 359 ? -14.498 -7.358 35.256 1.00 82.31 359 HIS A CA 1
ATOM 2882 C C . HIS A 1 359 ? -14.894 -6.282 36.271 1.00 82.31 359 HIS A C 1
ATOM 2884 O O . HIS A 1 359 ? -16.057 -6.302 36.692 1.00 82.31 359 HIS A O 1
ATOM 2890 N N . ASP A 1 360 ? -14.020 -5.326 36.585 1.00 86.44 360 ASP A N 1
ATOM 2891 C CA . ASP A 1 360 ? -14.402 -4.168 37.390 1.00 86.44 360 ASP A CA 1
ATOM 2892 C C . ASP A 1 360 ? -15.423 -3.290 36.658 1.00 86.44 360 ASP A C 1
ATOM 2894 O O . ASP A 1 360 ? -15.552 -3.303 35.427 1.00 86.44 360 ASP A O 1
ATOM 2898 N N . TYR A 1 361 ? -16.179 -2.523 37.438 1.00 86.88 361 TYR A N 1
ATOM 2899 C CA . TYR A 1 361 ? -17.102 -1.526 36.917 1.00 86.88 361 TYR A CA 1
ATOM 2900 C C . TYR A 1 361 ? -16.514 -0.138 37.109 1.00 86.88 361 TYR A C 1
ATOM 2902 O O . TYR A 1 361 ? -15.996 0.187 38.176 1.00 86.88 361 TYR A O 1
ATOM 2910 N N . VAL A 1 362 ? -16.604 0.681 36.071 1.00 89.06 362 VAL A N 1
ATOM 2911 C CA . VAL A 1 362 ? -16.012 2.015 36.023 1.00 89.06 362 VAL A CA 1
ATOM 2912 C C . VAL A 1 362 ? -17.046 3.040 35.594 1.00 89.06 362 VAL A C 1
ATOM 2914 O O . VAL A 1 362 ? -17.971 2.745 34.830 1.00 89.06 362 VAL A O 1
ATOM 2917 N N . ILE A 1 363 ? -16.866 4.256 36.094 1.00 86.50 363 ILE A N 1
ATOM 2918 C CA . ILE A 1 363 ? -17.642 5.424 35.709 1.00 86.50 363 ILE A CA 1
ATOM 2919 C C . ILE A 1 363 ? -16.817 6.244 34.719 1.00 86.50 363 ILE A C 1
ATOM 2921 O O . ILE A 1 363 ? -15.678 6.624 35.009 1.00 86.50 363 ILE A O 1
ATOM 2925 N N . VAL A 1 364 ? -17.397 6.514 33.551 1.00 86.38 364 VAL A N 1
ATOM 2926 C CA . VAL A 1 364 ? -16.750 7.266 32.468 1.00 86.38 364 VAL A CA 1
ATOM 2927 C C . VAL A 1 364 ? -17.688 8.333 31.917 1.00 86.38 364 VAL A C 1
ATOM 2929 O O . VAL A 1 364 ? -18.902 8.149 31.861 1.00 86.38 364 VAL A O 1
ATOM 2932 N N . GLU A 1 365 ? -17.126 9.458 31.485 1.00 80.31 365 GLU A N 1
ATOM 2933 C CA . GLU A 1 365 ? -17.893 10.557 30.901 1.00 80.31 365 GLU A CA 1
ATOM 2934 C C . GLU A 1 365 ? -17.938 10.424 29.375 1.00 80.31 365 GLU A C 1
ATOM 2936 O O . GLU A 1 365 ? -16.962 10.683 28.676 1.00 80.31 365 GLU A O 1
ATOM 2941 N N . THR A 1 366 ? -19.072 10.040 28.802 1.00 75.00 366 THR A N 1
ATOM 2942 C CA . THR A 1 366 ? -19.246 9.958 27.345 1.00 75.00 366 THR A CA 1
ATOM 2943 C C . THR A 1 366 ? -19.859 11.245 26.792 1.00 75.00 366 THR A C 1
ATOM 2945 O O . THR A 1 366 ? -20.101 12.209 27.509 1.00 75.00 366 THR A O 1
ATOM 2948 N N . VAL A 1 367 ? -20.085 11.322 25.478 1.00 71.12 367 VAL A N 1
ATOM 2949 C CA . VAL A 1 367 ? -20.858 12.433 24.883 1.00 71.12 367 VAL A CA 1
ATOM 2950 C C . VAL A 1 367 ? -22.318 12.463 25.359 1.00 71.12 367 VAL A C 1
ATOM 2952 O O . VAL A 1 367 ? -22.996 13.472 25.191 1.00 71.12 367 VAL A O 1
ATOM 2955 N N . ARG A 1 368 ? -22.813 11.363 25.943 1.00 65.94 368 ARG A N 1
ATOM 2956 C CA . ARG A 1 368 ? -24.178 11.240 26.471 1.00 65.94 368 ARG A CA 1
ATOM 2957 C C . ARG A 1 368 ? -24.285 11.608 27.955 1.00 65.94 368 ARG A C 1
ATOM 2959 O O . ARG A 1 368 ? -25.403 11.680 28.459 1.00 65.94 368 ARG A O 1
ATOM 2966 N N . GLY A 1 369 ? -23.162 11.891 28.615 1.00 73.25 369 GLY A N 1
ATOM 2967 C CA . GLY A 1 369 ? -23.069 12.146 30.052 1.00 73.25 369 GLY A CA 1
ATOM 2968 C C . GLY A 1 369 ? -22.285 11.050 30.770 1.00 73.25 369 GLY A C 1
ATOM 2969 O O . GLY A 1 369 ? -21.510 10.324 30.146 1.00 73.25 369 GLY A O 1
ATOM 2970 N N . ILE A 1 370 ? -22.479 10.941 32.081 1.00 81.19 370 ILE A N 1
ATOM 2971 C CA . ILE A 1 370 ? -21.823 9.928 32.906 1.00 81.19 370 ILE A CA 1
ATOM 2972 C C . ILE A 1 370 ? -22.469 8.565 32.626 1.00 81.19 370 ILE A C 1
ATOM 2974 O O . ILE A 1 370 ? -23.694 8.433 32.618 1.00 81.19 370 ILE A O 1
ATOM 2978 N N . GLU A 1 371 ? -21.653 7.544 32.372 1.00 82.56 371 GLU A N 1
ATOM 2979 C CA . GLU A 1 371 ? -22.112 6.182 32.101 1.00 82.56 371 GLU A CA 1
ATOM 2980 C C . GLU A 1 371 ? -21.386 5.157 32.984 1.00 82.56 371 GLU A C 1
ATOM 2982 O O . GLU A 1 371 ? -20.206 5.295 33.312 1.00 82.56 371 GLU A O 1
ATOM 2987 N N . TYR A 1 372 ? -22.121 4.104 33.349 1.00 84.56 372 TYR A N 1
ATOM 2988 C CA . TYR A 1 372 ? -21.631 2.953 34.104 1.00 84.56 372 TYR A CA 1
ATOM 2989 C C . TYR A 1 372 ? -21.255 1.831 33.135 1.00 84.56 372 TYR A C 1
ATOM 2991 O O . TYR A 1 372 ? -22.116 1.287 32.439 1.00 84.56 372 TYR A O 1
ATOM 2999 N N . GLY A 1 373 ? -19.969 1.492 33.067 1.00 85.56 373 GLY A N 1
ATOM 3000 C CA . GLY A 1 373 ? -19.436 0.496 32.142 1.00 85.56 373 GLY A CA 1
ATOM 3001 C C . GLY A 1 373 ? -18.685 -0.623 32.853 1.00 85.56 373 GLY A C 1
ATOM 3002 O O . GLY A 1 373 ? -18.161 -0.442 33.948 1.00 85.56 373 GLY A O 1
ATOM 3003 N N . LYS A 1 374 ? -18.621 -1.797 32.223 1.00 86.06 374 LYS A N 1
ATOM 3004 C CA . LYS A 1 374 ? -17.825 -2.935 32.693 1.00 86.06 374 LYS A CA 1
ATOM 3005 C C . LYS A 1 374 ? -16.526 -3.034 31.907 1.00 86.06 374 LYS A C 1
ATOM 3007 O O . LYS A 1 374 ? -16.545 -2.950 30.680 1.00 86.06 374 LYS A O 1
ATOM 3012 N N . VAL A 1 375 ? -15.421 -3.286 32.592 1.00 86.81 375 VAL A N 1
ATOM 3013 C CA . VAL A 1 375 ? -14.110 -3.507 31.977 1.00 86.81 375 VAL A CA 1
ATOM 3014 C C . VAL A 1 375 ? -14.051 -4.925 31.415 1.00 86.81 375 VAL A C 1
ATOM 3016 O O . VAL A 1 375 ? -14.247 -5.908 32.133 1.00 86.81 375 VAL A O 1
ATOM 3019 N N . VAL A 1 376 ? -13.833 -5.027 30.103 1.00 83.06 376 VAL A N 1
ATOM 3020 C CA . VAL A 1 376 ? -13.772 -6.300 29.358 1.00 83.06 376 VAL A CA 1
ATOM 3021 C C . VAL A 1 376 ? -12.372 -6.564 28.809 1.00 83.06 376 VAL A C 1
ATOM 3023 O O . VAL A 1 376 ? -12.042 -7.709 28.522 1.00 83.06 376 VAL A O 1
ATOM 3026 N N . ILE A 1 377 ? -11.551 -5.521 28.677 1.00 80.19 377 ILE A N 1
ATOM 3027 C CA . ILE A 1 377 ? -10.144 -5.619 28.287 1.00 80.19 377 ILE A CA 1
ATOM 3028 C C . ILE A 1 377 ? -9.329 -4.897 29.358 1.00 80.19 377 ILE A C 1
ATOM 3030 O O . ILE A 1 377 ? -9.618 -3.736 29.656 1.00 80.19 377 ILE A O 1
ATOM 3034 N N . GLU A 1 378 ? -8.351 -5.605 29.922 1.00 80.56 378 GLU A N 1
ATOM 3035 C CA . GLU A 1 378 ? -7.341 -5.069 30.842 1.00 80.56 378 GLU A CA 1
ATOM 3036 C C . GLU A 1 378 ? -6.470 -3.989 30.188 1.00 80.56 378 GLU A C 1
ATOM 3038 O O . GLU A 1 378 ? -6.619 -3.677 29.005 1.00 80.56 378 GLU A O 1
ATOM 3043 N N . GLU A 1 379 ? -5.560 -3.411 30.976 1.00 80.19 379 GLU A N 1
ATOM 3044 C CA . GLU A 1 379 ? -4.593 -2.429 30.497 1.00 80.19 379 GLU A CA 1
ATOM 3045 C C . GLU A 1 379 ? -3.835 -2.963 29.276 1.00 80.19 379 GLU A C 1
ATOM 3047 O O . GLU A 1 379 ? -3.026 -3.889 29.360 1.00 80.19 379 GLU A O 1
ATOM 3052 N N . LYS A 1 380 ? -4.111 -2.361 28.119 1.00 77.38 380 LYS A N 1
ATOM 3053 C CA . LYS A 1 380 ? -3.477 -2.700 26.852 1.00 77.38 380 LYS A CA 1
ATOM 3054 C C . LYS A 1 380 ? -2.917 -1.435 26.229 1.00 77.38 380 LYS A C 1
ATOM 3056 O O . LYS A 1 380 ? -3.542 -0.378 26.245 1.00 77.38 380 LYS A O 1
ATOM 3061 N N . TRP A 1 381 ? -1.736 -1.567 25.649 1.00 75.69 381 TRP A N 1
ATOM 3062 C CA . TRP A 1 381 ? -1.155 -0.535 24.811 1.00 75.69 381 TRP A CA 1
ATOM 3063 C C . TRP A 1 381 ? -1.709 -0.697 23.405 1.00 75.69 381 TRP A C 1
ATOM 3065 O O . TRP A 1 381 ? -1.568 -1.762 22.797 1.00 75.69 381 TRP A O 1
ATOM 3075 N N . VAL A 1 382 ? -2.396 0.333 22.929 1.00 66.44 382 VAL A N 1
ATOM 3076 C CA . VAL A 1 382 ? -3.023 0.329 21.609 1.00 66.44 382 VAL A CA 1
ATOM 3077 C C . VAL A 1 382 ? -2.527 1.491 20.777 1.00 66.44 382 VAL A C 1
ATOM 3079 O O . VAL A 1 382 ? -1.990 2.488 21.270 1.00 66.44 382 VAL A O 1
ATOM 3082 N N . ASP A 1 383 ? -2.720 1.307 19.488 1.00 64.56 383 ASP A N 1
ATOM 3083 C CA . ASP A 1 383 ? -2.333 2.232 18.461 1.00 64.56 383 ASP A CA 1
ATOM 3084 C C . ASP A 1 383 ? -3.326 3.387 18.303 1.00 64.56 383 ASP A C 1
ATOM 3086 O O . ASP A 1 383 ? -4.514 3.207 18.558 1.00 64.56 383 ASP A O 1
ATOM 3090 N N . GLU A 1 384 ? -2.880 4.541 17.796 1.00 59.94 384 GLU A N 1
ATOM 3091 C CA . GLU A 1 384 ? -3.770 5.657 17.441 1.00 59.94 384 GLU A CA 1
ATOM 3092 C C . GLU A 1 384 ? -4.849 5.239 16.430 1.00 59.94 384 GLU A C 1
ATOM 3094 O O . GLU A 1 384 ? -5.961 5.751 16.466 1.00 59.94 384 GLU A O 1
ATOM 3099 N N . HIS A 1 385 ? -4.548 4.287 15.544 1.00 49.22 385 HIS A N 1
ATOM 3100 C CA . HIS A 1 385 ? -5.493 3.846 14.511 1.00 49.22 385 HIS A CA 1
ATOM 3101 C C . HIS A 1 385 ? -6.600 2.940 15.074 1.00 49.22 385 HIS A C 1
ATOM 3103 O O . HIS A 1 385 ? -7.661 2.815 14.465 1.00 49.22 385 HIS A O 1
ATOM 3109 N N . ASP A 1 386 ? -6.374 2.357 16.254 1.00 55.53 386 ASP A N 1
ATOM 3110 C CA . ASP A 1 386 ? -7.330 1.490 16.944 1.00 55.53 386 ASP A CA 1
ATOM 3111 C C . ASP A 1 386 ? -8.234 2.271 17.918 1.00 55.53 386 ASP A C 1
ATOM 3113 O O . ASP A 1 386 ? -9.157 1.700 18.510 1.00 55.53 386 ASP A O 1
ATOM 3117 N N . VAL A 1 387 ? -7.989 3.578 18.106 1.00 62.31 387 VAL A N 1
ATOM 3118 C CA . VAL A 1 387 ? -8.704 4.419 19.076 1.00 62.31 387 VAL A CA 1
ATOM 3119 C C . VAL A 1 387 ? -9.275 5.688 18.459 1.00 62.31 387 VAL A C 1
ATOM 3121 O O . VAL A 1 387 ? -8.709 6.307 17.567 1.00 62.31 387 VAL A O 1
ATOM 3124 N N . VAL A 1 388 ? -10.419 6.123 18.983 1.00 61.25 388 VAL A N 1
ATOM 3125 C CA . VAL A 1 388 ? -11.008 7.414 18.614 1.00 61.25 388 VAL A CA 1
ATOM 3126 C C . VAL A 1 388 ? -10.447 8.481 19.550 1.00 61.25 388 VAL A C 1
ATOM 3128 O O . VAL A 1 388 ? -10.801 8.519 20.729 1.00 61.25 388 VAL A O 1
ATOM 3131 N N . LEU A 1 389 ? -9.568 9.340 19.031 1.00 64.19 389 LEU A N 1
ATOM 3132 C CA . LEU A 1 389 ? -9.020 10.477 19.772 1.00 64.19 389 LEU A CA 1
ATOM 3133 C C . LEU A 1 389 ? -9.985 11.681 19.782 1.00 64.19 389 LEU A C 1
ATOM 3135 O O . LEU A 1 389 ? -10.703 11.901 18.803 1.00 64.19 389 LEU A O 1
ATOM 3139 N N . PRO A 1 390 ? -9.986 12.504 20.851 1.00 68.75 390 PRO A N 1
ATOM 3140 C CA . PRO A 1 390 ? -9.201 12.366 22.082 1.00 68.75 390 PRO A CA 1
ATOM 3141 C C . PRO A 1 390 ? -9.746 11.271 23.013 1.00 68.75 390 PRO A C 1
ATOM 3143 O O . PRO A 1 390 ? -10.953 11.193 23.254 1.00 68.75 390 PRO A O 1
ATOM 3146 N N . LEU A 1 391 ? -8.843 10.462 23.584 1.00 73.56 391 LEU A N 1
ATOM 3147 C CA . LEU A 1 391 ? -9.205 9.488 24.615 1.00 73.56 391 LEU A CA 1
ATOM 3148 C C . LEU A 1 391 ? -9.744 10.220 25.842 1.00 73.56 391 LEU A C 1
ATOM 3150 O O . LEU A 1 391 ? -9.090 11.093 26.416 1.00 73.56 391 LEU A O 1
ATOM 3154 N N . LYS A 1 392 ? -10.952 9.845 26.257 1.00 81.12 392 LYS A N 1
ATOM 3155 C CA . LYS A 1 392 ? -11.519 10.322 27.514 1.00 81.12 392 LYS A CA 1
ATOM 3156 C C . LYS A 1 392 ? -10.956 9.508 28.676 1.00 81.12 392 LYS A C 1
ATOM 3158 O O . LYS A 1 392 ? -10.716 8.308 28.540 1.00 81.12 392 LYS A O 1
ATOM 3163 N N . LYS A 1 393 ? -10.762 10.166 29.817 1.00 82.06 393 LYS A N 1
ATOM 3164 C CA . LYS A 1 393 ? -10.238 9.535 31.032 1.00 82.06 393 LYS A CA 1
ATOM 3165 C C . LYS A 1 393 ? -11.334 8.814 31.803 1.00 82.06 393 LYS A C 1
ATOM 3167 O O . LYS A 1 393 ? -12.482 9.262 31.826 1.00 82.06 393 LYS A O 1
ATOM 3172 N N . VAL A 1 394 ? -10.961 7.726 32.466 1.00 84.88 394 VAL A N 1
ATOM 3173 C CA . VAL A 1 394 ? -11.808 7.086 33.474 1.00 84.88 394 VAL A CA 1
ATOM 3174 C C . VAL A 1 394 ? -11.922 8.009 34.680 1.00 84.88 394 VAL A C 1
ATOM 3176 O O . VAL A 1 394 ? -10.914 8.468 35.211 1.00 84.88 394 VAL A O 1
ATOM 3179 N N . THR A 1 395 ? -13.149 8.297 35.115 1.00 82.88 395 THR A N 1
ATOM 3180 C CA . THR A 1 395 ? -13.372 9.207 36.243 1.00 82.88 395 THR A CA 1
ATOM 3181 C C . THR A 1 395 ? -13.046 8.520 37.565 1.00 82.88 395 THR A C 1
ATOM 3183 O O . THR A 1 395 ? -12.315 9.076 38.379 1.00 82.88 395 THR A O 1
ATOM 3186 N N . ARG A 1 396 ? -13.604 7.321 37.794 1.00 85.19 396 ARG A N 1
ATOM 3187 C CA . ARG A 1 396 ? -13.360 6.499 38.992 1.00 85.19 396 ARG A CA 1
ATOM 3188 C C . ARG A 1 396 ? -13.873 5.066 38.827 1.00 85.19 396 ARG A C 1
ATOM 3190 O O . ARG A 1 396 ? -14.704 4.791 37.958 1.00 85.19 396 ARG A O 1
ATOM 3197 N N . ILE A 1 397 ? -13.417 4.178 39.708 1.00 83.94 397 ILE A N 1
ATOM 3198 C CA . ILE A 1 397 ? -13.995 2.840 39.902 1.00 83.94 397 ILE A CA 1
ATOM 3199 C C . ILE A 1 397 ? -15.370 2.998 40.573 1.00 83.94 397 ILE A C 1
ATOM 3201 O O . ILE A 1 397 ? -15.566 3.897 41.392 1.00 83.94 397 ILE A O 1
ATOM 3205 N N . ALA A 1 398 ? -16.343 2.181 40.170 1.00 84.44 398 ALA A N 1
ATOM 3206 C CA . ALA A 1 398 ? -17.709 2.265 40.667 1.00 84.44 398 ALA A CA 1
ATOM 3207 C C . ALA A 1 398 ? -17.847 1.657 42.071 1.00 84.44 398 ALA A C 1
ATOM 3209 O O . ALA A 1 398 ? -17.405 0.536 42.328 1.00 84.44 398 ALA A O 1
ATOM 3210 N N . ASP A 1 399 ? -18.535 2.378 42.953 1.00 84.81 399 ASP A N 1
ATOM 3211 C CA . ASP A 1 399 ? -18.772 1.981 44.339 1.00 84.81 399 ASP A CA 1
ATOM 3212 C C . ASP A 1 399 ? -20.052 1.141 44.484 1.00 84.81 399 ASP A C 1
ATOM 3214 O O . ASP A 1 399 ? -20.908 1.066 43.597 1.00 84.81 399 ASP A O 1
ATOM 3218 N N . THR A 1 400 ? -20.252 0.559 45.671 1.00 80.88 400 THR A N 1
ATOM 3219 C CA . THR A 1 400 ? -21.487 -0.171 46.017 1.00 80.88 400 THR A CA 1
ATOM 3220 C C . THR A 1 400 ? -22.745 0.693 45.885 1.00 80.88 400 THR A C 1
ATOM 3222 O O . THR A 1 400 ? -23.796 0.180 45.501 1.00 80.88 400 THR A O 1
ATOM 3225 N N . LYS A 1 401 ? -22.639 2.008 46.125 1.00 81.44 401 LYS A N 1
ATOM 3226 C CA . LYS A 1 401 ? -23.730 2.973 45.908 1.00 81.44 401 LYS A CA 1
ATOM 3227 C C . LYS A 1 401 ? -24.096 3.128 44.432 1.00 81.44 401 LYS A C 1
ATOM 3229 O O . LYS A 1 401 ? -25.278 3.175 44.117 1.00 81.44 401 LYS A O 1
ATOM 3234 N N . ASP A 1 402 ? -23.116 3.154 43.531 1.00 82.62 402 ASP A N 1
ATOM 3235 C CA . ASP A 1 402 ? -23.377 3.290 42.091 1.00 82.62 402 ASP A CA 1
ATOM 3236 C C . ASP A 1 402 ? -24.114 2.066 41.549 1.00 82.62 402 ASP A C 1
ATOM 3238 O O . ASP A 1 402 ? -25.022 2.185 40.728 1.00 82.62 402 ASP A O 1
ATOM 3242 N N . LYS A 1 403 ? -23.765 0.881 42.061 1.00 81.00 403 LYS A N 1
ATOM 3243 C CA . LYS A 1 403 ? -24.456 -0.362 41.720 1.00 81.00 403 LYS A CA 1
ATOM 3244 C C . LYS A 1 403 ? -25.928 -0.335 42.147 1.00 81.00 403 LYS A C 1
ATOM 3246 O O . LYS A 1 403 ? -26.784 -0.726 41.357 1.00 81.00 403 LYS A O 1
ATOM 3251 N N . LEU A 1 404 ? -26.220 0.171 43.350 1.00 84.50 404 LEU A N 1
ATOM 3252 C CA . LEU A 1 404 ? -27.596 0.365 43.823 1.00 84.50 404 LEU A CA 1
ATOM 3253 C C . LEU A 1 404 ? -28.354 1.365 42.940 1.00 84.50 404 LEU A C 1
ATOM 3255 O O . LEU A 1 404 ? -29.467 1.071 42.514 1.00 84.50 404 LEU A O 1
ATOM 3259 N N . SER A 1 405 ? -27.731 2.487 42.567 1.00 81.75 405 SER A N 1
ATOM 3260 C CA . SER A 1 405 ? -28.336 3.467 41.653 1.00 81.75 405 SER A CA 1
ATOM 3261 C C . SER A 1 405 ? -28.708 2.858 40.297 1.00 81.75 405 SER A C 1
ATOM 3263 O O . SER A 1 405 ? -29.770 3.164 39.756 1.00 81.75 405 SER A O 1
ATOM 3265 N N . VAL A 1 406 ? -27.875 1.968 39.743 1.00 82.31 406 VAL A N 1
ATOM 3266 C CA . VAL A 1 406 ? -28.177 1.257 38.486 1.00 82.31 406 VAL A CA 1
ATOM 3267 C C . VAL A 1 406 ? -29.353 0.292 38.652 1.00 82.31 406 VAL A C 1
ATOM 3269 O O . VAL A 1 406 ? -30.194 0.196 37.756 1.00 82.31 406 VAL A O 1
ATOM 3272 N N . GLU A 1 407 ? -29.438 -0.414 39.780 1.00 83.25 407 GLU A N 1
ATOM 3273 C CA . GLU A 1 407 ? -30.568 -1.302 40.076 1.00 83.25 407 GLU A CA 1
ATOM 3274 C C . GLU A 1 407 ? -31.881 -0.523 40.231 1.00 83.25 407 GLU A C 1
ATOM 3276 O O . GLU A 1 407 ? -32.880 -0.902 39.616 1.00 83.25 407 GLU A O 1
ATOM 3281 N N . GLU A 1 408 ? -31.866 0.606 40.941 1.00 85.44 408 GLU A N 1
ATOM 3282 C CA . GLU A 1 408 ? -33.023 1.501 41.055 1.00 85.44 408 GLU A CA 1
ATOM 3283 C C . GLU A 1 408 ? -33.411 2.136 39.709 1.00 85.44 408 GLU A C 1
ATOM 3285 O O . GLU A 1 408 ? -34.590 2.244 39.375 1.00 85.44 408 GLU A O 1
ATOM 3290 N N . ASN A 1 409 ? -32.434 2.534 38.887 1.00 85.19 409 ASN A N 1
ATOM 3291 C CA . ASN A 1 409 ? -32.708 3.046 37.540 1.00 85.19 409 ASN A CA 1
ATOM 3292 C C . ASN A 1 409 ? -33.396 1.978 36.686 1.00 85.19 409 ASN A C 1
ATOM 3294 O O . ASN A 1 409 ? -34.283 2.285 35.891 1.00 85.19 409 ASN A O 1
ATOM 3298 N N . LYS A 1 410 ? -33.016 0.710 36.861 1.00 83.25 410 LYS A N 1
ATOM 3299 C CA . LYS A 1 410 ? -33.602 -0.413 36.133 1.00 83.25 410 LYS A CA 1
ATOM 3300 C C . LYS A 1 410 ? -35.028 -0.725 36.588 1.00 83.25 410 LYS A C 1
ATOM 3302 O O . LYS A 1 410 ? -35.836 -1.111 35.746 1.00 83.25 410 LYS A O 1
ATOM 3307 N N . SER A 1 411 ? -35.357 -0.569 37.872 1.00 86.00 411 SER A N 1
ATOM 3308 C CA . SER A 1 411 ? -36.746 -0.691 38.337 1.00 86.00 411 SER A CA 1
ATOM 3309 C C . SER A 1 411 ? -37.600 0.476 37.841 1.00 86.00 411 SER A C 1
ATOM 3311 O O . SER A 1 411 ? -38.643 0.236 37.240 1.00 86.00 411 SER A O 1
ATOM 3313 N N . ALA A 1 412 ? -37.107 1.712 37.959 1.00 86.12 412 ALA A N 1
ATOM 3314 C CA . ALA A 1 412 ? -37.803 2.902 37.466 1.00 86.12 412 ALA A CA 1
ATOM 3315 C C . ALA A 1 412 ? -38.029 2.867 35.943 1.00 86.12 412 ALA A C 1
ATOM 3317 O O . ALA A 1 412 ? -39.077 3.284 35.460 1.00 86.12 412 ALA A O 1
ATOM 3318 N N . SER A 1 413 ? -37.083 2.313 35.175 1.00 86.56 413 SER A N 1
ATOM 3319 C CA . SER A 1 413 ? -37.236 2.118 33.723 1.00 86.56 413 SER A CA 1
ATOM 3320 C C . SER A 1 413 ? -38.420 1.209 33.379 1.00 86.56 413 SER A C 1
ATOM 3322 O O . SER A 1 413 ? -39.131 1.473 32.414 1.00 86.56 413 SER A O 1
ATOM 3324 N N . LYS A 1 414 ? -38.665 0.157 34.175 1.00 87.94 414 LYS A N 1
ATOM 3325 C CA . LYS A 1 414 ? -39.803 -0.753 33.964 1.00 87.94 414 LYS A CA 1
ATOM 3326 C C . LYS A 1 414 ? -41.135 -0.073 34.263 1.00 87.94 414 LYS A C 1
ATOM 3328 O O . LYS A 1 414 ? -42.054 -0.179 33.461 1.00 87.94 414 LYS A O 1
ATOM 3333 N N . GLU A 1 415 ? -41.211 0.664 35.368 1.00 87.88 415 GLU A N 1
ATOM 3334 C CA . GLU A 1 415 ? -42.400 1.458 35.706 1.00 87.88 415 GLU A CA 1
ATOM 3335 C C . GLU A 1 415 ? -42.685 2.503 34.616 1.00 87.88 415 GLU A C 1
ATOM 3337 O O . GLU A 1 415 ? -43.821 2.668 34.171 1.00 87.88 415 GLU A O 1
ATOM 3342 N N . ALA A 1 416 ? -41.637 3.166 34.117 1.00 87.88 416 ALA A N 1
ATOM 3343 C CA . ALA A 1 416 ? -41.758 4.140 33.040 1.00 87.88 416 ALA A CA 1
ATOM 3344 C C . ALA A 1 416 ? -42.212 3.520 31.711 1.00 87.88 416 ALA A C 1
ATOM 3346 O O . ALA A 1 416 ? -42.987 4.144 30.983 1.00 87.88 416 ALA A O 1
ATOM 3347 N N . TYR A 1 417 ? -41.768 2.298 31.406 1.00 89.88 417 TYR A N 1
ATOM 3348 C CA . TYR A 1 417 ? -42.219 1.540 30.240 1.00 89.88 417 TYR A CA 1
ATOM 3349 C C . TYR A 1 417 ? -43.730 1.274 30.298 1.00 89.88 417 TYR A C 1
ATOM 3351 O O . TYR A 1 417 ? -44.443 1.579 29.344 1.00 89.88 417 TYR A O 1
ATOM 3359 N N . GLU A 1 418 ? -44.238 0.783 31.433 1.00 89.75 418 GLU A N 1
ATOM 3360 C CA . GLU A 1 418 ? -45.664 0.475 31.615 1.00 89.75 418 GLU A CA 1
ATOM 3361 C C . GLU A 1 418 ? -46.551 1.721 31.491 1.00 89.75 418 GLU A C 1
ATOM 3363 O O . GLU A 1 418 ? -47.552 1.709 30.770 1.00 89.75 418 GLU A O 1
ATOM 3368 N N . ILE A 1 419 ? -46.156 2.821 32.138 1.00 89.31 419 ILE A N 1
ATOM 3369 C CA . ILE A 1 419 ? -46.880 4.099 32.077 1.00 89.31 419 ILE A CA 1
ATOM 3370 C C . ILE A 1 419 ? -46.901 4.647 30.646 1.00 89.31 419 ILE A C 1
ATOM 3372 O O . ILE A 1 419 ? -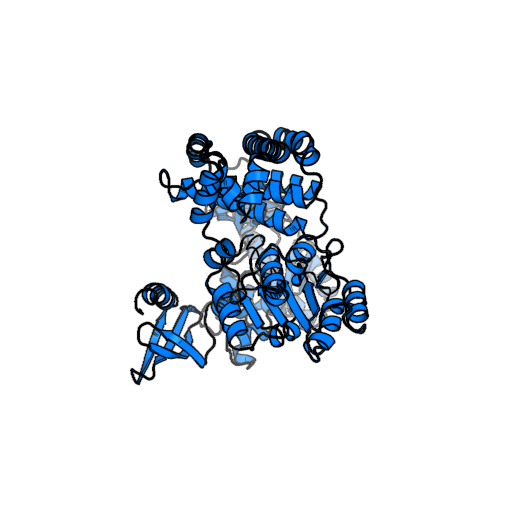47.922 5.164 30.189 1.00 89.31 419 ILE A O 1
ATOM 3376 N N . CYS A 1 420 ? -45.781 4.544 29.928 1.00 88.56 420 CYS A N 1
ATOM 3377 C CA . CYS A 1 420 ? -45.686 5.037 28.560 1.00 88.56 420 CYS A CA 1
ATOM 3378 C C . CYS A 1 420 ? -46.565 4.225 27.604 1.00 88.56 420 CYS A C 1
ATOM 3380 O O . CYS A 1 420 ? -47.288 4.827 26.816 1.00 88.56 420 CYS A O 1
ATOM 3382 N N . CYS A 1 421 ? -46.600 2.895 27.729 1.00 88.44 421 CYS A N 1
ATOM 3383 C CA . CYS A 1 421 ? -47.514 2.056 26.947 1.00 88.44 421 CYS A CA 1
ATOM 3384 C C . CYS A 1 421 ? -48.982 2.455 27.156 1.00 88.44 421 CYS A C 1
ATOM 3386 O O . CYS A 1 421 ? -49.686 2.710 26.185 1.00 88.44 421 CYS A O 1
ATOM 3388 N N . GLN A 1 422 ? -49.420 2.630 28.409 1.00 89.94 422 GLN A N 1
ATOM 3389 C CA . GLN A 1 422 ? -50.791 3.077 28.700 1.00 89.94 422 GLN A CA 1
ATOM 3390 C C . GLN A 1 422 ? -51.109 4.438 28.072 1.00 89.94 422 GLN A C 1
ATOM 3392 O O . GLN A 1 422 ? -52.234 4.689 27.644 1.00 89.94 422 GLN A O 1
ATOM 3397 N N . LYS A 1 423 ? -50.126 5.341 28.034 1.00 87.62 423 LYS A N 1
ATOM 3398 C CA . LYS A 1 423 ? -50.280 6.670 27.442 1.00 87.62 423 LYS A CA 1
ATOM 3399 C C . LYS A 1 423 ? -50.296 6.637 25.917 1.00 87.62 423 LYS A C 1
ATOM 3401 O O . LYS A 1 423 ? -51.066 7.381 25.323 1.00 87.62 423 LYS A O 1
ATOM 3406 N N . ILE A 1 424 ? -49.496 5.778 25.293 1.00 89.12 424 ILE A N 1
ATOM 3407 C CA . ILE A 1 424 ? -49.521 5.558 23.841 1.00 89.12 424 ILE A CA 1
ATOM 3408 C C . ILE A 1 424 ? -50.909 5.068 23.411 1.00 89.12 424 ILE A C 1
ATOM 3410 O O . ILE A 1 424 ? -51.463 5.618 22.461 1.00 89.12 424 ILE A O 1
ATOM 3414 N N . ASP A 1 425 ? -51.499 4.140 24.170 1.00 88.81 425 ASP A N 1
ATOM 3415 C CA . ASP A 1 425 ? -52.852 3.636 23.915 1.00 88.81 425 ASP A CA 1
ATOM 3416 C C . ASP A 1 425 ? -53.924 4.725 24.112 1.00 88.81 425 ASP A C 1
ATOM 3418 O O . ASP A 1 425 ? -54.844 4.841 23.309 1.00 88.81 425 ASP A O 1
ATOM 3422 N N . GLN A 1 426 ? -53.802 5.565 25.149 1.00 89.25 426 GLN A N 1
ATOM 3423 C CA . GLN A 1 426 ? -54.738 6.676 25.407 1.00 89.25 426 GLN A CA 1
ATOM 3424 C C . GLN A 1 426 ? -54.738 7.748 24.313 1.00 89.25 426 GLN A C 1
ATOM 3426 O O . GLN A 1 426 ? -55.773 8.360 24.061 1.00 89.25 426 GLN A O 1
ATOM 3431 N N . HIS A 1 427 ? -53.574 8.015 23.720 1.00 86.12 427 HIS A N 1
ATOM 3432 C CA . HIS A 1 427 ? -53.400 9.025 22.673 1.00 86.12 427 HIS A CA 1
ATOM 3433 C C . HIS A 1 427 ? -53.560 8.447 21.256 1.00 86.12 427 HIS A C 1
ATOM 3435 O O . HIS A 1 427 ? -53.385 9.192 20.295 1.00 86.12 427 HIS A O 1
ATOM 3441 N N . GLU A 1 428 ? -53.877 7.150 21.127 1.00 86.69 428 GLU A N 1
ATOM 3442 C CA . GLU A 1 428 ? -54.051 6.425 19.854 1.00 86.69 428 GLU A CA 1
ATOM 3443 C C . GLU A 1 428 ? -52.906 6.683 18.855 1.00 86.69 428 GLU A C 1
ATOM 3445 O O . GLU A 1 428 ? -53.115 6.984 17.680 1.00 86.69 428 GLU A O 1
ATOM 3450 N N . LEU A 1 429 ? -51.660 6.613 19.336 1.00 87.94 429 LEU A N 1
ATOM 3451 C CA . LEU A 1 429 ? -50.483 6.890 18.512 1.00 87.94 429 LEU A CA 1
ATOM 3452 C C . LEU A 1 429 ? -50.019 5.639 17.757 1.00 87.94 429 LEU A C 1
ATOM 3454 O O . LEU A 1 429 ? -49.763 4.603 18.367 1.00 87.94 429 LEU A O 1
ATOM 3458 N N . ASP A 1 430 ? -49.780 5.778 16.450 1.00 86.00 430 ASP A N 1
ATOM 3459 C CA . ASP A 1 430 ? -49.216 4.732 15.580 1.00 86.00 430 ASP A CA 1
ATOM 3460 C C . ASP A 1 430 ? -47.709 4.504 15.841 1.00 86.00 430 ASP A C 1
ATOM 3462 O O . ASP A 1 430 ? -46.846 4.754 14.992 1.00 86.00 430 ASP A O 1
ATOM 3466 N N . MET A 1 431 ? -47.363 4.060 17.050 1.00 88.00 431 MET A N 1
ATOM 3467 C CA . MET A 1 431 ? -45.998 3.720 17.449 1.00 88.00 431 MET A CA 1
ATOM 3468 C C . MET A 1 431 ? -45.946 2.505 18.373 1.00 88.00 431 MET A C 1
ATOM 3470 O O . MET A 1 431 ? -46.858 2.250 19.151 1.00 88.00 431 MET A O 1
ATOM 3474 N N . LYS A 1 432 ? -44.820 1.789 18.342 1.00 86.31 432 LYS A N 1
ATOM 3475 C CA . LYS A 1 432 ? -44.539 0.667 19.240 1.00 86.31 432 LYS A CA 1
ATOM 3476 C C . LYS A 1 432 ? -43.344 0.984 20.130 1.00 86.31 432 LYS A C 1
ATOM 3478 O O . LYS A 1 432 ? -42.239 1.210 19.636 1.00 86.31 432 LYS A O 1
ATOM 3483 N N . LEU A 1 433 ? -43.553 0.973 21.445 1.00 89.50 433 LEU A N 1
ATOM 3484 C CA . LEU A 1 433 ? -42.481 1.171 22.418 1.00 89.50 433 LEU A CA 1
ATOM 3485 C C . LEU A 1 433 ? -41.607 -0.088 22.519 1.00 89.50 433 LEU A C 1
ATOM 3487 O O . LEU A 1 433 ? -42.098 -1.181 22.805 1.00 89.50 433 LEU A O 1
ATOM 3491 N N . VAL A 1 434 ? -40.304 0.070 22.293 1.00 86.88 434 VAL A N 1
ATOM 3492 C CA . VAL A 1 434 ? -39.335 -1.034 22.306 1.00 86.88 434 VAL A CA 1
ATOM 3493 C C . VAL A 1 434 ? -38.612 -1.119 23.643 1.00 86.88 434 VAL A C 1
ATOM 3495 O O . VAL A 1 434 ? -38.548 -2.202 24.215 1.00 86.88 434 VAL A O 1
ATOM 3498 N N . ASP A 1 435 ? -38.085 -0.003 24.152 1.00 86.62 435 ASP A N 1
ATOM 3499 C CA . ASP A 1 435 ? -37.320 0.015 25.405 1.00 86.62 435 ASP A CA 1
ATOM 3500 C C . ASP A 1 435 ? -37.315 1.410 26.053 1.00 86.62 435 ASP A C 1
ATOM 3502 O O . ASP A 1 435 ? -37.537 2.419 25.377 1.00 86.62 435 ASP A O 1
ATOM 3506 N N . VAL A 1 436 ? -37.037 1.474 27.357 1.00 88.12 436 VAL A N 1
ATOM 3507 C CA . VAL A 1 436 ? -36.893 2.722 28.121 1.00 88.12 436 VAL A CA 1
ATOM 3508 C C . VAL A 1 436 ? -35.620 2.667 28.951 1.00 88.12 436 VAL A C 1
ATOM 3510 O O . VAL A 1 436 ? -35.420 1.750 29.741 1.00 88.12 436 VAL A O 1
ATOM 3513 N N . GLU A 1 437 ? -34.765 3.676 28.803 1.00 85.44 437 GLU A N 1
ATOM 3514 C CA . GLU A 1 437 ? -33.497 3.770 29.526 1.00 85.44 437 GLU A CA 1
ATOM 3515 C C . GLU A 1 437 ? -33.388 5.104 30.271 1.00 85.44 437 GLU A C 1
ATOM 3517 O O . GLU A 1 437 ? -33.521 6.182 29.688 1.00 85.44 437 GLU A O 1
ATOM 3522 N N . TYR A 1 438 ? -33.073 5.037 31.564 1.00 85.19 438 TYR A N 1
ATOM 3523 C CA . TYR A 1 438 ? -32.611 6.198 32.322 1.00 85.19 438 TYR A CA 1
ATOM 3524 C C . TYR A 1 438 ? -31.108 6.394 32.119 1.00 85.19 438 TYR A C 1
ATOM 3526 O O . TYR A 1 438 ? -30.327 5.444 32.206 1.00 85.19 438 TYR A O 1
ATOM 3534 N N . THR A 1 439 ? -30.682 7.643 31.919 1.00 82.75 439 THR A N 1
ATOM 3535 C CA . THR A 1 439 ? -29.260 7.995 32.063 1.00 82.75 439 THR A CA 1
ATOM 3536 C C . THR A 1 439 ? -28.801 7.719 33.493 1.00 82.75 439 THR A C 1
ATOM 3538 O O . THR A 1 439 ? -29.603 7.866 34.416 1.00 82.75 439 THR A O 1
ATOM 3541 N N . PHE A 1 440 ? -27.521 7.392 33.695 1.00 78.75 440 PHE A N 1
ATOM 3542 C CA . PHE A 1 440 ? -26.974 7.109 35.028 1.00 78.75 440 PHE A CA 1
ATOM 3543 C C . PHE A 1 440 ? -27.302 8.220 36.044 1.00 78.75 440 PHE A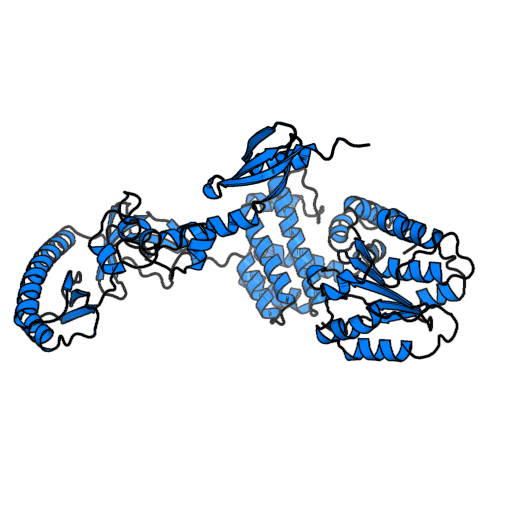 C 1
ATOM 3545 O O . PHE A 1 440 ? -27.827 7.926 37.115 1.00 78.75 440 PHE A O 1
ATOM 3552 N N . ASP A 1 441 ? -27.143 9.488 35.645 1.00 77.00 441 ASP A N 1
ATOM 3553 C CA . ASP A 1 441 ? -27.412 10.672 36.479 1.00 77.00 441 ASP A CA 1
ATOM 3554 C C . ASP A 1 441 ? -28.906 11.006 36.670 1.00 77.00 441 ASP A C 1
ATOM 3556 O O . ASP A 1 441 ? -29.235 12.043 37.239 1.00 77.00 441 ASP A O 1
ATOM 3560 N N . ARG A 1 442 ? -29.834 10.199 36.132 1.00 79.31 442 ARG A N 1
ATOM 3561 C CA . ARG A 1 442 ? -31.291 10.470 36.077 1.00 79.31 442 ARG A CA 1
ATOM 3562 C C . ARG A 1 442 ? -31.698 11.812 35.449 1.00 79.31 442 ARG A C 1
ATOM 3564 O O . ARG A 1 442 ? -32.860 12.190 35.522 1.00 79.31 442 ARG A O 1
ATOM 3571 N N . ASN A 1 443 ? -30.791 12.513 34.773 1.00 81.44 443 ASN A N 1
ATOM 3572 C CA . ASN A 1 443 ? -31.089 13.798 34.134 1.00 81.44 443 ASN A CA 1
ATOM 3573 C C . ASN A 1 443 ? -32.018 13.670 32.918 1.00 81.44 443 ASN A C 1
ATOM 3575 O O . ASN A 1 443 ? -32.717 14.627 32.566 1.00 81.44 443 ASN A O 1
ATOM 3579 N N . LYS A 1 444 ? -32.000 12.517 32.238 1.00 85.94 444 LYS A N 1
ATOM 3580 C CA . LYS A 1 444 ? -32.830 12.247 31.062 1.00 85.94 444 LYS A CA 1
ATOM 3581 C C . LYS A 1 444 ? -33.385 10.826 31.079 1.00 85.94 444 LYS A C 1
ATOM 3583 O O . LYS A 1 444 ? -32.718 9.896 31.536 1.00 85.94 444 LYS A O 1
ATOM 3588 N N . VAL A 1 445 ? -34.575 10.676 30.507 1.00 88.38 445 VAL A N 1
ATOM 3589 C CA . VAL A 1 445 ? -35.206 9.380 30.227 1.00 88.38 445 VAL A CA 1
ATOM 3590 C C . VAL A 1 445 ? -35.381 9.248 28.724 1.00 88.38 445 VAL A C 1
ATOM 3592 O O . VAL A 1 445 ? -35.959 10.135 28.090 1.00 88.38 445 VAL A O 1
ATOM 3595 N N . ILE A 1 446 ? -34.856 8.165 28.159 1.00 88.88 446 ILE A N 1
ATOM 3596 C CA . ILE A 1 446 ? -34.859 7.904 26.723 1.00 88.88 446 ILE A CA 1
ATOM 3597 C C . ILE A 1 446 ? -35.851 6.781 26.435 1.00 88.88 446 ILE A C 1
ATOM 3599 O O . ILE A 1 446 ? -35.700 5.672 26.939 1.00 88.88 446 ILE A O 1
ATOM 3603 N N . PHE A 1 447 ? -36.845 7.070 25.603 1.00 90.62 447 PHE A N 1
ATOM 3604 C CA . PHE A 1 447 ? -37.864 6.126 25.154 1.00 90.62 447 PHE A CA 1
ATOM 3605 C C . PHE A 1 447 ? -37.569 5.743 23.705 1.00 90.62 447 PHE A C 1
ATOM 3607 O O . PHE A 1 447 ? -37.619 6.590 22.808 1.00 90.62 447 PHE A O 1
ATOM 3614 N N . TYR A 1 448 ? -37.247 4.475 23.468 1.00 89.44 448 TYR A N 1
ATOM 3615 C CA . TYR A 1 448 ? -36.986 3.941 22.137 1.00 89.44 448 TYR A CA 1
ATOM 3616 C C . TYR A 1 448 ? -38.271 3.372 21.545 1.00 89.44 448 TYR A C 1
ATOM 3618 O O . TYR A 1 448 ? -38.898 2.503 22.150 1.00 89.44 448 TYR A O 1
ATOM 3626 N N . PHE A 1 449 ? -38.650 3.826 20.352 1.00 90.50 449 PHE A N 1
ATOM 3627 C CA . PHE A 1 449 ? -39.867 3.369 19.679 1.00 90.50 449 PHE A CA 1
ATOM 3628 C C . PHE A 1 449 ? -39.639 3.101 18.189 1.00 90.50 449 PHE A C 1
ATOM 3630 O O . PHE A 1 449 ? -38.730 3.663 17.571 1.00 90.50 449 PHE A O 1
ATOM 3637 N N . THR A 1 450 ? -40.480 2.252 17.603 1.00 88.38 450 THR A N 1
ATOM 3638 C CA . THR A 1 450 ? -40.568 2.028 16.156 1.00 88.38 450 THR A CA 1
ATOM 3639 C C . THR A 1 450 ? -41.893 2.552 15.614 1.00 88.38 450 THR A C 1
ATOM 3641 O O . THR A 1 450 ? -42.922 2.505 16.287 1.00 88.38 450 THR A O 1
ATOM 3644 N N . ALA A 1 451 ? -41.851 3.105 14.403 1.00 89.06 451 ALA A N 1
ATOM 3645 C CA . ALA A 1 451 ? -43.016 3.582 13.664 1.00 89.06 451 ALA A CA 1
ATOM 3646 C C . ALA A 1 451 ? -42.695 3.590 12.163 1.00 89.06 451 ALA A C 1
ATOM 3648 O O . ALA A 1 451 ? -41.560 3.908 11.786 1.00 89.06 451 ALA A O 1
ATOM 3649 N N . ASP A 1 452 ? -43.683 3.278 11.322 1.00 80.94 452 ASP A N 1
ATOM 3650 C CA . ASP A 1 452 ? -43.537 3.256 9.857 1.00 80.94 452 ASP A CA 1
ATOM 3651 C C . ASP A 1 452 ? -43.548 4.665 9.234 1.00 80.94 452 ASP A C 1
ATOM 3653 O O . ASP A 1 452 ? -43.056 4.872 8.123 1.00 80.94 452 ASP A O 1
ATOM 3657 N N . GLY A 1 453 ? -44.067 5.656 9.965 1.00 82.69 453 GLY A N 1
ATOM 3658 C CA . GLY A 1 453 ? -44.200 7.043 9.526 1.00 82.69 453 GLY A CA 1
ATOM 3659 C C . GLY A 1 453 ? -43.779 8.064 10.583 1.00 82.69 453 GLY A C 1
ATOM 3660 O O . GLY A 1 453 ? -43.162 7.741 11.600 1.00 82.69 453 GLY A O 1
ATOM 3661 N N . ARG A 1 454 ? -44.099 9.337 10.324 1.00 82.62 454 ARG A N 1
ATOM 3662 C CA . ARG A 1 454 ? -43.938 10.409 11.315 1.00 82.62 454 ARG A CA 1
ATOM 3663 C C . ARG A 1 454 ? -45.094 10.343 12.304 1.00 82.62 454 ARG A C 1
ATOM 3665 O O . ARG A 1 454 ? -46.242 10.410 11.884 1.00 82.62 454 ARG A O 1
ATOM 3672 N N . VAL A 1 455 ? -44.775 10.284 13.590 1.00 85.25 455 VAL A N 1
ATOM 3673 C CA . VAL A 1 455 ? -45.762 10.282 14.674 1.00 85.25 455 VAL A CA 1
ATOM 3674 C C . VAL A 1 455 ? -45.702 11.623 15.397 1.00 85.25 455 VAL A C 1
ATOM 3676 O O . VAL A 1 455 ? -44.610 12.091 15.724 1.00 85.25 455 VAL A O 1
ATOM 3679 N N . ASP A 1 456 ? -46.850 12.262 15.632 1.00 86.75 456 ASP A N 1
ATOM 3680 C CA . ASP A 1 456 ? -46.911 13.495 16.423 1.00 86.75 456 ASP A CA 1
ATOM 3681 C C . ASP A 1 456 ? -47.050 13.154 17.910 1.00 86.75 456 ASP A C 1
ATOM 3683 O O . ASP A 1 456 ? -48.127 12.855 18.409 1.00 86.75 456 ASP A O 1
ATOM 3687 N N . PHE A 1 457 ? -45.931 13.175 18.626 1.00 87.00 457 PHE A N 1
ATOM 3688 C CA . PHE A 1 457 ? -45.853 12.810 20.042 1.00 87.00 457 PHE A CA 1
ATOM 3689 C C . PHE A 1 457 ? -45.881 14.024 20.987 1.00 87.00 457 PHE A C 1
ATOM 3691 O O . PHE A 1 457 ? -45.482 13.916 22.147 1.00 87.00 457 PHE A O 1
ATOM 3698 N N . ARG A 1 458 ? -46.309 15.207 20.521 1.00 86.81 458 ARG A N 1
ATOM 3699 C CA . ARG A 1 458 ? -46.262 16.441 21.330 1.00 86.81 458 ARG A CA 1
ATOM 3700 C C . ARG A 1 458 ? -47.052 16.351 22.633 1.00 86.81 458 ARG A C 1
ATOM 3702 O O . ARG A 1 458 ? -46.563 16.829 23.656 1.00 86.81 458 ARG A O 1
ATOM 3709 N N . ASP A 1 459 ? -48.231 15.742 22.610 1.00 86.25 459 ASP A N 1
ATOM 3710 C CA . ASP A 1 459 ? -49.070 15.615 23.806 1.00 86.25 459 ASP A CA 1
ATOM 3711 C C . ASP A 1 459 ? -48.602 14.477 24.724 1.00 86.25 459 ASP A C 1
ATOM 3713 O O . ASP A 1 459 ? -48.542 14.663 25.939 1.00 86.25 459 ASP A O 1
ATOM 3717 N N . LEU A 1 460 ? -48.090 13.380 24.154 1.00 87.81 460 LEU A N 1
ATOM 3718 C CA . LEU A 1 460 ? -47.408 12.324 24.908 1.00 87.81 460 LEU A CA 1
ATOM 3719 C C . LEU A 1 460 ? -46.207 12.870 25.701 1.00 87.81 460 LEU A C 1
ATOM 3721 O O . LEU A 1 460 ? -46.042 12.554 26.877 1.00 87.81 460 LEU A O 1
ATOM 3725 N N . VAL A 1 461 ? -45.381 13.730 25.094 1.00 87.50 461 VAL A N 1
ATOM 3726 C CA . VAL A 1 461 ? -44.228 14.337 25.784 1.00 87.50 461 VAL A CA 1
ATOM 3727 C C . VAL A 1 461 ? -44.667 15.207 26.958 1.00 87.50 461 VAL A C 1
ATOM 3729 O O . VAL A 1 461 ? -44.007 15.178 27.995 1.00 87.50 461 VAL A O 1
ATOM 3732 N N . LYS A 1 462 ? -45.766 15.965 26.833 1.00 86.56 462 LYS A N 1
ATOM 3733 C CA . LYS A 1 462 ? -46.289 16.784 27.942 1.00 86.56 462 LYS A CA 1
ATOM 3734 C C . LYS A 1 462 ? -46.734 15.907 29.109 1.00 86.56 462 LYS A C 1
ATOM 3736 O O . LYS A 1 462 ? -46.367 16.190 30.250 1.00 86.56 462 LYS A O 1
ATOM 3741 N N . ASP A 1 463 ? -47.460 14.832 28.817 1.00 87.50 463 ASP A N 1
ATOM 3742 C CA . ASP A 1 463 ? -47.926 13.881 29.824 1.00 87.50 463 ASP A CA 1
ATOM 3743 C C . ASP A 1 463 ? -46.748 13.210 30.538 1.00 87.50 463 ASP A C 1
ATOM 3745 O O . ASP A 1 463 ? -46.664 13.253 31.767 1.00 87.50 463 ASP A O 1
ATOM 3749 N N . LEU A 1 464 ? -45.788 12.666 29.784 1.00 87.44 464 LEU A N 1
ATOM 3750 C CA . LEU A 1 464 ? -44.600 12.016 30.345 1.00 87.44 464 LEU A CA 1
ATOM 3751 C C . LEU A 1 464 ? -43.740 13.001 31.151 1.00 87.44 464 LEU A C 1
ATOM 3753 O O . LEU A 1 464 ? -43.278 12.670 32.243 1.00 87.44 464 LEU A O 1
ATOM 3757 N N . ALA A 1 465 ? -43.563 14.232 30.665 1.00 86.62 465 ALA A N 1
ATOM 3758 C CA . ALA A 1 465 ? -42.825 15.265 31.387 1.00 86.62 465 ALA A CA 1
ATOM 3759 C C . ALA A 1 465 ? -43.510 15.649 32.710 1.00 86.62 465 ALA A C 1
ATOM 3761 O O . ALA A 1 465 ? -42.819 15.907 33.698 1.00 86.62 465 ALA A O 1
ATOM 3762 N N . SER A 1 466 ? -44.848 15.645 32.758 1.00 85.88 466 SER A N 1
ATOM 3763 C CA . SER A 1 466 ? -45.602 15.920 33.987 1.00 85.88 466 SER A CA 1
ATOM 3764 C C . SER A 1 466 ? -45.409 14.834 35.056 1.00 85.88 466 SER A C 1
ATOM 3766 O O . SER A 1 466 ? -45.292 15.154 36.241 1.00 85.88 466 SER A O 1
ATOM 3768 N N . ILE A 1 467 ? -45.312 13.569 34.630 1.00 85.06 467 ILE A N 1
ATOM 3769 C CA . ILE A 1 467 ? -45.191 12.398 35.508 1.00 85.06 467 ILE A CA 1
ATOM 3770 C C . ILE A 1 467 ? -43.761 12.268 36.037 1.00 85.06 467 ILE A C 1
ATOM 3772 O O . ILE A 1 467 ? -43.545 12.225 37.246 1.00 85.06 467 ILE A O 1
ATOM 3776 N N . PHE A 1 468 ? -42.770 12.236 35.142 1.00 83.25 468 PHE A N 1
ATOM 3777 C CA . PHE A 1 468 ? -41.392 11.904 35.514 1.00 83.25 468 PHE A CA 1
ATOM 3778 C C . PHE A 1 468 ? -40.564 13.116 35.948 1.00 83.25 468 PHE A C 1
ATOM 3780 O O . PHE A 1 468 ? -39.450 12.933 36.436 1.00 83.25 468 PHE A O 1
ATOM 3787 N N . ARG A 1 469 ? -41.071 14.349 35.763 1.00 81.62 469 ARG A N 1
ATOM 3788 C CA . ARG A 1 469 ? -40.399 15.622 36.121 1.00 81.62 469 ARG A CA 1
ATOM 3789 C C . ARG A 1 469 ? -38.925 15.687 35.693 1.00 81.62 469 ARG A C 1
ATOM 3791 O O . ARG A 1 469 ? -38.098 16.321 36.339 1.00 81.62 469 ARG A O 1
ATOM 3798 N N . THR A 1 470 ? -38.613 15.013 34.594 1.00 82.75 470 THR A N 1
ATOM 3799 C CA . THR A 1 470 ? -37.271 14.798 34.048 1.00 82.75 470 THR A CA 1
ATOM 3800 C C . THR A 1 470 ? -37.331 15.073 32.551 1.00 82.75 470 THR A C 1
ATOM 3802 O O . THR A 1 470 ? -38.400 14.992 31.940 1.00 82.75 470 THR A O 1
ATOM 3805 N N . ARG A 1 471 ? -36.202 15.411 31.924 1.00 84.69 471 ARG A N 1
ATOM 3806 C CA . ARG A 1 471 ? -36.171 15.638 30.478 1.00 84.69 471 ARG A CA 1
ATOM 3807 C C . ARG A 1 471 ? -36.439 14.328 29.726 1.00 84.69 471 ARG A C 1
ATOM 3809 O O . ARG A 1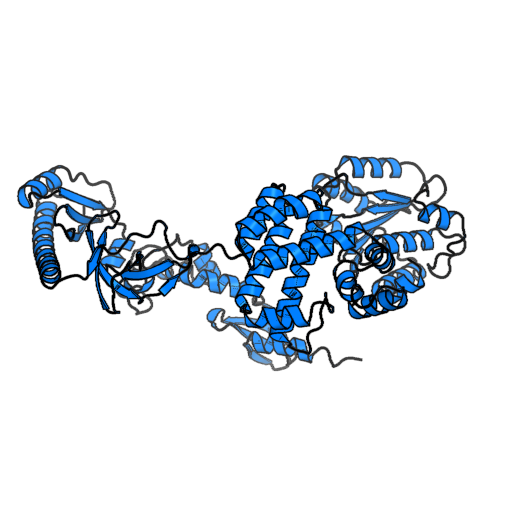 471 ? -35.676 13.373 29.850 1.00 84.69 471 ARG A O 1
ATOM 3816 N N . ILE A 1 472 ? -37.504 14.318 28.931 1.00 89.38 472 ILE A N 1
ATOM 3817 C CA . ILE A 1 472 ? -37.921 13.176 28.111 1.00 89.38 472 ILE A CA 1
ATOM 3818 C C . ILE A 1 472 ? -37.307 13.292 26.714 1.00 89.38 472 ILE A C 1
ATOM 3820 O O . ILE A 1 472 ? -37.382 14.349 26.084 1.00 89.38 472 ILE A O 1
ATOM 3824 N N . GLU A 1 473 ? -36.711 12.208 26.228 1.00 88.56 473 GLU A N 1
ATOM 3825 C CA . GLU A 1 473 ? -36.192 12.081 24.868 1.00 88.56 473 GLU A CA 1
ATOM 3826 C C . GLU A 1 473 ? -36.847 10.873 24.192 1.00 88.56 473 GLU A C 1
ATOM 3828 O O . GLU A 1 473 ? -36.694 9.739 24.634 1.00 88.56 473 GLU A O 1
ATOM 3833 N N . LEU A 1 474 ? -37.597 11.117 23.120 1.00 88.75 474 LEU A N 1
ATOM 3834 C CA . LEU A 1 474 ? -38.192 10.066 22.296 1.00 88.75 474 LEU A CA 1
ATOM 3835 C C . LEU A 1 474 ? -37.281 9.813 21.099 1.00 88.75 474 LEU A C 1
ATOM 3837 O O . LEU A 1 474 ? -36.987 10.733 20.333 1.00 88.75 474 LEU A O 1
ATOM 3841 N N . ARG A 1 475 ? -36.839 8.567 20.930 1.00 88.19 475 ARG A N 1
ATOM 3842 C CA . ARG A 1 475 ? -35.917 8.175 19.867 1.00 88.19 475 ARG A CA 1
ATOM 3843 C C . ARG A 1 475 ? -36.530 7.099 18.984 1.00 88.19 475 ARG A C 1
ATOM 3845 O O . ARG A 1 475 ? -36.711 5.961 19.409 1.00 88.19 475 ARG A O 1
ATOM 3852 N N . GLN A 1 476 ? -36.770 7.460 17.726 1.00 87.50 476 GLN A N 1
ATOM 3853 C CA . GLN A 1 476 ? -37.173 6.500 16.709 1.00 87.50 476 GLN A CA 1
ATOM 3854 C C . GLN A 1 476 ? -35.973 5.624 16.335 1.00 87.50 476 GLN A C 1
ATOM 3856 O O . GLN A 1 476 ? -34.904 6.134 15.981 1.00 87.50 476 GLN A O 1
ATOM 3861 N N . ILE A 1 477 ? -36.147 4.310 16.421 1.00 86.81 477 ILE A N 1
ATOM 3862 C CA . ILE A 1 477 ? -35.155 3.316 16.006 1.00 86.81 477 ILE A CA 1
ATOM 3863 C C . ILE A 1 477 ? -35.662 2.539 14.790 1.00 86.81 477 ILE A C 1
ATOM 3865 O O . ILE A 1 477 ? -36.858 2.496 14.513 1.00 86.81 477 ILE A O 1
ATOM 3869 N N . GLY A 1 478 ? -34.748 1.963 14.007 1.00 84.69 478 GLY A N 1
ATOM 3870 C CA . GLY A 1 478 ? -35.126 1.147 12.855 1.00 84.69 478 GLY A CA 1
ATOM 3871 C C . GLY A 1 478 ? -35.496 -0.285 13.252 1.00 84.69 478 GLY A C 1
ATOM 3872 O O . GLY A 1 478 ? -35.053 -0.785 14.282 1.00 84.69 478 GLY A O 1
ATOM 3873 N N . VAL A 1 479 ? -36.193 -0.999 12.362 1.00 84.94 479 VAL A N 1
ATOM 3874 C CA . VAL A 1 479 ? -36.559 -2.428 12.523 1.00 84.94 479 VAL A CA 1
ATOM 3875 C C . VAL A 1 479 ? -35.379 -3.352 12.870 1.00 84.94 479 VAL A C 1
ATOM 3877 O O . VAL A 1 479 ? -35.541 -4.384 13.517 1.00 84.94 479 VAL A O 1
ATOM 3880 N N . ARG A 1 480 ? -34.155 -3.000 12.449 1.00 84.69 480 ARG A N 1
ATOM 3881 C CA . ARG A 1 480 ? -32.941 -3.769 12.769 1.00 84.69 480 ARG A CA 1
ATOM 3882 C C . ARG A 1 480 ? -32.456 -3.524 14.198 1.00 84.69 480 ARG A C 1
ATOM 3884 O O . ARG A 1 480 ? -32.023 -4.472 14.849 1.00 84.69 480 ARG A O 1
ATOM 3891 N N . ASP A 1 481 ? -32.528 -2.285 14.670 1.00 82.31 481 ASP A N 1
ATOM 3892 C CA . ASP A 1 481 ? -32.178 -1.942 16.049 1.00 82.31 481 ASP A CA 1
ATOM 3893 C C . ASP A 1 481 ? -33.213 -2.508 17.027 1.00 82.31 481 ASP A C 1
ATOM 3895 O O . ASP A 1 481 ? -32.835 -3.003 18.085 1.00 82.31 481 ASP A O 1
ATOM 3899 N N . GLU A 1 482 ? -34.492 -2.551 16.634 1.00 82.38 482 GLU A N 1
ATOM 3900 C CA . GLU A 1 482 ? -35.541 -3.267 17.372 1.00 82.38 482 GLU A CA 1
ATOM 3901 C C . GLU A 1 482 ? -35.183 -4.751 17.539 1.00 82.38 482 GLU A C 1
ATOM 3903 O O . GLU A 1 482 ? -35.127 -5.253 18.662 1.00 82.38 482 GLU A O 1
ATOM 3908 N N . ALA A 1 483 ? -34.845 -5.443 16.444 1.00 82.06 483 ALA A N 1
ATOM 3909 C CA . ALA A 1 483 ? -34.430 -6.847 16.500 1.00 82.06 483 ALA A CA 1
ATOM 3910 C C . ALA A 1 483 ? -33.158 -7.061 17.345 1.00 82.06 483 ALA A C 1
ATOM 3912 O O . ALA A 1 483 ? -33.007 -8.092 17.998 1.00 82.06 483 ALA A O 1
ATOM 3913 N N . LYS A 1 484 ? -32.237 -6.090 17.361 1.00 82.81 484 LYS A N 1
ATOM 3914 C CA . LYS A 1 484 ? -31.034 -6.122 18.206 1.00 82.81 484 LYS A CA 1
ATOM 3915 C C . LYS A 1 484 ? -31.368 -5.997 19.695 1.00 82.81 484 LYS A C 1
ATOM 3917 O O . LYS A 1 484 ? -30.730 -6.674 20.498 1.00 82.81 484 LYS A O 1
ATOM 3922 N N . MET A 1 485 ? -32.320 -5.135 20.055 1.00 77.94 485 MET A N 1
ATOM 3923 C CA . MET A 1 485 ? -32.733 -4.909 21.445 1.00 77.94 485 MET A CA 1
ATOM 3924 C C . MET A 1 485 ? -33.548 -6.078 22.001 1.00 77.94 485 MET A C 1
ATOM 3926 O O . MET A 1 485 ? -33.266 -6.545 23.101 1.00 77.94 485 MET A O 1
ATOM 3930 N N . LEU A 1 486 ? -34.509 -6.583 21.225 1.00 79.75 486 LEU A N 1
ATOM 3931 C CA . LEU A 1 486 ? -35.329 -7.733 21.618 1.00 79.75 486 LEU A CA 1
ATOM 3932 C C . LEU A 1 486 ? -34.531 -9.046 21.594 1.00 79.75 486 LEU A C 1
ATOM 3934 O O . LEU A 1 486 ? -34.807 -9.961 22.369 1.00 79.75 486 LEU A O 1
ATOM 3938 N N . GLY A 1 487 ? -33.527 -9.136 20.718 1.00 77.19 487 GLY A N 1
ATOM 3939 C CA . GLY A 1 487 ? -32.825 -10.380 20.438 1.00 77.19 487 GLY A CA 1
ATOM 3940 C C . GLY A 1 487 ? -33.697 -11.361 19.649 1.00 77.19 487 GLY A C 1
ATOM 3941 O O . GLY A 1 487 ? -34.769 -11.030 19.145 1.00 77.19 487 GLY A O 1
ATOM 3942 N N . GLY A 1 488 ? -33.207 -12.588 19.486 1.00 83.44 488 GLY A N 1
ATOM 3943 C CA . GLY A 1 488 ? -33.916 -13.632 18.749 1.00 83.44 488 GLY A CA 1
ATOM 3944 C C . GLY A 1 488 ? -32.982 -14.705 18.210 1.00 83.44 488 GLY A C 1
ATOM 3945 O O . GLY A 1 488 ? -31.768 -14.652 18.425 1.00 83.44 488 GLY A O 1
ATOM 3946 N N . ILE A 1 489 ? -33.556 -15.667 17.491 1.00 84.81 489 ILE A N 1
ATOM 3947 C CA . ILE A 1 489 ? -32.829 -16.757 16.836 1.00 84.81 489 ILE A CA 1
ATOM 3948 C C . ILE A 1 489 ? -32.904 -16.535 15.328 1.00 84.81 489 ILE A C 1
ATOM 3950 O O . ILE A 1 489 ? -33.989 -16.497 14.756 1.00 84.81 489 ILE A O 1
ATOM 3954 N N . GLY A 1 490 ? -31.752 -16.351 14.689 1.00 83.38 490 GLY A N 1
ATOM 3955 C CA . GLY A 1 490 ? -31.668 -16.192 13.243 1.00 83.38 490 GLY A CA 1
ATOM 3956 C C . GLY A 1 490 ? -32.069 -17.467 12.488 1.00 83.38 490 GLY A C 1
ATOM 3957 O O . GLY A 1 490 ? -32.141 -18.546 13.076 1.00 83.38 490 GLY A O 1
ATOM 3958 N N . PRO A 1 491 ? -32.256 -17.382 11.160 1.00 80.88 491 PRO A N 1
ATOM 3959 C CA . PRO A 1 491 ? -32.588 -18.545 10.328 1.00 80.88 491 PRO A CA 1
ATOM 3960 C C . PRO A 1 491 ? -31.525 -19.658 10.387 1.00 80.88 491 PRO A C 1
ATOM 3962 O O . PRO A 1 491 ? -31.828 -20.814 10.120 1.00 80.88 491 PRO A O 1
ATOM 3965 N N . CYS A 1 492 ? -30.296 -19.331 10.794 1.00 81.50 492 CYS A N 1
ATOM 3966 C CA . CYS A 1 492 ? -29.216 -20.285 11.047 1.00 81.50 492 CYS A CA 1
ATOM 3967 C C . CYS A 1 492 ? -29.351 -21.069 12.371 1.00 81.50 492 CYS A C 1
ATOM 3969 O O . CYS A 1 492 ? -28.461 -21.846 12.708 1.00 81.50 492 CYS A O 1
ATOM 3971 N N . GLY A 1 493 ? -30.405 -20.839 13.162 1.00 83.25 493 GLY A N 1
ATOM 3972 C CA . GLY A 1 493 ? -30.624 -21.506 14.451 1.00 83.25 493 GLY A CA 1
ATOM 3973 C C . GLY A 1 493 ? -29.769 -20.972 15.607 1.00 83.25 493 GLY A C 1
ATOM 3974 O O . GLY A 1 493 ? -29.849 -21.488 16.719 1.00 83.25 493 GLY A O 1
ATOM 3975 N N . ARG A 1 494 ? -28.961 -19.928 15.379 1.00 83.19 494 ARG A N 1
ATOM 3976 C CA . ARG A 1 494 ? -28.143 -19.261 16.407 1.00 83.19 494 ARG A CA 1
ATOM 3977 C C . ARG A 1 494 ? -28.792 -17.961 16.873 1.00 83.19 494 ARG A C 1
ATOM 3979 O O . ARG A 1 494 ? -29.622 -17.393 16.167 1.00 83.19 494 ARG A O 1
ATOM 3986 N N . MET A 1 495 ? -28.384 -17.456 18.040 1.00 82.50 495 MET A N 1
ATOM 3987 C CA . MET A 1 495 ? -28.773 -16.108 18.469 1.00 82.50 495 MET A CA 1
ATOM 3988 C C . MET A 1 495 ? -28.355 -15.064 17.429 1.00 82.50 495 MET A C 1
ATOM 3990 O O . MET A 1 495 ? -27.332 -15.218 16.761 1.00 82.50 495 MET A O 1
ATOM 3994 N N . LEU A 1 496 ? -29.141 -13.997 17.302 1.00 83.44 496 LEU A N 1
ATOM 3995 C CA . LEU A 1 496 ? -28.871 -12.933 16.343 1.00 83.44 496 LEU A CA 1
ATOM 3996 C C . LEU A 1 496 ? -27.450 -12.357 16.505 1.00 83.44 496 LEU A C 1
ATOM 3998 O O . LEU A 1 496 ? -27.039 -11.913 17.580 1.00 83.44 496 LEU A O 1
ATOM 4002 N N . CYS A 1 497 ? -26.702 -12.307 15.401 1.00 80.00 497 CYS A N 1
ATOM 4003 C CA . CYS A 1 497 ? -25.336 -11.773 15.371 1.00 80.00 497 CYS A CA 1
ATOM 4004 C C . CYS A 1 497 ? -25.291 -10.288 15.790 1.00 80.00 497 CYS A C 1
ATOM 4006 O O . CYS A 1 497 ? -24.338 -9.836 16.427 1.00 80.00 497 CYS A O 1
ATOM 4008 N N . CYS A 1 498 ? -26.358 -9.536 15.482 1.00 78.62 498 CYS A N 1
ATOM 4009 C CA . CYS A 1 498 ? -26.512 -8.129 15.857 1.00 78.62 498 CYS A CA 1
ATOM 4010 C C . CYS A 1 498 ? -26.601 -7.903 17.371 1.00 78.62 498 CYS A C 1
ATOM 4012 O O . CYS A 1 498 ? -26.133 -6.872 17.852 1.00 78.62 498 CYS A O 1
ATOM 4014 N N . SER A 1 499 ? -27.165 -8.859 18.111 1.00 77.75 499 SER A N 1
ATOM 4015 C CA . SER A 1 499 ? -27.341 -8.806 19.563 1.00 77.75 499 SER A CA 1
ATOM 4016 C C . SER A 1 499 ? -26.258 -9.573 20.323 1.00 77.75 499 SER A C 1
ATOM 4018 O O . SER A 1 499 ? -26.410 -9.797 21.519 1.00 77.75 499 SER A O 1
ATOM 4020 N N . THR A 1 500 ? -25.198 -10.034 19.654 1.00 76.00 500 THR A N 1
ATOM 4021 C CA . THR A 1 500 ? -24.120 -10.821 20.276 1.00 76.00 500 THR A CA 1
ATOM 4022 C C . THR A 1 500 ? -22.759 -10.164 20.088 1.00 76.00 500 THR A C 1
ATOM 4024 O O . THR A 1 500 ? -22.204 -9.678 21.072 1.00 76.00 500 THR A O 1
ATOM 4027 N N . PHE A 1 501 ? -22.228 -10.116 18.861 1.00 74.25 501 PHE A N 1
ATOM 4028 C CA . PHE A 1 501 ? -20.843 -9.679 18.624 1.00 74.25 501 PHE A CA 1
ATOM 4029 C C . PHE A 1 501 ? -20.677 -8.554 17.596 1.00 74.25 501 PHE A C 1
ATOM 4031 O O . PHE A 1 501 ? -19.793 -7.726 17.781 1.00 74.25 501 PHE A O 1
ATOM 4038 N N . LEU A 1 502 ? -21.514 -8.477 16.552 1.00 73.25 502 LEU A N 1
ATOM 4039 C CA . LEU A 1 502 ? -21.336 -7.472 15.489 1.00 73.25 502 LEU A CA 1
ATOM 4040 C C . LEU A 1 502 ? -21.546 -6.045 16.008 1.00 73.25 502 LEU A C 1
ATOM 4042 O O . LEU A 1 502 ? -20.744 -5.156 15.741 1.00 73.25 502 LEU A O 1
ATOM 4046 N N . GLY A 1 503 ? -22.615 -5.822 16.778 1.00 65.69 503 GLY A N 1
ATOM 4047 C CA . GLY A 1 503 ? -22.936 -4.515 17.352 1.00 65.69 503 GLY A CA 1
ATOM 4048 C C . GLY A 1 503 ? -23.412 -3.494 16.313 1.00 65.69 503 GLY A C 1
ATOM 4049 O O . GLY A 1 503 ? -24.581 -3.118 16.355 1.00 65.69 503 GLY A O 1
ATOM 4050 N N . ASP A 1 504 ? -22.547 -3.068 15.396 1.00 68.62 504 ASP A N 1
ATOM 4051 C CA . ASP A 1 504 ? -22.863 -2.112 14.329 1.00 68.62 504 ASP A CA 1
ATOM 4052 C C . ASP A 1 504 ? -22.772 -2.763 12.947 1.00 68.62 504 ASP A C 1
ATOM 4054 O O . ASP A 1 504 ? -22.156 -3.814 12.772 1.00 68.62 504 ASP A O 1
ATOM 4058 N N . PHE A 1 505 ? -23.429 -2.146 11.962 1.00 70.06 505 PHE A N 1
ATOM 4059 C CA . PHE A 1 505 ? -23.597 -2.729 10.634 1.00 70.06 505 PHE A CA 1
ATOM 4060 C C . PHE A 1 505 ? -23.255 -1.727 9.548 1.00 70.06 505 PHE A C 1
ATOM 4062 O O . PHE A 1 505 ? -23.752 -0.601 9.544 1.00 70.06 505 PHE A O 1
ATOM 4069 N N . GLU A 1 506 ? -22.493 -2.200 8.577 1.00 74.94 506 GLU A N 1
ATOM 4070 C CA . GLU A 1 506 ? -22.317 -1.532 7.300 1.00 74.94 506 GLU A CA 1
ATOM 4071 C C . GLU A 1 506 ? -23.507 -1.813 6.365 1.00 74.94 506 GLU A C 1
ATOM 4073 O O . GLU A 1 506 ? -24.257 -2.786 6.559 1.00 74.94 506 GLU A O 1
ATOM 4078 N N . PRO A 1 507 ? -23.738 -0.951 5.359 1.00 81.38 507 PRO A N 1
ATOM 4079 C CA . PRO A 1 507 ? -24.765 -1.188 4.356 1.00 81.38 507 PRO A CA 1
ATOM 4080 C C . PRO A 1 507 ? -24.477 -2.475 3.569 1.00 81.38 507 PRO A C 1
ATOM 4082 O O . PRO A 1 507 ? -23.400 -2.665 3.014 1.00 81.38 507 PRO A O 1
ATOM 4085 N N . VAL A 1 508 ? -25.479 -3.355 3.500 1.00 85.75 508 VAL A N 1
ATOM 4086 C CA . VAL A 1 508 ? -25.406 -4.632 2.774 1.00 85.75 508 VAL A CA 1
ATOM 4087 C C . VAL A 1 508 ? -26.042 -4.465 1.399 1.00 85.75 508 VAL A C 1
ATOM 4089 O O . VAL A 1 508 ? -27.131 -3.899 1.289 1.00 85.75 508 VAL A O 1
ATOM 4092 N N . SER A 1 509 ? -25.393 -4.990 0.359 1.00 87.00 509 SER A N 1
ATOM 4093 C CA . SER A 1 509 ? -25.889 -4.941 -1.019 1.00 87.00 509 SER A CA 1
ATOM 4094 C C . SER A 1 509 ? -26.323 -6.317 -1.532 1.00 87.00 509 SER A C 1
ATOM 4096 O O . SER A 1 509 ? -25.860 -7.353 -1.062 1.00 87.00 509 SER A O 1
ATOM 4098 N N . ILE A 1 510 ? -27.190 -6.337 -2.549 1.00 85.94 510 ILE A N 1
ATOM 4099 C CA . ILE A 1 510 ? -27.614 -7.580 -3.220 1.00 85.94 510 ILE A CA 1
ATOM 4100 C C . ILE A 1 510 ? -26.434 -8.251 -3.946 1.00 85.94 510 ILE A C 1
ATOM 4102 O O . ILE A 1 510 ? -26.432 -9.469 -4.111 1.00 85.94 510 ILE A O 1
ATOM 4106 N N . LYS A 1 511 ? -25.416 -7.478 -4.358 1.00 84.56 511 LYS A N 1
ATOM 4107 C CA . LYS A 1 511 ? -24.210 -8.009 -5.008 1.00 84.56 511 LYS A CA 1
ATOM 4108 C C . LYS A 1 511 ? -23.493 -9.018 -4.101 1.00 84.56 511 LYS A C 1
ATOM 4110 O O . LYS A 1 511 ? -23.200 -10.109 -4.561 1.00 84.56 511 LYS A O 1
ATOM 4115 N N . MET A 1 512 ? -23.379 -8.719 -2.807 1.00 86.19 512 MET A N 1
ATOM 4116 C CA . MET A 1 512 ? -22.750 -9.605 -1.813 1.00 86.19 512 MET A CA 1
ATOM 4117 C C . MET A 1 512 ? -23.456 -10.966 -1.709 1.00 86.19 512 MET A C 1
ATOM 4119 O O . MET A 1 512 ? -22.812 -12.001 -1.600 1.00 86.19 512 MET A O 1
ATOM 4123 N N . ALA A 1 513 ? -24.790 -10.994 -1.821 1.00 85.31 513 ALA A N 1
ATOM 4124 C CA . ALA A 1 513 ? -25.532 -12.256 -1.863 1.00 85.31 513 ALA A CA 1
ATOM 4125 C C . ALA A 1 513 ? -25.241 -13.064 -3.143 1.00 85.31 513 ALA A C 1
ATOM 4127 O O . ALA A 1 513 ? -25.217 -14.292 -3.095 1.00 85.31 513 ALA A O 1
ATOM 4128 N N . LYS A 1 514 ? -25.016 -12.388 -4.281 1.00 83.12 514 LYS A N 1
ATOM 4129 C CA . LYS A 1 514 ? -24.621 -13.044 -5.539 1.00 83.12 514 LYS A CA 1
ATOM 4130 C C . LYS A 1 514 ? -23.201 -13.588 -5.467 1.00 83.12 514 LYS A C 1
ATOM 4132 O O . LYS A 1 514 ? -22.975 -14.698 -5.928 1.00 83.12 514 LYS A O 1
ATOM 4137 N N . ASP A 1 515 ? -22.280 -12.824 -4.888 1.00 80.25 515 ASP A N 1
ATOM 4138 C CA . ASP A 1 515 ? -20.874 -13.214 -4.760 1.00 80.25 515 ASP A CA 1
ATOM 4139 C C . ASP A 1 515 ? -20.720 -14.472 -3.882 1.00 80.25 515 ASP A C 1
ATOM 4141 O O . ASP A 1 515 ? -19.856 -15.305 -4.141 1.00 80.25 515 ASP A O 1
ATOM 4145 N N . GLN A 1 516 ? -21.643 -14.680 -2.937 1.00 81.94 516 GLN A N 1
ATOM 4146 C CA . GLN A 1 516 ? -21.746 -15.886 -2.102 1.00 81.94 516 GLN A CA 1
ATOM 4147 C C . GLN A 1 516 ? -22.646 -16.986 -2.696 1.00 81.94 516 GLN A C 1
ATOM 4149 O O . GLN A 1 516 ? -22.999 -17.941 -2.008 1.00 81.94 516 GLN A O 1
ATOM 4154 N N . ASN A 1 517 ? -23.052 -16.867 -3.966 1.00 78.75 517 ASN A N 1
ATOM 4155 C CA . ASN A 1 517 ? -23.908 -17.829 -4.674 1.00 78.75 517 ASN A CA 1
ATOM 4156 C C . ASN A 1 517 ? -25.250 -18.142 -3.977 1.00 78.75 517 ASN A C 1
ATOM 4158 O O . ASN A 1 517 ? -25.816 -19.227 -4.135 1.00 78.75 517 ASN A O 1
ATOM 4162 N N . LEU A 1 518 ? -25.804 -17.191 -3.222 1.00 82.00 518 LEU A N 1
ATOM 4163 C CA . LEU A 1 518 ? -27.090 -17.372 -2.557 1.00 82.00 518 LEU A CA 1
ATOM 4164 C C . LEU A 1 518 ? -28.259 -17.078 -3.503 1.00 82.00 518 LEU A C 1
ATOM 4166 O O . LEU A 1 518 ? -28.244 -16.161 -4.326 1.00 82.00 518 LEU A O 1
ATOM 4170 N N . SER A 1 519 ? -29.340 -17.841 -3.337 1.00 82.25 519 SER A N 1
ATOM 4171 C CA . SER A 1 519 ? -30.601 -17.602 -4.042 1.00 82.25 519 SER A CA 1
ATOM 4172 C C . SER A 1 519 ? -31.149 -16.217 -3.696 1.00 82.25 519 SER A C 1
ATOM 4174 O O . SER A 1 519 ? -31.419 -15.933 -2.535 1.00 82.25 519 SER A O 1
ATOM 4176 N N . LEU A 1 520 ? -31.455 -15.407 -4.712 1.00 84.19 520 LEU A N 1
ATOM 4177 C CA . LEU A 1 520 ? -31.982 -14.038 -4.571 1.00 84.19 520 LEU A CA 1
ATOM 4178 C C . LEU A 1 520 ? -33.442 -13.951 -4.080 1.00 84.19 520 LEU A C 1
ATOM 4180 O O . LEU A 1 520 ? -34.105 -12.935 -4.271 1.00 84.19 520 LEU A O 1
ATOM 4184 N N . ASN A 1 521 ? -33.967 -15.012 -3.465 1.00 83.62 521 ASN A N 1
ATOM 4185 C CA . ASN A 1 521 ? -35.305 -14.991 -2.892 1.00 83.62 521 ASN A CA 1
ATOM 4186 C C . ASN A 1 521 ? -35.266 -14.189 -1.576 1.00 83.62 521 ASN A C 1
ATOM 4188 O O . ASN A 1 521 ? -34.503 -14.577 -0.685 1.00 83.62 521 ASN A O 1
ATOM 4192 N N . PRO A 1 522 ? -36.084 -13.128 -1.411 1.00 80.81 522 PRO A N 1
ATOM 4193 C CA . PRO A 1 522 ? -36.104 -12.304 -0.203 1.00 80.81 522 PRO A CA 1
ATOM 4194 C C . PRO A 1 522 ? -36.207 -13.101 1.100 1.00 80.81 522 PRO A C 1
ATOM 4196 O O . PRO A 1 522 ? -35.569 -12.735 2.079 1.00 80.81 522 PRO A O 1
ATOM 4199 N N . SER A 1 523 ? -36.928 -14.226 1.121 1.00 81.25 523 SER A N 1
ATOM 4200 C CA . SER A 1 523 ? -37.060 -15.050 2.331 1.00 81.25 523 SER A CA 1
ATOM 4201 C C . SER A 1 523 ? -35.759 -15.740 2.761 1.00 81.25 523 SER A C 1
ATOM 4203 O O . SER A 1 523 ? -35.632 -16.124 3.918 1.00 81.25 523 SER A O 1
ATOM 4205 N N . LYS A 1 524 ? -34.806 -15.927 1.837 1.00 81.88 524 LYS A N 1
ATOM 4206 C CA . LYS A 1 524 ? -33.513 -16.582 2.091 1.00 81.88 524 LYS A CA 1
ATOM 4207 C C . LYS A 1 524 ? -32.384 -15.595 2.378 1.00 81.88 524 LYS A C 1
ATOM 4209 O O . LYS A 1 524 ? -31.413 -15.978 3.019 1.00 81.88 524 LYS A O 1
ATOM 4214 N N . ILE A 1 525 ? -32.496 -14.355 1.898 1.00 87.00 525 ILE A N 1
ATOM 4215 C CA . ILE A 1 525 ? -31.445 -13.330 2.040 1.00 87.00 525 ILE A CA 1
ATOM 4216 C C . ILE A 1 525 ? -31.781 -12.240 3.061 1.00 87.00 525 ILE A C 1
ATOM 4218 O O . ILE A 1 525 ? -30.897 -11.471 3.446 1.00 87.00 525 ILE A O 1
ATOM 4222 N N . SER A 1 526 ? -33.037 -12.156 3.505 1.00 88.75 526 SER A N 1
ATOM 4223 C CA . SER A 1 526 ? -33.467 -11.233 4.553 1.00 88.75 526 SER A CA 1
ATOM 4224 C C . SER A 1 526 ? -33.371 -11.882 5.930 1.00 88.75 526 SER A C 1
ATOM 4226 O O . SER A 1 526 ? -33.757 -13.029 6.133 1.00 88.75 526 SER A O 1
ATOM 4228 N N . GLY A 1 527 ? -32.858 -11.126 6.898 1.00 86.06 527 GLY A N 1
ATOM 4229 C CA . GLY A 1 527 ? -32.885 -11.518 8.302 1.00 86.06 527 GLY A CA 1
ATOM 4230 C C . GLY A 1 527 ? -34.260 -11.293 8.935 1.00 86.06 527 GLY A C 1
ATOM 4231 O O . GLY A 1 527 ? -35.159 -10.721 8.322 1.00 86.06 527 GLY A O 1
ATOM 4232 N N . LEU A 1 528 ? -34.388 -11.656 10.215 1.00 84.88 528 LEU A N 1
ATOM 4233 C CA . LEU A 1 528 ? -35.623 -11.469 10.996 1.00 84.88 528 LEU A CA 1
ATOM 4234 C C . LEU A 1 528 ? -36.124 -10.017 11.031 1.00 84.88 528 LEU A C 1
ATOM 4236 O O . LEU A 1 528 ? -37.317 -9.777 11.143 1.00 84.88 528 LEU A O 1
ATOM 4240 N N . CYS A 1 529 ? -35.220 -9.045 10.895 1.00 84.31 529 CYS A N 1
ATOM 4241 C CA . CYS A 1 529 ? -35.566 -7.625 10.816 1.00 84.31 529 CYS A CA 1
ATOM 4242 C C . CYS A 1 529 ? -36.191 -7.194 9.472 1.00 84.31 529 CYS A C 1
ATOM 4244 O O . CYS A 1 529 ? -36.366 -6.000 9.245 1.00 84.31 529 CYS A O 1
ATOM 4246 N N . GLY A 1 530 ? -36.431 -8.120 8.535 1.00 81.06 530 GLY A N 1
ATOM 4247 C CA . GLY A 1 530 ? -36.995 -7.834 7.210 1.00 81.06 530 GLY A CA 1
ATOM 4248 C C . GLY A 1 530 ? -36.029 -7.167 6.221 1.00 81.06 530 GLY A C 1
ATOM 4249 O O . GLY A 1 530 ? -36.395 -6.923 5.075 1.00 81.06 530 GLY A O 1
ATOM 4250 N N . ARG A 1 531 ? -34.783 -6.886 6.631 1.00 86.31 531 ARG A N 1
ATOM 4251 C CA . ARG A 1 531 ? -33.704 -6.356 5.773 1.00 86.31 531 ARG A CA 1
ATOM 4252 C C . ARG A 1 531 ? -32.683 -7.442 5.436 1.00 86.31 531 ARG A C 1
ATOM 4254 O O . ARG A 1 531 ? -32.597 -8.439 6.147 1.00 86.31 531 ARG A O 1
ATOM 4261 N N . LEU A 1 532 ? -31.846 -7.200 4.422 1.00 88.62 532 LEU A N 1
ATOM 4262 C CA . LEU A 1 532 ? -30.740 -8.091 4.035 1.00 88.62 532 LEU A CA 1
ATOM 4263 C C . LEU A 1 532 ? -29.873 -8.504 5.238 1.00 88.62 532 LEU A C 1
ATOM 4265 O O . LEU A 1 532 ? -29.604 -7.685 6.122 1.00 88.62 532 LEU A O 1
ATOM 4269 N N . MET A 1 533 ? -29.440 -9.766 5.278 1.00 88.50 533 MET A N 1
ATOM 4270 C CA . MET A 1 533 ? -28.648 -10.320 6.382 1.00 88.50 533 MET A CA 1
ATOM 4271 C C . MET A 1 533 ? -27.294 -9.614 6.521 1.00 88.50 533 MET A C 1
ATOM 4273 O O . MET A 1 533 ? -26.546 -9.480 5.559 1.00 88.50 533 MET A O 1
ATOM 4277 N N . CYS A 1 534 ? -26.947 -9.198 7.743 1.00 85.56 534 CYS A N 1
ATOM 4278 C CA . CYS A 1 534 ? -25.649 -8.577 8.033 1.00 85.56 534 CYS A CA 1
ATOM 4279 C C . CYS A 1 534 ? -24.467 -9.553 7.912 1.00 85.56 534 CYS A C 1
ATOM 4281 O O . CYS A 1 534 ? -23.343 -9.108 7.702 1.00 85.56 534 CYS A O 1
ATOM 4283 N N . CYS A 1 535 ? -24.720 -10.863 7.994 1.00 84.25 535 CYS A N 1
ATOM 4284 C CA . CYS A 1 535 ? -23.703 -11.903 7.822 1.00 84.25 535 CYS A CA 1
ATOM 4285 C C . CYS A 1 535 ? -23.099 -11.891 6.413 1.00 84.25 535 CYS A C 1
ATOM 4287 O O . CYS A 1 535 ? -21.914 -12.151 6.270 1.00 84.25 535 CYS A O 1
ATOM 4289 N N . LEU A 1 536 ? -23.878 -11.471 5.405 1.00 87.38 536 LEU A N 1
ATOM 4290 C CA . LEU A 1 536 ? -23.392 -11.338 4.031 1.00 87.38 536 LEU A CA 1
ATOM 4291 C C . LEU A 1 536 ? -22.183 -10.410 3.972 1.00 87.38 536 LEU A C 1
ATOM 4293 O O . LEU A 1 536 ? -21.159 -10.786 3.430 1.00 87.38 536 LEU A O 1
ATOM 4297 N N . LYS A 1 537 ? -22.263 -9.221 4.580 1.00 87.12 537 LYS A N 1
ATOM 4298 C CA . LYS A 1 537 ? -21.117 -8.305 4.599 1.00 87.12 537 LYS A CA 1
ATOM 4299 C C . LYS A 1 537 ? -19.982 -8.833 5.477 1.00 87.12 537 LYS A C 1
ATOM 4301 O O . LYS A 1 537 ? -18.836 -8.720 5.073 1.00 87.12 537 LYS A O 1
ATOM 4306 N N . TYR A 1 538 ? -20.299 -9.408 6.637 1.00 85.38 538 TYR A N 1
ATOM 4307 C CA . TYR A 1 538 ? -19.282 -9.956 7.541 1.00 85.38 538 TYR A CA 1
ATOM 4308 C C . TYR A 1 538 ? -18.392 -11.005 6.858 1.00 85.38 538 TYR A C 1
ATOM 4310 O O . TYR A 1 538 ? -17.192 -11.019 7.088 1.00 85.38 538 TYR A O 1
ATOM 4318 N N . GLU A 1 539 ? -18.972 -11.847 6.001 1.00 84.62 539 GLU A N 1
ATOM 4319 C CA . GLU A 1 539 ? -18.239 -12.888 5.275 1.00 84.62 539 GLU A CA 1
ATOM 4320 C C . GLU A 1 539 ? -17.645 -12.387 3.949 1.00 84.62 539 GLU A C 1
ATOM 4322 O O . GLU A 1 539 ? -16.685 -12.964 3.454 1.00 84.62 539 GLU A O 1
ATOM 4327 N N . ASN A 1 540 ? -18.184 -11.315 3.358 1.00 84.69 540 ASN A N 1
ATOM 4328 C CA . ASN A 1 540 ? -17.847 -10.903 1.992 1.00 84.69 540 ASN A CA 1
ATOM 4329 C C . ASN A 1 540 ? -16.354 -10.649 1.762 1.00 84.69 540 ASN A C 1
ATOM 4331 O O . ASN A 1 540 ? -15.866 -10.948 0.679 1.00 84.69 540 ASN A O 1
ATOM 4335 N N . ASP A 1 541 ? -15.652 -10.096 2.748 1.00 82.62 541 ASP A N 1
ATOM 4336 C CA . ASP A 1 541 ? -14.244 -9.722 2.585 1.00 82.62 541 ASP A CA 1
ATOM 4337 C C . ASP A 1 541 ? -13.363 -10.976 2.408 1.00 82.62 541 ASP A C 1
ATOM 4339 O O . ASP A 1 541 ? -12.539 -11.026 1.497 1.00 82.62 541 ASP A O 1
ATOM 4343 N N . GLU A 1 542 ? -13.646 -12.045 3.163 1.00 79.94 542 GLU A N 1
ATOM 4344 C CA . GLU A 1 542 ? -13.009 -13.362 2.997 1.00 79.94 542 GLU A CA 1
ATOM 4345 C C . GLU A 1 542 ? -13.362 -14.009 1.649 1.00 79.94 542 GLU A C 1
ATOM 4347 O O . GLU A 1 542 ? -12.512 -14.618 1.000 1.00 79.94 542 GLU A O 1
ATOM 4352 N N . TYR A 1 543 ? -14.612 -13.867 1.192 1.00 81.88 543 TYR A N 1
ATOM 4353 C CA . TYR A 1 543 ? -15.022 -14.378 -0.121 1.00 81.88 543 TYR A CA 1
ATOM 4354 C C . TYR A 1 543 ? -14.314 -13.646 -1.270 1.00 81.88 543 TYR A C 1
ATOM 4356 O O . TYR A 1 543 ? -13.930 -14.289 -2.248 1.00 81.88 543 TYR A O 1
ATOM 4364 N N . GLU A 1 544 ? -14.143 -12.323 -1.182 1.00 80.81 544 GLU A N 1
ATOM 4365 C CA . GLU A 1 544 ? -13.435 -11.540 -2.200 1.00 80.81 544 GLU A CA 1
ATOM 4366 C C . GLU A 1 544 ? -11.954 -11.920 -2.272 1.00 80.81 544 GLU A C 1
ATOM 4368 O O . GLU A 1 544 ? -11.438 -12.124 -3.372 1.00 80.81 544 GLU A O 1
ATOM 4373 N N . GLU A 1 545 ? -11.291 -12.080 -1.126 1.00 80.38 545 GLU A N 1
ATOM 4374 C CA . GLU A 1 545 ? -9.892 -12.510 -1.066 1.00 80.38 545 GLU A CA 1
ATOM 4375 C C . GLU A 1 545 ? -9.719 -13.942 -1.597 1.00 80.38 545 GLU A C 1
ATOM 4377 O O . GLU A 1 545 ? -8.878 -14.200 -2.461 1.00 80.38 545 GLU A O 1
ATOM 4382 N N . ALA A 1 546 ? -10.572 -14.875 -1.165 1.00 77.00 546 ALA A N 1
ATOM 4383 C CA . ALA A 1 546 ? -10.524 -16.257 -1.630 1.00 77.00 546 ALA A CA 1
ATOM 4384 C C . ALA A 1 546 ? -10.791 -16.374 -3.139 1.00 77.00 546 ALA A C 1
ATOM 4386 O O . ALA A 1 546 ? -10.134 -17.165 -3.812 1.00 77.00 546 ALA A O 1
ATOM 4387 N N . LYS A 1 547 ? -11.696 -15.563 -3.699 1.00 76.19 547 LYS A N 1
ATOM 4388 C CA . LYS A 1 547 ? -11.980 -15.537 -5.143 1.00 76.19 547 LYS A CA 1
ATOM 4389 C C . LYS A 1 547 ? -10.828 -14.970 -5.978 1.00 76.19 547 LYS A C 1
ATOM 4391 O O . LYS A 1 547 ? -10.704 -15.319 -7.143 1.00 76.19 547 LYS A O 1
ATOM 4396 N N . GLN A 1 548 ? -9.984 -14.108 -5.410 1.00 78.94 548 GLN A N 1
ATOM 4397 C CA . GLN A 1 548 ? -8.766 -13.654 -6.092 1.00 78.94 548 GLN A CA 1
ATOM 4398 C C . GLN A 1 548 ? -7.690 -14.746 -6.152 1.00 78.94 548 GLN A C 1
ATOM 4400 O O . GLN A 1 548 ? -6.859 -14.740 -7.058 1.00 78.94 548 GLN A O 1
ATOM 4405 N N . LEU A 1 549 ? -7.694 -15.667 -5.185 1.00 76.00 549 LEU A N 1
ATOM 4406 C CA . LEU A 1 549 ? -6.701 -16.735 -5.061 1.00 76.00 549 LEU A CA 1
ATOM 4407 C C . LEU A 1 549 ? -7.134 -18.046 -5.734 1.00 76.00 549 LEU A C 1
ATOM 4409 O O . LEU A 1 549 ? -6.278 -18.806 -6.190 1.00 76.00 549 LEU A O 1
ATOM 4413 N N . LEU A 1 550 ? -8.438 -18.329 -5.770 1.00 77.06 550 LEU A N 1
ATOM 4414 C CA . LEU A 1 550 ? -9.012 -19.544 -6.342 1.00 77.06 550 LEU A CA 1
ATOM 4415 C C . LEU A 1 550 ? -9.385 -19.346 -7.826 1.00 77.06 550 LEU A C 1
ATOM 4417 O O . LEU A 1 550 ? -9.931 -18.305 -8.182 1.00 77.06 550 LEU A O 1
ATOM 4421 N N . PRO A 1 551 ? -9.135 -20.347 -8.688 1.00 77.00 551 PRO A N 1
ATOM 4422 C CA . PRO A 1 551 ? -9.575 -20.348 -10.082 1.00 77.00 551 PRO A CA 1
ATOM 4423 C C . PRO A 1 551 ? -11.101 -20.460 -10.190 1.00 77.00 551 PRO A C 1
ATOM 4425 O O . PRO A 1 551 ? -11.761 -20.982 -9.289 1.00 77.00 551 PRO A O 1
ATOM 4428 N N . ASP A 1 552 ? -11.665 -20.011 -11.311 1.00 77.88 552 ASP A N 1
ATOM 4429 C CA . ASP A 1 552 ? -13.115 -20.027 -11.521 1.00 77.88 552 ASP A CA 1
ATOM 4430 C C . ASP A 1 552 ? -13.642 -21.448 -11.818 1.00 77.88 552 ASP A C 1
ATOM 4432 O O . ASP A 1 552 ? -12.961 -22.311 -12.385 1.00 77.88 552 ASP A O 1
ATOM 4436 N N . ILE A 1 553 ? -14.910 -21.703 -11.467 1.00 76.94 553 ILE A N 1
ATOM 4437 C CA . ILE A 1 553 ? -15.577 -22.979 -11.771 1.00 76.94 553 ILE A CA 1
ATOM 4438 C C . ILE A 1 553 ? -15.592 -23.194 -13.291 1.00 76.94 553 ILE A C 1
ATOM 4440 O O . ILE A 1 553 ? -16.114 -22.379 -14.051 1.00 76.94 553 ILE A O 1
ATOM 4444 N N . GLY A 1 554 ? -15.071 -24.339 -13.728 1.00 74.62 554 GLY A N 1
ATOM 4445 C CA . GLY A 1 554 ? -14.975 -24.731 -15.129 1.00 74.62 554 GLY A CA 1
ATOM 4446 C C . GLY A 1 554 ? -13.612 -24.487 -15.774 1.00 74.62 554 GLY A C 1
ATOM 4447 O O . GLY A 1 554 ? -13.414 -24.938 -16.906 1.00 74.62 554 GLY A O 1
ATOM 4448 N N . GLU A 1 555 ? -12.682 -23.838 -15.074 1.00 79.94 555 GLU A N 1
ATOM 4449 C CA . GLU A 1 555 ? -11.304 -23.665 -15.524 1.00 79.94 555 GLU A CA 1
ATOM 4450 C C . GLU A 1 555 ? -10.506 -24.978 -15.408 1.00 79.94 555 GLU A C 1
ATOM 4452 O O . GLU A 1 555 ? -10.808 -25.850 -14.585 1.00 79.94 555 GLU A O 1
ATOM 4457 N N . TYR A 1 556 ? -9.501 -25.149 -16.273 1.00 79.19 556 TYR A N 1
ATOM 4458 C CA . TYR A 1 556 ? -8.607 -26.305 -16.231 1.00 79.19 556 TYR A CA 1
ATOM 4459 C C . TYR A 1 556 ? -7.375 -25.983 -15.397 1.00 79.19 556 TYR A C 1
ATOM 4461 O O . TYR A 1 556 ? -6.617 -25.070 -15.719 1.00 79.19 556 TYR A O 1
ATOM 4469 N N . VAL A 1 557 ? -7.144 -26.788 -14.368 1.00 81.12 557 VAL A N 1
ATOM 4470 C CA . VAL A 1 557 ? -6.026 -26.637 -13.438 1.00 81.12 557 VAL A CA 1
ATOM 4471 C C . VAL A 1 557 ? -5.116 -27.859 -13.499 1.00 81.12 557 VAL A C 1
ATOM 4473 O O . VAL A 1 557 ? -5.555 -28.991 -13.725 1.00 81.12 557 VAL A O 1
ATOM 4476 N N . THR A 1 558 ? -3.817 -27.627 -13.332 1.00 75.94 558 THR A N 1
ATOM 4477 C CA . THR A 1 558 ? -2.819 -28.699 -13.293 1.00 75.94 558 THR A CA 1
ATOM 4478 C C . THR A 1 558 ? -2.696 -29.203 -11.861 1.00 75.94 558 THR A C 1
ATOM 4480 O O . THR A 1 558 ? -2.206 -28.483 -10.995 1.00 75.94 558 THR A O 1
ATOM 4483 N N . THR A 1 559 ? -3.126 -30.439 -11.624 1.00 76.88 559 THR A N 1
ATOM 4484 C CA . THR A 1 559 ? -2.977 -31.138 -10.340 1.00 76.88 559 THR A CA 1
ATOM 4485 C C . THR A 1 559 ? -1.772 -32.091 -10.389 1.00 76.88 559 THR A C 1
ATOM 4487 O O . THR A 1 559 ? -1.335 -32.448 -11.489 1.00 76.88 559 THR A O 1
ATOM 4490 N N . PRO A 1 560 ? -1.257 -32.583 -9.242 1.00 73.25 560 PRO A N 1
ATOM 4491 C CA . PRO A 1 560 ? -0.235 -33.634 -9.196 1.00 73.25 560 PRO A CA 1
ATOM 4492 C C . PRO A 1 560 ? -0.571 -34.890 -10.009 1.00 73.25 560 PRO A C 1
ATOM 4494 O O . PRO A 1 560 ? 0.326 -35.622 -10.411 1.00 73.25 560 PRO A O 1
ATOM 4497 N N . GLN A 1 561 ? -1.859 -35.157 -10.233 1.00 69.06 561 GLN A N 1
ATOM 4498 C CA . GLN A 1 561 ? -2.357 -36.365 -10.890 1.00 69.06 561 GLN A CA 1
ATOM 4499 C C . GLN A 1 561 ? -2.795 -36.126 -12.348 1.00 69.06 561 GLN A C 1
ATOM 4501 O O . GLN A 1 561 ? -3.259 -37.049 -13.018 1.00 69.06 561 GLN A O 1
ATOM 4506 N N . GLY A 1 562 ? -2.622 -34.901 -12.861 1.00 75.44 562 GLY A N 1
ATOM 4507 C CA . GLY A 1 562 ? -2.931 -34.529 -14.241 1.00 75.44 562 GLY A CA 1
ATOM 4508 C C . GLY A 1 562 ? -3.725 -33.229 -14.368 1.00 75.44 562 GLY A C 1
ATOM 4509 O O . GLY A 1 562 ? -4.041 -32.553 -13.388 1.00 75.44 562 GLY A O 1
ATOM 4510 N N . LYS A 1 563 ? -4.055 -32.856 -15.608 1.00 79.38 563 LYS A N 1
ATOM 4511 C CA . LYS A 1 563 ? -4.950 -31.723 -15.879 1.00 79.38 563 LYS A CA 1
ATOM 4512 C C . LYS A 1 563 ? -6.386 -32.136 -15.578 1.00 79.38 563 LYS A C 1
ATOM 4514 O O . LYS A 1 563 ? -6.866 -33.114 -16.146 1.00 79.38 563 LYS A O 1
ATOM 4519 N N . GLY A 1 564 ? -7.060 -31.376 -14.727 1.00 81.31 564 GLY A N 1
ATOM 4520 C CA . GLY A 1 564 ? -8.460 -31.594 -14.383 1.00 81.31 564 GLY A CA 1
ATOM 4521 C C . GLY A 1 564 ? -9.264 -30.304 -14.469 1.00 81.31 564 GLY A C 1
ATOM 4522 O O . GLY A 1 564 ? -8.703 -29.209 -14.513 1.00 81.31 564 GLY A O 1
ATOM 4523 N N . LYS A 1 565 ? -10.584 -30.436 -14.538 1.00 83.81 565 LYS A N 1
ATOM 4524 C CA . LYS A 1 565 ? -11.522 -29.317 -14.617 1.00 83.81 565 LYS A CA 1
ATOM 4525 C C . LYS A 1 565 ? -12.114 -29.044 -13.241 1.00 83.81 565 LYS A C 1
ATOM 4527 O O . LYS A 1 565 ? -12.588 -29.968 -12.590 1.00 83.81 565 LYS A O 1
ATOM 4532 N N . VAL A 1 566 ? -12.137 -27.787 -12.809 1.00 84.19 566 VAL A N 1
ATOM 4533 C CA . VAL A 1 566 ? -12.785 -27.405 -11.546 1.00 84.19 566 VAL A CA 1
ATOM 4534 C C . VAL A 1 566 ? -14.304 -27.562 -11.689 1.00 84.19 566 VAL A C 1
ATOM 4536 O O . VAL A 1 566 ? -14.917 -26.912 -12.537 1.00 84.19 566 VAL A O 1
ATOM 4539 N N . VAL A 1 567 ? -14.920 -28.425 -10.880 1.00 79.81 567 VAL A N 1
ATOM 4540 C CA . VAL A 1 567 ? -16.374 -28.692 -10.880 1.00 79.81 567 VAL A CA 1
ATOM 4541 C C . VAL A 1 567 ? -17.072 -28.023 -9.699 1.00 79.81 567 VAL A C 1
ATOM 4543 O O . VAL A 1 567 ? -18.229 -27.621 -9.816 1.00 79.81 567 VAL A O 1
ATOM 4546 N N . GLY A 1 568 ? -16.365 -27.843 -8.585 1.00 75.81 568 GLY A N 1
ATOM 4547 C CA . GLY A 1 568 ? -16.897 -27.211 -7.384 1.00 75.81 568 GLY A CA 1
ATOM 4548 C C . GLY A 1 568 ? -15.806 -26.518 -6.580 1.00 75.81 568 GLY A C 1
ATOM 4549 O O . GLY A 1 568 ? -14.642 -26.910 -6.618 1.00 75.81 568 GLY A O 1
ATOM 4550 N N . LEU A 1 569 ? -16.194 -25.476 -5.853 1.00 76.19 569 LEU A N 1
ATOM 4551 C CA . LEU A 1 569 ? -15.317 -24.727 -4.961 1.00 76.19 569 LEU A CA 1
ATOM 4552 C C . LEU A 1 569 ? -15.988 -24.633 -3.597 1.00 76.19 569 LEU A C 1
ATOM 4554 O O . LEU A 1 569 ? -17.123 -24.161 -3.498 1.00 76.19 569 LEU A O 1
ATOM 4558 N N . ASN A 1 570 ? -15.277 -25.038 -2.55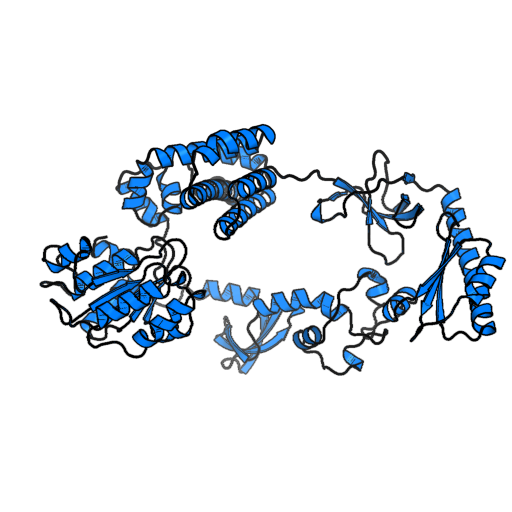0 1.00 76.06 570 ASN A N 1
ATOM 4559 C CA . ASN A 1 570 ? -15.623 -24.669 -1.188 1.00 76.06 570 ASN A CA 1
ATOM 4560 C C . ASN A 1 570 ? -14.758 -23.471 -0.789 1.00 76.06 570 ASN A C 1
ATOM 4562 O O . ASN A 1 570 ? -13.594 -23.619 -0.423 1.00 76.06 570 ASN A O 1
ATOM 4566 N N . ILE A 1 571 ? -15.338 -22.276 -0.900 1.00 74.69 571 ILE A N 1
ATOM 4567 C CA . ILE A 1 571 ? -14.629 -21.005 -0.707 1.00 74.69 571 ILE A CA 1
ATOM 4568 C C . ILE A 1 571 ? -14.147 -20.855 0.745 1.00 74.69 571 ILE A C 1
ATOM 4570 O O . ILE A 1 571 ? -13.027 -20.406 0.968 1.00 74.69 571 ILE A O 1
ATOM 4574 N N . LEU A 1 572 ? -14.952 -21.288 1.723 1.00 72.06 572 LEU A N 1
ATOM 4575 C CA . LEU A 1 572 ? -14.636 -21.147 3.150 1.00 72.06 572 LEU A CA 1
ATOM 4576 C C . LEU A 1 572 ? -13.490 -22.063 3.593 1.00 72.06 572 LEU A C 1
ATOM 4578 O O . LEU A 1 572 ? -12.644 -21.653 4.380 1.00 72.06 572 LEU A O 1
ATOM 4582 N N . GLU A 1 573 ? -13.446 -23.291 3.076 1.00 71.69 573 GLU A N 1
ATOM 4583 C CA . GLU A 1 573 ? -12.374 -24.253 3.382 1.00 71.69 573 GLU A CA 1
ATOM 4584 C C . GLU A 1 573 ? -11.200 -24.165 2.394 1.00 71.69 573 GLU A C 1
ATOM 4586 O O . GLU A 1 573 ? -10.206 -24.869 2.549 1.00 71.69 573 GLU A O 1
ATOM 4591 N N . ARG A 1 574 ? -11.300 -23.295 1.377 1.00 76.19 574 ARG A N 1
ATOM 4592 C CA . ARG A 1 574 ? -10.330 -23.148 0.277 1.00 76.19 574 ARG A CA 1
ATOM 4593 C C . ARG A 1 574 ? -10.021 -24.482 -0.424 1.00 76.19 574 ARG A C 1
ATOM 4595 O O . ARG A 1 574 ? -8.889 -24.725 -0.849 1.00 76.19 574 ARG A O 1
ATOM 4602 N N . LEU A 1 575 ? -11.042 -25.332 -0.552 1.00 79.44 575 LEU A N 1
ATOM 4603 C CA . LEU A 1 575 ? -10.967 -26.625 -1.234 1.00 79.44 575 LEU A CA 1
ATOM 4604 C C . LEU A 1 575 ? -11.540 -26.523 -2.648 1.00 79.44 575 LEU A C 1
ATOM 4606 O O . LEU A 1 575 ? -12.571 -25.887 -2.883 1.00 79.44 575 LEU A O 1
ATOM 4610 N N . MET A 1 576 ? -10.885 -27.195 -3.589 1.00 82.06 576 MET A N 1
ATOM 4611 C CA . MET A 1 576 ? -11.299 -27.284 -4.984 1.00 82.06 576 MET A CA 1
ATOM 4612 C C . MET A 1 576 ? -11.637 -28.728 -5.326 1.00 82.06 576 MET A C 1
ATOM 4614 O O . MET A 1 576 ? -10.812 -29.622 -5.156 1.00 82.06 576 MET A O 1
ATOM 4618 N N . GLN A 1 577 ? -12.836 -28.949 -5.849 1.00 81.44 577 GLN A N 1
ATOM 4619 C CA . GLN A 1 577 ? -13.242 -30.223 -6.427 1.00 81.44 577 GLN A CA 1
ATOM 4620 C C . GLN A 1 577 ? -12.884 -30.223 -7.905 1.00 81.44 577 GLN A C 1
ATOM 4622 O O . GLN A 1 577 ? -13.457 -29.469 -8.698 1.00 81.44 577 GLN A O 1
ATOM 4627 N N . ILE A 1 578 ? -11.924 -31.066 -8.269 1.00 82.94 578 ILE A N 1
ATOM 4628 C CA . ILE A 1 578 ? -11.369 -31.135 -9.614 1.00 82.94 578 ILE A CA 1
ATOM 4629 C C . ILE A 1 578 ? -11.718 -32.499 -10.204 1.00 82.94 578 ILE A C 1
ATOM 4631 O O . ILE A 1 578 ? -11.366 -33.539 -9.652 1.00 82.94 578 ILE A O 1
ATOM 4635 N N . ASP A 1 579 ? -12.419 -32.490 -11.332 1.00 81.38 579 ASP A N 1
ATOM 4636 C CA . ASP A 1 579 ? -12.681 -33.683 -12.129 1.00 81.38 579 ASP A CA 1
ATOM 4637 C C . ASP A 1 579 ? -11.487 -33.949 -13.041 1.00 81.38 579 ASP A C 1
ATOM 4639 O O . ASP A 1 579 ? -11.146 -33.130 -13.903 1.00 81.38 579 ASP A O 1
ATOM 4643 N N . ILE A 1 580 ? -10.815 -35.074 -12.812 1.00 80.31 580 ILE A N 1
ATOM 4644 C CA . ILE A 1 580 ? -9.628 -35.465 -13.563 1.00 80.31 580 ILE A CA 1
ATOM 4645 C C . ILE A 1 580 ? -10.027 -36.575 -14.547 1.00 80.31 580 ILE A C 1
ATOM 4647 O O . ILE A 1 580 ? -10.287 -37.704 -14.120 1.00 80.31 580 ILE A O 1
ATOM 4651 N N . PRO A 1 581 ? -9.991 -36.316 -15.872 1.00 74.06 581 PRO A N 1
ATOM 4652 C CA . PRO A 1 581 ? -10.386 -37.297 -16.883 1.00 74.06 581 PRO A CA 1
ATOM 4653 C C . PRO A 1 581 ? -9.583 -38.605 -16.847 1.00 74.06 581 PRO A C 1
ATOM 4655 O O . PRO A 1 581 ? -10.075 -39.630 -17.297 1.00 74.06 581 PRO A O 1
ATOM 4658 N N . SER A 1 582 ? -8.351 -38.591 -16.322 1.00 69.25 582 SER A N 1
ATOM 4659 C CA . SER A 1 582 ? -7.503 -39.788 -16.219 1.00 69.25 582 SER A CA 1
ATOM 4660 C C . SER A 1 582 ? -7.902 -40.747 -15.093 1.00 69.25 582 SER A C 1
ATOM 4662 O O . SER A 1 582 ? -7.483 -41.901 -15.125 1.00 69.25 582 SER A O 1
ATOM 4664 N N . ILE A 1 583 ? -8.679 -40.295 -14.103 1.00 70.69 583 ILE A N 1
ATOM 4665 C CA . ILE A 1 583 ? -9.040 -41.082 -12.907 1.00 70.69 583 ILE A CA 1
ATOM 4666 C C . ILE A 1 583 ? -10.557 -41.345 -12.846 1.00 70.69 583 ILE A C 1
ATOM 4668 O O . ILE A 1 583 ? -11.009 -42.132 -12.017 1.00 70.69 583 ILE A O 1
ATOM 4672 N N . GLU A 1 584 ? -11.346 -40.721 -13.734 1.00 70.62 584 GLU A N 1
ATOM 4673 C CA . GLU A 1 584 ? -12.821 -40.784 -13.753 1.00 70.62 584 GLU A CA 1
ATOM 4674 C C . GLU A 1 584 ? -13.446 -40.512 -12.370 1.00 70.62 584 GLU A C 1
ATOM 4676 O O . GLU A 1 584 ? -14.476 -41.079 -11.993 1.00 70.62 584 GLU A O 1
ATOM 4681 N N . ARG A 1 585 ? -12.795 -39.665 -11.564 1.00 76.44 585 ARG A N 1
ATOM 4682 C CA . ARG A 1 585 ? -13.257 -39.278 -10.230 1.00 76.44 585 ARG A CA 1
ATOM 4683 C C . ARG A 1 585 ? -12.983 -37.808 -9.972 1.00 76.44 585 ARG A C 1
ATOM 4685 O O . ARG A 1 585 ? -11.959 -37.264 -10.381 1.00 76.44 585 ARG A O 1
ATOM 4692 N N . VAL A 1 586 ? -13.891 -37.214 -9.204 1.00 80.12 586 VAL A N 1
ATOM 4693 C CA . VAL A 1 586 ? -13.720 -35.889 -8.613 1.00 80.12 586 VAL A CA 1
ATOM 4694 C C . VAL A 1 586 ? -12.842 -36.035 -7.376 1.00 80.12 586 VAL A C 1
ATOM 4696 O O . VAL A 1 586 ? -13.168 -36.808 -6.473 1.00 80.12 586 VAL A O 1
ATOM 4699 N N . VAL A 1 587 ? -11.725 -35.314 -7.354 1.00 80.62 587 VAL A N 1
ATOM 4700 C CA . VAL A 1 587 ? -10.774 -35.297 -6.239 1.00 80.62 587 VAL A CA 1
ATOM 4701 C C . VAL A 1 587 ? -10.777 -33.906 -5.614 1.00 80.62 587 VAL A C 1
ATOM 4703 O O . VAL A 1 587 ? -10.813 -32.898 -6.321 1.00 80.62 587 VAL A O 1
ATOM 4706 N N . GLU A 1 588 ? -10.770 -33.857 -4.285 1.00 82.00 588 GLU A N 1
ATOM 4707 C CA . GLU A 1 588 ? -10.661 -32.617 -3.519 1.00 82.00 588 GLU A CA 1
ATOM 4708 C C . GLU A 1 588 ? -9.192 -32.280 -3.283 1.00 82.00 588 GLU A C 1
ATOM 4710 O O . GLU A 1 588 ? -8.432 -33.116 -2.802 1.00 82.00 588 GLU A O 1
ATOM 4715 N N . TYR A 1 589 ? -8.807 -31.054 -3.627 1.00 80.06 589 TYR A N 1
ATOM 4716 C CA . TYR A 1 589 ? -7.474 -30.517 -3.386 1.00 80.06 589 TYR A CA 1
ATOM 4717 C C . TYR A 1 589 ? -7.556 -29.238 -2.568 1.00 80.06 589 TYR A C 1
ATOM 4719 O O . TYR A 1 589 ? -8.396 -28.373 -2.837 1.00 80.06 589 TYR A O 1
ATOM 4727 N N . SER A 1 590 ? -6.642 -29.086 -1.613 1.00 80.38 590 SER A N 1
ATOM 4728 C CA . SER A 1 590 ? -6.442 -27.804 -0.938 1.00 80.38 590 SER A CA 1
ATOM 4729 C C . SER A 1 590 ? -5.580 -26.856 -1.776 1.00 80.38 590 SER A C 1
ATOM 4731 O O . SER A 1 590 ? -4.787 -27.265 -2.631 1.00 80.38 590 SER A O 1
ATOM 4733 N N . LEU A 1 591 ? -5.724 -25.555 -1.523 1.00 70.81 591 LEU A N 1
ATOM 4734 C CA . LEU A 1 591 ? -4.928 -24.516 -2.183 1.00 70.81 591 LEU A CA 1
ATOM 4735 C C . LEU A 1 591 ? -3.415 -24.707 -1.931 1.00 70.81 591 LEU A C 1
ATOM 4737 O O . LEU A 1 591 ? -2.606 -24.491 -2.834 1.00 70.81 591 LEU A O 1
ATOM 4741 N N . GLU A 1 592 ? -3.034 -25.197 -0.746 1.00 68.62 592 GLU A N 1
ATOM 4742 C CA . GLU A 1 592 ? -1.642 -25.482 -0.368 1.00 68.62 592 GLU A CA 1
ATOM 4743 C C . GLU A 1 592 ? -1.045 -26.659 -1.162 1.00 68.62 592 GLU A C 1
ATOM 4745 O O . GLU A 1 592 ? 0.084 -26.576 -1.650 1.00 68.62 592 GLU A O 1
ATOM 4750 N N . GLU A 1 593 ? -1.815 -27.727 -1.390 1.00 68.94 593 GLU A N 1
ATOM 4751 C CA . GLU A 1 593 ? -1.377 -28.889 -2.181 1.00 68.94 593 GLU A CA 1
ATOM 4752 C C . GLU A 1 593 ? -1.147 -28.538 -3.659 1.00 68.94 593 GLU A C 1
ATOM 4754 O O . GLU A 1 593 ? -0.219 -29.047 -4.295 1.00 68.94 593 GLU A O 1
ATOM 4759 N N . MET A 1 594 ? -1.947 -27.619 -4.209 1.00 65.56 594 MET A N 1
ATOM 4760 C CA . MET A 1 594 ? -1.745 -27.093 -5.565 1.00 65.56 594 MET A CA 1
ATOM 4761 C C . MET A 1 594 ? -0.500 -26.208 -5.677 1.00 65.56 594 MET A C 1
ATOM 4763 O O . MET A 1 594 ? 0.183 -26.228 -6.706 1.00 65.56 594 MET A O 1
ATOM 4767 N N . GLN A 1 595 ? -0.175 -25.442 -4.633 1.00 59.25 595 GLN A N 1
ATOM 4768 C CA . GLN A 1 595 ? 1.046 -24.635 -4.600 1.00 59.25 595 GLN A CA 1
ATOM 4769 C C . GLN A 1 595 ? 2.301 -25.511 -4.451 1.00 59.25 595 GLN A C 1
ATOM 4771 O O . GLN A 1 595 ? 3.293 -25.264 -5.139 1.00 59.25 595 GLN A O 1
ATOM 4776 N N . GLY A 1 596 ? 2.236 -26.590 -3.662 1.00 50.25 596 GLY A N 1
ATOM 4777 C CA . GLY A 1 596 ? 3.314 -27.580 -3.548 1.00 50.25 596 GLY A CA 1
ATOM 4778 C C . GLY A 1 596 ? 3.622 -28.306 -4.866 1.00 50.25 596 GLY A C 1
ATOM 4779 O O . GLY A 1 596 ? 4.785 -28.509 -5.211 1.00 50.25 596 GLY A O 1
ATOM 4780 N N . ALA A 1 597 ? 2.602 -28.612 -5.673 1.00 46.09 597 ALA A N 1
ATOM 4781 C CA . ALA A 1 597 ? 2.762 -29.270 -6.976 1.00 46.09 597 ALA A CA 1
ATOM 4782 C C . ALA A 1 597 ? 3.488 -28.406 -8.030 1.00 46.09 597 ALA A C 1
ATOM 4784 O O . ALA A 1 597 ? 4.201 -28.926 -8.898 1.00 46.09 597 ALA A O 1
ATOM 4785 N N . LYS A 1 598 ? 3.343 -27.075 -7.953 1.00 39.34 598 LYS A N 1
ATOM 4786 C CA . LYS A 1 598 ? 4.095 -26.141 -8.810 1.00 39.34 598 LYS A CA 1
ATOM 4787 C C . LYS A 1 598 ? 5.596 -26.154 -8.505 1.00 39.34 598 LYS A C 1
ATOM 4789 O O . LYS A 1 598 ? 6.379 -25.906 -9.413 1.00 39.34 598 LYS A O 1
ATOM 4794 N N . ALA A 1 599 ? 6.006 -26.490 -7.280 1.00 32.56 599 ALA A N 1
ATOM 4795 C CA . ALA A 1 599 ? 7.422 -26.604 -6.927 1.00 32.56 599 ALA A CA 1
ATOM 4796 C C . ALA A 1 599 ? 8.059 -27.907 -7.449 1.00 32.56 599 ALA A C 1
ATOM 4798 O O . ALA A 1 599 ? 9.228 -27.914 -7.825 1.00 32.56 599 ALA A O 1
ATOM 4799 N N . SER A 1 600 ? 7.298 -29.005 -7.527 1.00 30.25 600 SER A N 1
ATOM 4800 C CA . SER A 1 600 ? 7.818 -30.318 -7.950 1.00 30.25 600 SER A CA 1
ATOM 4801 C C . SER A 1 600 ? 7.840 -30.536 -9.468 1.00 30.25 600 SER A C 1
ATOM 4803 O O . SER A 1 600 ? 8.568 -31.399 -9.949 1.00 30.25 600 SER A O 1
ATOM 4805 N N . SER A 1 601 ? 7.071 -29.766 -10.243 1.00 28.17 601 SER A N 1
ATOM 4806 C CA . SER A 1 601 ? 6.962 -29.930 -11.705 1.00 28.17 601 SER A CA 1
ATOM 4807 C C . SER A 1 601 ? 8.071 -29.240 -12.515 1.00 28.17 601 SER A C 1
ATOM 4809 O O . SER A 1 601 ? 8.136 -29.428 -13.726 1.00 28.17 601 SER A O 1
ATOM 4811 N N . VAL A 1 602 ? 8.981 -28.497 -11.873 1.00 32.94 602 VAL A N 1
ATOM 4812 C CA . VAL A 1 602 ? 10.090 -27.802 -12.562 1.00 32.94 602 VAL A CA 1
ATOM 4813 C C . VAL A 1 602 ? 11.332 -28.697 -12.744 1.00 32.94 602 VAL A C 1
ATOM 4815 O O . VAL A 1 602 ? 12.226 -28.347 -13.502 1.00 32.94 602 VAL A O 1
ATOM 4818 N N . GLN A 1 603 ? 11.399 -29.884 -12.125 1.00 30.86 603 GLN A N 1
ATOM 4819 C CA . GLN A 1 603 ? 12.588 -30.757 -12.191 1.00 30.86 603 GLN A CA 1
ATOM 4820 C C . GLN A 1 603 ? 12.484 -31.976 -13.123 1.00 30.86 603 GLN A C 1
ATOM 4822 O O . GLN A 1 603 ? 13.373 -32.824 -13.106 1.00 30.86 603 GLN A O 1
ATOM 4827 N N . ALA A 1 604 ? 11.454 -32.086 -13.962 1.00 31.88 604 ALA A N 1
ATOM 4828 C CA . ALA A 1 604 ? 11.332 -33.237 -14.856 1.00 31.88 604 ALA A CA 1
ATOM 4829 C C . ALA A 1 604 ? 10.788 -32.867 -16.239 1.00 31.88 604 ALA A C 1
ATOM 4831 O O . ALA A 1 604 ? 9.648 -33.189 -16.549 1.00 31.88 604 ALA A O 1
ATOM 4832 N N . THR A 1 605 ? 11.620 -32.228 -17.066 1.00 32.78 605 THR A N 1
ATOM 4833 C CA . THR A 1 605 ? 11.683 -32.482 -18.520 1.00 32.78 605 THR A CA 1
ATOM 4834 C C . THR A 1 605 ? 12.936 -31.822 -19.107 1.00 32.78 605 THR A C 1
ATOM 4836 O O . THR A 1 605 ? 13.050 -30.605 -19.025 1.00 32.78 605 THR A O 1
ATOM 4839 N N . GLU A 1 606 ? 13.821 -32.688 -19.620 1.00 31.45 606 GLU A N 1
ATOM 4840 C CA . GLU A 1 606 ? 14.948 -32.546 -20.578 1.00 31.45 606 GLU A CA 1
ATOM 4841 C C . GLU A 1 606 ? 15.764 -31.248 -20.676 1.00 31.45 606 GLU A C 1
ATOM 4843 O O . GLU A 1 606 ? 15.230 -30.203 -21.110 1.00 31.45 606 GLU A O 1
#

Secondary structure (DSSP, 8-state):
--HHHHHHH-HHHHHHHHHHHHTT---SEEEEE--TTSSHHHHHHHHHHHHH-TT-BTTB--SSSHHHHHHHTT--TTEEEE--BTTBB-HHHHHHHHHHHTSPPSS-S-EEEEETTGGGB-HHHHHHHHHHHHSPPTTEEEEEEES-GGGS-HHHHTTSEEEE-PPPPHHHHHHHHHHTT--TTTHHHHHHH-S-HHHHHHHHH-HHHHHHHHHHHHHHHHHTS-HHHHHHHIIIIIHHH--SHHHHHHHHHHHHHHHHHHHHHHHHGGG---SSGGGHHHHHHHHTTS-HHHHHHHHHHHHHHHHHHTTT--HHHHHHHHHHHHTT---PEEEEEEESSTTS--EEEB-TT----TT-EEEEEETTEEEEEEEEEEEEEE-GGGS-SSPPBEEEEPPHHHHHHHHHHHHHHHHHHHHHHHHHHHTT-S-EEEEEEE-TTSSEEEEEEE-SS----HHHHHHHHHHH-SEEEEEE--HHHHHHHH--B-TTSSBPGGGTT--S-PPP-HHHHHHTT----HHHHB-TTSSB-HHHHHHHHHHHHHHHHSPPTT-EEEETTEEEEEEEEETTTTEEEEEETTTTEEEEEEHHHHHHHHHHTTSS--

Radius of gyration: 35.12 Å; chains: 1; bounding box: 92×62×95 Å

InterPro domains:
  IPR004622 DNA polymerase III, delta prime subunit [TIGR00678] (16-196)
  IPR007557 PSP1, C-terminal [PF04468] (392-477)
  IPR007557 PSP1, C-terminal [PS51411] (392-477)
  IPR027417 P-loop containing nucleoside triphosphate hydrolase [G3DSA:3.40.50.300] (7-166)
  IPR027417 P-loop containing nucleoside triphosphate hydrolase [SSF52540] (10-195)
  IPR047767 PSP1-like [PTHR43830] (330-527)
  IPR060474 PSP1-like protein, third domain [PF28472] (507-548)

Sequence (606 aa):
MKWDIFIQRQPLASEMFIKSYEKNRLAHAYLLEGAKGTGKLEAATLLIQGILCLQNNNLEPCFTCTNCVRIEHGNHPDVHIISPEGQSIKKDQIVFLQQEFHKAGVESNQKFYIIEHADRMTNSAANSLLKFLEEPHKGTMAFLLTEQLHRILPTILSRCQHIPFHLIPSHLLLDDLLQAGVHSSLAPLIAQLTNNVDKGVELSQNEWFAQARRIVLKLYEVLKKDPLIAMVSLQEDWMAHFKEKEQLEVGLDLLLLIYKDLFSVHVFGEHAELCYPDFRDKWTADVLQISLQAVTKKQEAVLESKKNIGSNMNTHLLMEQLVLNLQGSRPLYKVIGVRFKKAGKIYYFDPGDLVISLHDYVIVETVRGIEYGKVVIEEKWVDEHDVVLPLKKVTRIADTKDKLSVEENKSASKEAYEICCQKIDQHELDMKLVDVEYTFDRNKVIFYFTADGRVDFRDLVKDLASIFRTRIELRQIGVRDEAKMLGGIGPCGRMLCCSTFLGDFEPVSIKMAKDQNLSLNPSKISGLCGRLMCCLKYENDEYEEAKQLLPDIGEYVTTPQGKGKVVGLNILERLMQIDIPSIERVVEYSLEEMQGAKASSVQATE